Protein AF-A0A5N6XMN0-F1 (afdb_monomer_lite)

pLDDT: mean 70.38, std 18.58, range [24.8, 96.06]

InterPro domains:
  IPR001810 F-box domain [PF00646] (362-385)
  IPR036047 F-box-like domain superfamily [SSF81383] (358-387)

Organism: NCBI:txid656916

Foldseek 3Di:
DDDDDDDDDDDDDPPPPPPPPPDDLLQQEKEWEAAPNWIWIDSDADFAPVDPDDDARRVVRNLVCCQVVVDCVRTHTAPDDDDGDLSRQWYKYHYPVVQKIKIAGNPDVVRIAMDRSVQCPGRVSVVPRDDDPDDDDPPVPFDDDQDWADDPAADAADFDPDALLLLVLLLVLLLLCLQCVLQLLDLVQFDLQHPQFQLSVVLNLCSLLVLWAKDFCPPDDPVAADFSRDSSDGRDFDGDNDQWDDDLQAIEHEFSDDSYNVRVVVSVVVVVVVCPDPNQAWHWYWYDGCQWIKIWIDHPNDIHIHTIWGQDFLQSNPQPDPDPQFSGRQPRGTLRSSVSSRCNQHCSPPDPCVVVDDDPDDDDLVVLLVVLLPDHSVVNVVVLSVDVSSSVSCSNNVSNVPQKAQDDDFHAAPPPRDGDHPPAWDAQSRGRGIGHCPDPQQPHDPDRGHHPCCVPVVDDGTHRRCSNVVSVVVDDDDQARFIAGPNATWGWDWDRGADDPDDQPQDQDPVRDGDRDFHFGIFIDRVSHTSSTTTDIGHPPPPPPDDDDPDDD

Structure (mmCIF, N/CA/C/O backbone):
data_AF-A0A5N6XMN0-F1
#
_entry.id   AF-A0A5N6XMN0-F1
#
loop_
_atom_site.group_PDB
_atom_site.id
_atom_site.type_symbol
_atom_site.label_atom_id
_atom_site.label_alt_id
_atom_site.label_comp_id
_atom_site.label_asym_id
_atom_site.label_entity_id
_atom_site.label_seq_id
_atom_site.pdbx_PDB_ins_code
_atom_site.Cartn_x
_atom_site.Cartn_y
_atom_site.Cartn_z
_atom_site.occupancy
_atom_site.B_iso_or_equiv
_atom_site.auth_seq_id
_atom_site.auth_comp_id
_atom_site.auth_asym_id
_atom_site.auth_atom_id
_atom_site.pdbx_PDB_model_num
ATOM 1 N N . MET A 1 1 ? 50.342 -43.635 -10.678 1.00 31.31 1 MET A N 1
ATOM 2 C CA . MET A 1 1 ? 51.746 -43.196 -10.588 1.00 31.31 1 MET A CA 1
ATOM 3 C C . MET A 1 1 ? 51.840 -42.003 -11.507 1.00 31.31 1 MET A C 1
ATOM 5 O O . MET A 1 1 ? 51.698 -42.195 -12.703 1.00 31.31 1 MET A O 1
ATOM 9 N N . GLU A 1 2 ? 51.535 -40.830 -10.956 1.00 28.86 2 GLU A N 1
ATOM 10 C CA . GLU A 1 2 ? 52.515 -39.779 -10.580 1.00 28.86 2 GLU A CA 1
ATOM 11 C C . GLU A 1 2 ? 52.508 -38.741 -11.718 1.00 28.86 2 GLU A C 1
ATOM 13 O O . GLU A 1 2 ? 52.436 -39.121 -12.876 1.00 28.86 2 GLU A O 1
ATOM 18 N N . GLU A 1 3 ? 52.495 -37.432 -11.520 1.00 27.11 3 GLU A N 1
ATOM 19 C CA . GLU A 1 3 ? 52.447 -36.607 -10.321 1.00 27.11 3 GLU A CA 1
ATOM 20 C C . GLU A 1 3 ? 52.013 -35.197 -10.757 1.00 27.11 3 GLU A C 1
ATOM 22 O O . GLU A 1 3 ? 52.137 -34.806 -11.918 1.00 27.11 3 GLU A O 1
ATOM 27 N N . ILE A 1 4 ? 51.475 -34.457 -9.800 1.00 34.66 4 ILE A N 1
ATOM 28 C CA . ILE A 1 4 ? 51.094 -33.049 -9.873 1.00 34.66 4 ILE A CA 1
ATOM 29 C C . ILE A 1 4 ? 52.364 -32.195 -9.827 1.00 34.66 4 ILE A C 1
ATOM 31 O O . ILE A 1 4 ? 53.186 -32.439 -8.957 1.00 34.66 4 ILE A O 1
ATOM 35 N N . HIS A 1 5 ? 52.459 -31.128 -10.630 1.00 28.44 5 HIS A N 1
ATOM 36 C CA . HIS A 1 5 ? 53.092 -29.879 -10.185 1.00 28.44 5 HIS A CA 1
ATOM 37 C C . HIS A 1 5 ? 52.505 -28.642 -10.891 1.00 28.44 5 HIS A C 1
ATOM 39 O O . HIS A 1 5 ? 52.465 -28.547 -12.114 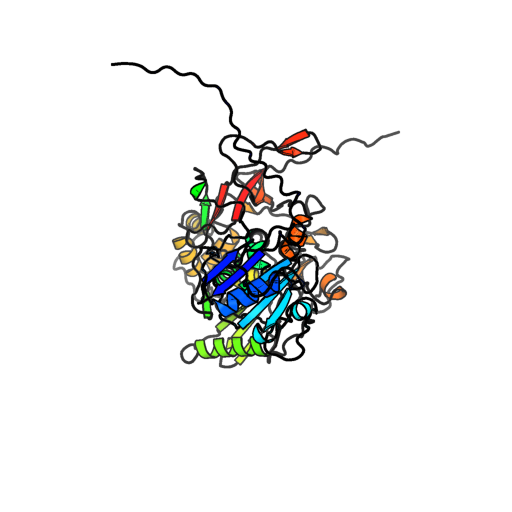1.00 28.44 5 HIS A O 1
ATOM 45 N N . HIS A 1 6 ? 52.043 -27.716 -10.045 1.00 29.73 6 HIS A N 1
ATOM 46 C CA . HIS A 1 6 ? 51.720 -26.307 -10.282 1.00 29.73 6 HIS A CA 1
ATOM 47 C C . HIS A 1 6 ? 52.750 -25.567 -11.138 1.00 29.73 6 HIS A C 1
ATOM 49 O O . HIS A 1 6 ? 53.934 -25.703 -10.848 1.00 29.73 6 HIS A O 1
ATOM 55 N N . ILE A 1 7 ? 52.278 -24.653 -11.999 1.00 27.80 7 ILE A N 1
ATOM 56 C CA . ILE A 1 7 ? 52.720 -23.244 -12.018 1.00 27.80 7 ILE A CA 1
ATOM 57 C C . ILE A 1 7 ? 51.493 -22.365 -12.323 1.00 27.80 7 ILE A C 1
ATOM 59 O O . ILE A 1 7 ? 50.911 -22.440 -13.404 1.00 27.80 7 ILE A O 1
ATOM 63 N N . ASP A 1 8 ? 51.101 -21.575 -11.323 1.00 29.66 8 ASP A N 1
ATOM 64 C CA . ASP A 1 8 ? 50.337 -20.338 -11.472 1.00 29.66 8 ASP A CA 1
ATOM 65 C C . ASP A 1 8 ? 51.178 -19.322 -12.247 1.00 29.66 8 ASP A C 1
ATOM 67 O O . ASP A 1 8 ? 52.338 -19.138 -11.899 1.00 29.66 8 ASP A O 1
ATOM 71 N N . GLU A 1 9 ? 50.596 -18.672 -13.254 1.00 33.25 9 GLU A N 1
ATOM 72 C CA . GLU A 1 9 ? 50.863 -17.291 -13.695 1.00 33.25 9 GLU A CA 1
ATOM 73 C C . GLU A 1 9 ? 50.342 -17.145 -15.123 1.00 33.25 9 GLU A C 1
ATOM 75 O O . GLU A 1 9 ? 50.994 -17.550 -16.073 1.00 33.25 9 GLU A O 1
ATOM 80 N N . LEU A 1 10 ? 49.136 -16.599 -15.258 1.00 29.89 10 LEU A N 1
ATOM 81 C CA . LEU A 1 10 ? 48.752 -15.631 -16.285 1.00 29.89 10 LEU A CA 1
ATOM 82 C C . LEU A 1 10 ? 47.346 -15.163 -15.899 1.00 29.89 10 LEU A C 1
ATOM 84 O O . LEU A 1 10 ? 46.343 -15.828 -16.158 1.00 29.89 10 LEU A O 1
ATOM 88 N N . GLY A 1 11 ? 47.299 -14.027 -15.202 1.00 30.20 11 GLY A N 1
ATOM 89 C CA . GLY A 1 11 ? 46.072 -13.272 -15.013 1.00 30.20 11 GLY A CA 1
ATOM 90 C C . GLY A 1 11 ? 45.532 -12.876 -16.380 1.00 30.20 11 GLY A C 1
ATOM 91 O O . GLY A 1 11 ? 46.102 -12.019 -17.049 1.00 30.20 11 GLY A O 1
ATOM 92 N N . ILE A 1 12 ? 44.456 -13.535 -16.796 1.00 28.89 12 ILE A N 1
ATOM 93 C CA . ILE A 1 12 ? 43.616 -13.073 -17.892 1.00 28.89 12 ILE A CA 1
ATOM 94 C C . ILE A 1 12 ? 42.340 -12.570 -17.239 1.00 28.89 12 ILE A C 1
ATOM 96 O O . ILE A 1 12 ? 41.459 -13.336 -16.843 1.00 28.89 12 ILE A O 1
ATOM 100 N N . ASP A 1 13 ? 42.342 -11.256 -17.063 1.00 24.80 13 ASP A N 1
ATOM 101 C CA . ASP A 1 13 ? 41.178 -10.430 -16.807 1.00 24.80 13 ASP A CA 1
ATOM 102 C C . ASP A 1 13 ? 40.142 -10.708 -17.905 1.00 24.80 13 ASP A C 1
ATOM 104 O O . ASP A 1 13 ? 40.447 -10.597 -19.093 1.00 24.80 13 ASP A O 1
ATOM 108 N N . TRP A 1 14 ? 38.925 -11.095 -17.523 1.00 28.42 14 TRP A N 1
ATOM 109 C CA . TRP A 1 14 ? 37.782 -11.120 -18.444 1.00 28.42 14 TRP A CA 1
ATOM 110 C C . TRP A 1 14 ? 37.006 -9.796 -18.399 1.00 28.42 14 TRP A C 1
ATOM 112 O O . TRP A 1 14 ? 35.812 -9.770 -18.697 1.00 28.42 14 TRP A O 1
ATOM 122 N N . ASP A 1 15 ? 37.690 -8.692 -18.095 1.00 26.38 15 ASP A N 1
ATOM 123 C CA . ASP A 1 15 ? 37.234 -7.347 -18.438 1.00 26.38 15 ASP A CA 1
ATOM 124 C C . ASP A 1 15 ? 37.417 -7.140 -19.950 1.00 26.38 15 ASP A C 1
ATOM 126 O O . ASP A 1 15 ? 38.310 -6.449 -20.438 1.00 26.38 15 ASP A O 1
ATOM 130 N N . LEU A 1 16 ? 36.533 -7.773 -20.726 1.00 29.22 16 LEU A N 1
ATOM 131 C CA . LEU A 1 16 ? 36.176 -7.245 -22.036 1.00 29.22 16 LEU A CA 1
ATOM 132 C C . LEU A 1 16 ? 35.356 -5.976 -21.790 1.00 29.22 16 LEU A C 1
ATOM 134 O O . LEU A 1 16 ? 34.123 -5.992 -21.835 1.00 29.22 16 LEU A O 1
ATOM 138 N N . ASP A 1 17 ? 36.068 -4.879 -21.535 1.00 27.72 17 ASP A N 1
ATOM 139 C CA . ASP A 1 17 ? 35.611 -3.531 -21.850 1.00 27.72 17 ASP A CA 1
ATOM 140 C C . ASP A 1 17 ? 35.330 -3.501 -23.357 1.00 27.72 17 ASP A C 1
ATOM 142 O O . ASP A 1 17 ? 36.184 -3.204 -24.194 1.00 27.72 17 ASP A O 1
ATOM 146 N N . ILE A 1 18 ? 34.112 -3.896 -23.724 1.00 30.78 18 ILE A N 1
ATOM 147 C CA . ILE A 1 18 ? 33.569 -3.594 -25.039 1.00 30.78 18 ILE A CA 1
ATOM 148 C C . ILE A 1 18 ? 33.408 -2.078 -25.053 1.00 30.78 18 ILE A C 1
ATOM 150 O O . ILE A 1 18 ? 32.555 -1.523 -24.360 1.00 30.78 18 ILE A O 1
ATOM 154 N N . ASP A 1 19 ? 34.264 -1.412 -25.818 1.00 26.08 19 ASP A N 1
ATOM 155 C CA . ASP A 1 19 ? 34.212 0.023 -26.039 1.00 26.08 19 ASP A CA 1
ATOM 156 C C . ASP A 1 19 ? 32.908 0.373 -26.787 1.00 26.08 19 ASP A C 1
ATOM 158 O O . ASP A 1 19 ? 32.800 0.287 -28.008 1.00 26.08 19 ASP A O 1
ATOM 162 N N . TYR A 1 20 ? 31.856 0.702 -26.031 1.00 34.06 20 TYR A N 1
ATOM 163 C CA . TYR A 1 20 ? 30.521 1.067 -26.534 1.00 34.06 20 TYR A CA 1
ATOM 164 C C . TYR A 1 20 ? 30.442 2.525 -27.035 1.00 34.06 20 TYR A C 1
ATOM 166 O O . TYR A 1 20 ? 29.351 3.117 -27.067 1.00 34.06 20 TYR A O 1
ATOM 174 N N . SER A 1 21 ? 31.579 3.136 -27.377 1.00 29.23 21 SER A N 1
ATOM 175 C CA . SER A 1 21 ? 31.664 4.534 -27.809 1.00 29.23 21 SER A CA 1
ATOM 176 C C . SER A 1 21 ? 31.432 4.748 -29.314 1.00 29.23 21 SER A C 1
ATOM 178 O O . SER A 1 21 ? 31.150 5.878 -29.703 1.00 29.23 21 SER A O 1
ATOM 180 N N . ASP A 1 22 ? 31.414 3.684 -30.126 1.00 28.53 22 ASP A N 1
ATOM 181 C CA . ASP A 1 22 ? 31.257 3.772 -31.593 1.00 28.53 22 ASP A CA 1
ATOM 182 C C . ASP A 1 22 ? 29.831 3.520 -32.125 1.00 28.53 22 ASP A C 1
ATOM 184 O O . ASP A 1 22 ? 29.575 3.613 -33.327 1.00 28.53 22 ASP A O 1
ATOM 188 N N . PHE A 1 23 ? 28.861 3.240 -31.252 1.00 33.53 23 PHE A N 1
ATOM 189 C CA . PHE A 1 23 ? 27.468 3.085 -31.671 1.00 33.53 23 PHE A CA 1
ATOM 190 C C . PHE A 1 23 ? 26.763 4.442 -31.700 1.00 33.53 23 PHE A C 1
ATOM 192 O O . PHE A 1 23 ? 26.634 5.111 -30.672 1.00 33.53 23 PHE A O 1
ATOM 199 N N . SER A 1 24 ? 26.291 4.837 -32.886 1.00 39.06 24 SER A N 1
ATOM 200 C CA . SER A 1 24 ? 25.459 6.027 -33.082 1.00 39.06 24 SER A CA 1
ATOM 201 C C . SER A 1 24 ? 24.276 6.049 -32.097 1.00 39.06 24 SER A C 1
ATOM 203 O O . SER A 1 24 ? 23.772 4.994 -31.710 1.00 39.06 24 SER A O 1
ATOM 205 N N . ASP A 1 25 ? 23.794 7.235 -31.704 1.00 41.75 25 ASP A N 1
ATOM 206 C CA . ASP A 1 25 ? 22.666 7.418 -30.760 1.00 41.75 25 ASP A CA 1
ATOM 207 C C . ASP A 1 25 ? 21.381 6.631 -31.139 1.00 41.75 25 ASP A C 1
ATOM 209 O O . ASP A 1 25 ? 20.488 6.436 -30.309 1.00 41.75 25 ASP A O 1
ATOM 213 N N . ASP A 1 26 ? 21.290 6.121 -32.373 1.00 43.22 26 ASP A N 1
ATOM 214 C CA . ASP A 1 26 ? 20.201 5.272 -32.859 1.00 43.22 26 ASP A CA 1
ATOM 215 C C . ASP A 1 26 ? 20.275 3.793 -32.420 1.00 43.22 26 ASP A C 1
ATOM 217 O O . ASP A 1 26 ? 19.239 3.120 -32.420 1.00 43.22 26 ASP A O 1
ATOM 221 N N . ASP A 1 27 ? 21.429 3.292 -31.966 1.00 47.50 27 ASP A N 1
ATOM 222 C CA . ASP A 1 27 ? 21.642 1.872 -31.621 1.00 47.50 27 ASP A CA 1
ATOM 223 C C . ASP A 1 27 ? 21.329 1.510 -30.159 1.00 47.50 27 ASP A C 1
ATOM 225 O O . ASP A 1 27 ? 21.391 0.347 -29.762 1.00 47.50 27 ASP A O 1
ATOM 229 N N . ARG A 1 28 ? 20.915 2.479 -29.334 1.00 57.53 28 ARG A N 1
ATOM 230 C CA . ARG A 1 28 ? 20.586 2.245 -27.913 1.00 57.53 28 ARG A CA 1
ATOM 231 C C . ARG A 1 28 ? 19.091 2.066 -27.636 1.00 57.53 28 ARG A C 1
ATOM 233 O O . ARG A 1 28 ? 18.650 2.277 -26.513 1.00 57.53 28 ARG A O 1
ATOM 240 N N . ARG A 1 29 ? 18.276 1.695 -28.624 1.00 72.00 29 ARG A N 1
ATOM 241 C CA . ARG A 1 29 ? 16.808 1.588 -28.481 1.00 72.00 29 ARG A CA 1
ATOM 242 C C . ARG A 1 29 ? 16.387 0.183 -28.041 1.00 72.00 29 ARG A C 1
ATOM 244 O O . ARG A 1 29 ? 16.805 -0.807 -28.627 1.00 72.00 29 ARG A O 1
ATOM 251 N N . CYS A 1 30 ? 15.519 0.087 -27.032 1.00 80.38 30 CYS A N 1
ATOM 252 C CA . CYS A 1 30 ? 14.929 -1.188 -26.605 1.00 80.38 30 CYS A CA 1
ATOM 253 C C . CYS A 1 30 ? 13.540 -1.374 -27.228 1.00 80.38 30 CYS A C 1
ATOM 255 O O . CYS A 1 30 ? 12.732 -0.442 -27.235 1.00 80.38 30 CYS A O 1
ATOM 257 N N . TYR A 1 31 ? 13.248 -2.576 -27.716 1.00 85.44 31 TYR A N 1
ATOM 258 C CA . TYR A 1 31 ? 11.950 -2.948 -28.268 1.00 85.44 31 TYR A CA 1
ATOM 259 C C . TYR A 1 31 ? 11.345 -4.086 -27.453 1.00 85.44 31 TYR A C 1
ATOM 261 O O . TYR A 1 31 ? 12.012 -5.073 -27.149 1.00 85.44 31 TYR A O 1
ATOM 269 N N . ASN A 1 32 ? 10.062 -3.961 -27.139 1.00 85.81 32 ASN A N 1
ATOM 270 C CA . ASN A 1 32 ? 9.252 -4.986 -26.496 1.00 85.81 32 ASN A CA 1
ATOM 271 C C . ASN A 1 32 ? 8.179 -5.471 -27.467 1.00 85.81 32 ASN A C 1
ATOM 273 O O . ASN A 1 32 ? 7.570 -4.659 -28.161 1.00 85.81 32 ASN A O 1
ATOM 277 N N . LEU A 1 33 ? 7.908 -6.771 -27.472 1.00 85.81 33 LEU A N 1
ATOM 278 C CA . LEU A 1 33 ? 6.875 -7.412 -28.276 1.00 85.81 33 LEU A CA 1
ATOM 279 C C . LEU A 1 33 ? 5.928 -8.191 -27.353 1.00 85.81 33 LEU A C 1
ATOM 281 O O . LEU A 1 33 ? 6.378 -9.023 -26.569 1.00 85.81 33 LEU A O 1
ATOM 285 N N . LEU A 1 34 ? 4.623 -7.928 -27.447 1.00 82.81 34 LEU A N 1
ATOM 286 C CA . LEU A 1 34 ? 3.578 -8.769 -26.855 1.00 82.81 34 LEU A CA 1
ATOM 287 C C . LEU A 1 34 ? 2.872 -9.533 -27.973 1.00 82.81 34 LEU A C 1
ATOM 289 O O . LEU A 1 34 ? 2.275 -8.917 -28.863 1.00 82.81 34 LEU A O 1
ATOM 293 N N . LEU A 1 35 ? 2.958 -10.859 -27.905 1.00 87.00 35 LEU A N 1
ATOM 294 C CA . LEU A 1 35 ? 2.376 -11.780 -28.874 1.00 87.00 35 LEU A CA 1
ATOM 295 C C . LEU A 1 35 ? 1.807 -13.002 -28.145 1.00 87.00 35 LEU A C 1
ATOM 297 O O . LEU A 1 35 ? 2.518 -13.680 -27.401 1.00 87.00 35 LEU A O 1
ATOM 301 N N . ASN A 1 36 ? 0.531 -13.300 -28.381 1.00 84.00 36 ASN A N 1
ATOM 302 C CA . ASN A 1 36 ? -0.210 -14.417 -27.793 1.00 84.00 36 ASN A CA 1
ATOM 303 C C . ASN A 1 36 ? -0.116 -14.462 -26.255 1.00 84.00 36 ASN A C 1
ATOM 305 O O . ASN A 1 36 ? 0.066 -15.525 -25.654 1.00 84.00 36 ASN A O 1
ATOM 309 N N . GLY A 1 37 ? -0.198 -13.297 -25.610 1.00 71.06 37 GLY A N 1
ATOM 310 C CA . GLY A 1 37 ? -0.134 -13.136 -24.158 1.00 71.06 37 GLY A CA 1
ATOM 311 C C . GLY A 1 37 ? 1.257 -13.314 -23.542 1.00 71.06 37 GLY A C 1
ATOM 312 O O . GLY A 1 37 ? 1.365 -13.331 -22.315 1.00 71.06 37 GLY A O 1
ATOM 313 N N . LYS A 1 38 ? 2.317 -13.445 -24.352 1.00 78.00 38 LYS A N 1
ATOM 314 C CA . LYS A 1 38 ? 3.708 -13.605 -23.899 1.00 78.00 38 LYS A CA 1
ATOM 315 C C . LYS A 1 38 ? 4.573 -12.413 -24.300 1.00 78.00 38 LYS A C 1
ATOM 317 O O . LYS A 1 38 ? 4.430 -11.879 -25.400 1.00 78.00 38 LYS A O 1
ATOM 322 N N . TRP A 1 39 ? 5.471 -12.017 -23.401 1.00 79.44 39 TRP A N 1
ATOM 323 C CA . TRP A 1 39 ? 6.369 -10.886 -23.605 1.00 79.44 39 TRP A CA 1
ATOM 324 C C . TRP A 1 39 ? 7.725 -11.325 -24.151 1.00 79.44 39 TRP A C 1
ATOM 326 O O . TRP A 1 39 ? 8.299 -12.329 -23.729 1.00 79.44 39 TRP A O 1
ATOM 336 N N . TYR A 1 40 ? 8.243 -10.515 -25.065 1.00 85.31 40 TYR A N 1
ATOM 337 C CA . TYR A 1 40 ? 9.570 -10.651 -25.639 1.00 85.31 40 TYR A CA 1
ATOM 338 C C . TYR A 1 40 ? 10.256 -9.281 -25.698 1.00 85.31 40 TYR A C 1
ATOM 340 O O . TYR A 1 40 ? 9.580 -8.252 -25.766 1.00 85.31 40 TYR A O 1
ATOM 348 N N . SER A 1 41 ? 11.587 -9.240 -25.671 1.00 83.56 41 SER A N 1
ATOM 349 C CA . SER A 1 41 ? 12.361 -7.998 -25.779 1.00 83.56 41 SER A CA 1
ATOM 350 C C . SER A 1 41 ? 13.598 -8.171 -26.656 1.00 83.56 41 SER A C 1
ATOM 352 O O . SER A 1 41 ? 14.122 -9.273 -26.760 1.00 83.56 41 SER A O 1
ATOM 354 N N . SER A 1 42 ? 14.063 -7.098 -27.293 1.00 82.81 42 SER A N 1
ATOM 355 C CA . SER A 1 42 ? 15.342 -7.080 -28.011 1.00 82.81 42 SER A CA 1
ATOM 356 C C . SER A 1 42 ? 15.884 -5.652 -28.135 1.00 82.81 42 SER A C 1
ATOM 358 O O . SER A 1 42 ? 15.118 -4.694 -28.260 1.00 82.81 42 SER A O 1
ATOM 360 N N . TYR A 1 43 ? 17.210 -5.505 -28.098 1.00 76.56 43 TYR A N 1
ATOM 361 C CA . TYR A 1 43 ? 17.914 -4.266 -28.475 1.00 76.56 43 TYR A CA 1
ATOM 362 C C . TYR A 1 43 ? 18.290 -4.250 -29.968 1.00 76.56 43 TYR A C 1
ATOM 364 O O . TYR A 1 43 ? 18.445 -3.188 -30.569 1.00 76.56 43 TYR A O 1
ATOM 372 N N . SER A 1 44 ? 18.330 -5.430 -30.589 1.00 77.62 44 SER A N 1
ATOM 373 C CA . SER A 1 44 ? 18.607 -5.629 -32.012 1.00 77.62 44 SER A CA 1
ATOM 374 C C . SER A 1 44 ? 17.534 -6.539 -32.607 1.00 77.62 44 SER A C 1
ATOM 376 O O . SER A 1 44 ? 17.800 -7.714 -32.861 1.00 77.62 44 SER A O 1
ATOM 378 N N . PRO A 1 45 ? 16.289 -6.050 -32.751 1.00 76.81 45 PRO A N 1
ATOM 379 C CA . PRO A 1 45 ? 15.200 -6.882 -33.232 1.00 76.81 45 PRO A CA 1
ATOM 380 C C . PRO A 1 45 ? 15.374 -7.190 -34.724 1.00 76.81 45 PRO A C 1
ATOM 382 O O . PRO A 1 45 ? 16.027 -6.416 -35.431 1.00 76.81 45 PRO A O 1
ATOM 385 N N . PRO A 1 46 ? 14.742 -8.264 -35.223 1.00 75.19 46 PRO A N 1
ATOM 386 C CA . PRO A 1 46 ? 14.693 -8.550 -36.649 1.00 75.19 46 PRO A CA 1
ATOM 387 C C . PRO A 1 46 ? 14.071 -7.386 -37.432 1.00 75.19 46 PRO A C 1
ATOM 389 O O . PRO A 1 46 ? 13.114 -6.749 -36.977 1.00 75.19 46 PRO A O 1
ATOM 392 N N . LEU A 1 47 ? 14.623 -7.116 -38.611 1.00 78.56 47 LEU A N 1
ATOM 393 C CA . LEU A 1 47 ? 14.213 -6.024 -39.490 1.00 78.56 47 LEU A CA 1
ATOM 394 C C . LEU A 1 47 ? 13.543 -6.590 -40.739 1.00 78.56 47 LEU A C 1
ATOM 396 O O . LEU A 1 47 ? 13.845 -7.700 -41.165 1.00 78.56 47 LEU A O 1
ATOM 400 N N . SER A 1 48 ? 12.620 -5.828 -41.320 1.00 66.38 48 SER A N 1
ATOM 401 C CA . SER A 1 48 ? 12.025 -6.185 -42.606 1.00 66.38 48 SER A CA 1
ATOM 402 C C . SER A 1 48 ? 12.999 -5.861 -43.742 1.00 66.38 48 SER A C 1
ATOM 404 O O . SER A 1 48 ? 13.510 -4.745 -43.797 1.00 66.38 48 SER A O 1
ATOM 406 N N . ASP A 1 49 ? 13.196 -6.806 -44.666 1.00 60.66 49 ASP A N 1
ATOM 407 C CA . ASP A 1 49 ? 14.055 -6.646 -45.854 1.00 60.66 49 ASP A CA 1
ATOM 408 C C . ASP A 1 49 ? 13.551 -5.580 -46.850 1.00 60.66 49 ASP A C 1
ATOM 410 O O . ASP A 1 49 ? 14.271 -5.191 -47.767 1.00 60.66 49 ASP A O 1
ATOM 414 N N . GLU A 1 50 ? 12.311 -5.102 -46.693 1.00 54.69 50 GLU A N 1
ATOM 415 C CA . GLU A 1 50 ? 11.678 -4.137 -47.606 1.00 54.69 50 GLU A CA 1
ATOM 416 C C . GLU A 1 50 ? 12.154 -2.686 -47.393 1.00 54.69 50 GLU A C 1
ATOM 418 O O . GLU A 1 50 ? 11.949 -1.843 -48.265 1.00 54.69 50 GLU A O 1
ATOM 423 N N . ASP A 1 51 ? 12.846 -2.393 -46.286 1.00 50.72 51 ASP A N 1
ATOM 424 C CA . ASP A 1 51 ? 13.393 -1.066 -45.989 1.00 50.72 51 ASP A CA 1
ATOM 425 C C . ASP A 1 51 ? 14.909 -1.041 -46.263 1.00 50.72 51 ASP A C 1
ATOM 427 O O . ASP A 1 51 ? 15.747 -1.111 -45.362 1.00 50.72 51 ASP A O 1
ATOM 431 N N . GLY A 1 52 ? 15.267 -0.961 -47.547 1.00 44.22 52 GLY A N 1
ATOM 432 C CA . GLY A 1 52 ? 16.644 -0.742 -47.987 1.00 44.22 52 GLY A CA 1
ATOM 433 C C . GLY A 1 52 ? 17.245 0.563 -47.443 1.00 44.22 52 GLY A C 1
ATOM 434 O O . GLY A 1 52 ? 16.536 1.495 -47.063 1.00 44.22 52 GLY A O 1
ATOM 435 N N . VAL A 1 53 ? 18.580 0.621 -47.423 1.00 43.81 53 VAL A N 1
ATOM 436 C CA . VAL A 1 53 ? 19.421 1.748 -46.978 1.00 43.81 53 VAL A CA 1
ATOM 437 C C . VAL A 1 53 ? 18.966 3.068 -47.618 1.00 43.81 53 VAL A C 1
ATOM 439 O O . VAL A 1 53 ? 19.386 3.424 -48.715 1.00 43.81 53 VAL A O 1
ATOM 442 N N . GLY A 1 54 ? 18.086 3.798 -46.934 1.00 44.81 54 GLY A N 1
ATOM 443 C CA . GLY A 1 54 ? 17.589 5.084 -47.405 1.00 44.81 54 GLY A CA 1
ATOM 444 C C . GLY A 1 54 ? 16.181 5.399 -46.912 1.00 44.81 54 GLY A C 1
ATOM 445 O O . GLY A 1 54 ? 15.200 5.054 -47.554 1.00 44.81 54 GLY A O 1
ATOM 446 N N . MET A 1 55 ? 16.103 6.177 -45.828 1.00 38.81 55 MET A N 1
ATOM 447 C CA . MET A 1 55 ? 14.950 7.029 -45.480 1.00 38.81 55 MET A CA 1
ATOM 448 C C . MET A 1 55 ? 13.788 6.414 -44.658 1.00 38.81 55 MET A C 1
ATOM 450 O O . MET A 1 55 ? 12.811 7.114 -44.397 1.00 38.81 55 MET A O 1
ATOM 454 N N . GLY A 1 56 ? 13.900 5.181 -44.143 1.00 50.94 56 GLY A N 1
ATOM 455 C CA . GLY A 1 56 ? 12.982 4.614 -43.133 1.00 50.94 56 GLY A CA 1
ATOM 456 C C . GLY A 1 56 ? 13.517 4.718 -41.692 1.00 50.94 56 GLY A C 1
ATOM 457 O O . GLY A 1 56 ? 14.707 4.542 -41.453 1.00 50.94 56 GLY A O 1
ATOM 458 N N . SER A 1 57 ? 12.663 5.004 -40.699 1.00 70.50 57 SER A N 1
ATOM 459 C CA . SER A 1 57 ? 13.039 4.908 -39.273 1.00 70.50 57 SER A CA 1
ATOM 460 C C . SER A 1 57 ? 13.192 3.435 -38.887 1.00 70.50 57 SER A C 1
ATOM 462 O O . SER A 1 57 ? 12.252 2.676 -39.096 1.00 70.50 57 SER A O 1
ATOM 464 N N . ARG A 1 58 ? 14.301 3.039 -38.240 1.00 75.69 58 ARG A N 1
ATOM 465 C CA . ARG A 1 58 ? 14.525 1.670 -37.711 1.00 75.69 58 ARG A CA 1
ATOM 466 C C . ARG A 1 58 ? 13.318 1.120 -36.940 1.00 75.69 58 ARG A C 1
ATOM 468 O O . ARG A 1 58 ? 13.016 -0.064 -37.013 1.00 75.69 58 ARG A O 1
ATOM 475 N N . ALA A 1 59 ? 12.593 1.983 -36.223 1.00 75.12 59 ALA A N 1
ATOM 476 C CA . ALA A 1 59 ? 11.379 1.588 -35.513 1.00 75.12 59 ALA A CA 1
ATOM 477 C C . ALA A 1 59 ? 10.264 1.089 -36.450 1.00 75.12 59 ALA A C 1
ATOM 479 O O . ALA A 1 59 ? 9.605 0.111 -36.118 1.00 75.12 59 ALA A O 1
ATOM 480 N N . LEU A 1 60 ? 10.088 1.705 -37.622 1.00 80.88 60 LEU A N 1
ATOM 481 C CA . LEU A 1 60 ? 9.101 1.288 -38.618 1.00 80.88 60 LEU A CA 1
ATOM 482 C C . LEU A 1 60 ? 9.424 -0.103 -39.173 1.00 80.88 60 LEU A C 1
ATOM 484 O O . LEU A 1 60 ? 8.534 -0.945 -39.253 1.00 80.88 60 LEU A O 1
ATOM 488 N N . SER A 1 61 ? 10.692 -0.371 -39.482 1.00 81.56 61 SER A N 1
ATOM 489 C CA . SER A 1 61 ? 11.130 -1.665 -40.016 1.00 81.56 61 SER A CA 1
ATOM 490 C C . SER A 1 61 ? 10.912 -2.803 -39.016 1.00 81.56 61 SER A C 1
ATOM 492 O O . SER A 1 61 ? 10.460 -3.882 -39.399 1.00 81.56 61 SER A O 1
ATOM 494 N N . VAL A 1 62 ? 11.149 -2.550 -37.721 1.00 85.50 62 VAL A N 1
ATOM 495 C CA . VAL A 1 62 ? 10.845 -3.503 -36.636 1.00 85.50 62 VAL A CA 1
ATOM 496 C C . VAL A 1 62 ? 9.334 -3.732 -36.508 1.00 85.50 62 VAL A C 1
ATOM 498 O O . VAL A 1 62 ? 8.891 -4.872 -36.372 1.00 85.50 62 VAL A O 1
ATOM 501 N N . ILE A 1 63 ? 8.527 -2.665 -36.565 1.00 84.44 63 ILE A N 1
ATOM 502 C CA . ILE A 1 63 ? 7.059 -2.756 -36.503 1.00 84.44 63 ILE A CA 1
ATOM 503 C C . ILE A 1 63 ? 6.520 -3.591 -37.670 1.00 84.44 63 ILE A C 1
ATOM 505 O O . ILE A 1 63 ? 5.755 -4.527 -37.441 1.00 84.44 63 ILE A O 1
ATOM 509 N N . ARG A 1 64 ? 6.953 -3.297 -38.902 1.00 84.81 64 ARG A N 1
ATOM 510 C CA . ARG A 1 64 ? 6.528 -4.010 -40.114 1.00 84.81 64 ARG A CA 1
ATOM 511 C C . ARG A 1 64 ? 6.934 -5.476 -40.078 1.00 84.81 64 ARG A C 1
ATOM 513 O O . ARG A 1 64 ? 6.099 -6.333 -40.355 1.00 84.81 64 ARG A O 1
ATOM 520 N N . HIS A 1 65 ? 8.168 -5.776 -39.668 1.00 85.81 65 HIS A N 1
ATOM 521 C CA . HIS A 1 65 ? 8.607 -7.158 -39.482 1.00 85.81 65 HIS A CA 1
ATOM 522 C C . HIS A 1 65 ? 7.714 -7.890 -38.471 1.00 85.81 65 HIS A C 1
ATOM 524 O O . HIS A 1 65 ? 7.198 -8.967 -38.762 1.00 85.81 65 HIS A O 1
ATOM 530 N N . ALA A 1 66 ? 7.470 -7.296 -37.298 1.00 85.88 66 ALA A N 1
ATOM 531 C CA . ALA A 1 66 ? 6.604 -7.893 -36.282 1.00 85.88 66 ALA A CA 1
ATOM 532 C C . ALA A 1 66 ? 5.162 -8.109 -36.786 1.00 85.88 66 ALA A C 1
ATOM 534 O O . ALA A 1 66 ? 4.561 -9.145 -36.501 1.00 85.88 66 ALA A O 1
ATOM 535 N N . GLN A 1 67 ? 4.610 -7.167 -37.560 1.00 84.00 67 GLN A N 1
ATOM 536 C CA . GLN A 1 67 ? 3.275 -7.282 -38.158 1.00 84.00 67 GLN A CA 1
ATOM 537 C C . GLN A 1 67 ? 3.188 -8.369 -39.234 1.00 84.00 67 GLN A C 1
ATOM 539 O O . GLN A 1 67 ? 2.166 -9.055 -39.295 1.00 84.00 67 GLN A O 1
ATOM 544 N N . LYS A 1 68 ? 4.227 -8.502 -40.068 1.00 85.44 68 LYS A N 1
ATOM 545 C CA . LYS A 1 68 ? 4.298 -9.449 -41.188 1.00 85.44 68 LYS A CA 1
ATOM 546 C C . LYS A 1 68 ? 4.523 -10.874 -40.699 1.00 85.44 68 LYS A C 1
ATOM 548 O O . LYS A 1 68 ? 3.717 -11.751 -40.987 1.00 85.44 68 LYS A O 1
ATOM 553 N N . GLU A 1 69 ? 5.575 -11.079 -39.913 1.00 85.38 69 GLU A N 1
ATOM 554 C CA . GLU A 1 69 ? 5.987 -12.414 -39.476 1.00 85.38 69 GLU A CA 1
ATOM 555 C C . GLU A 1 69 ? 5.109 -12.961 -38.351 1.00 85.38 69 GLU A C 1
ATOM 557 O O . GLU A 1 69 ? 4.953 -14.174 -38.223 1.00 85.38 69 GLU A O 1
ATOM 562 N N . ARG A 1 70 ? 4.553 -12.080 -37.500 1.00 85.81 70 ARG A N 1
ATOM 563 C CA . ARG A 1 70 ? 3.797 -12.455 -36.287 1.00 85.81 70 ARG A CA 1
ATOM 564 C C . ARG A 1 70 ? 4.475 -13.580 -35.495 1.00 85.81 70 ARG A C 1
ATOM 566 O O . ARG A 1 70 ? 3.827 -14.502 -35.002 1.00 85.81 70 ARG A O 1
ATOM 573 N N . SER A 1 71 ? 5.795 -13.486 -35.386 1.00 83.81 71 SER A N 1
ATOM 574 C CA . SER A 1 71 ? 6.665 -14.506 -34.817 1.00 83.81 71 SER A CA 1
ATOM 575 C C . SER A 1 71 ? 7.577 -13.900 -33.757 1.00 83.81 71 SER A C 1
ATOM 577 O O . SER A 1 71 ? 7.968 -12.737 -33.844 1.00 83.81 71 SER A O 1
ATOM 579 N N . ALA A 1 72 ? 7.924 -14.710 -32.759 1.00 84.12 72 ALA A N 1
ATOM 580 C CA . ALA A 1 72 ? 8.892 -14.364 -31.721 1.00 84.12 72 ALA A CA 1
ATOM 581 C C . ALA A 1 72 ? 10.334 -14.781 -32.076 1.00 84.12 72 ALA A C 1
ATOM 583 O O . ALA A 1 72 ? 11.239 -14.621 -31.262 1.00 84.12 72 ALA A O 1
ATOM 584 N N . ILE A 1 73 ? 10.567 -15.337 -33.271 1.00 81.12 73 ILE A N 1
ATOM 585 C CA . ILE A 1 73 ? 11.913 -15.711 -33.728 1.00 81.12 73 ILE A CA 1
ATOM 586 C C . ILE A 1 73 ? 12.786 -14.448 -33.796 1.00 81.12 73 ILE A C 1
ATOM 588 O O . ILE A 1 73 ? 12.395 -13.458 -34.408 1.00 81.12 73 ILE A O 1
ATOM 592 N N . GLY A 1 74 ? 13.951 -14.482 -33.141 1.00 77.94 74 GLY A N 1
ATOM 593 C CA . GLY A 1 74 ? 14.861 -13.334 -33.024 1.00 77.94 74 GLY A CA 1
ATOM 594 C C . GLY A 1 74 ? 14.539 -12.362 -31.880 1.00 77.94 74 GLY A C 1
ATOM 595 O O . GLY A 1 74 ? 15.149 -11.297 -31.803 1.00 77.94 74 GLY A O 1
ATOM 596 N N . TRP A 1 75 ? 13.607 -12.719 -30.990 1.00 87.19 75 TRP A N 1
ATOM 597 C CA . TRP A 1 75 ? 13.291 -11.962 -29.778 1.00 87.19 75 TRP A CA 1
ATOM 598 C C . TRP A 1 75 ? 13.576 -12.779 -28.513 1.00 87.19 75 TRP A C 1
ATOM 600 O O . TRP A 1 75 ? 13.303 -13.979 -28.468 1.00 87.19 75 TRP A O 1
ATOM 610 N N . ASP A 1 76 ? 14.052 -12.119 -27.455 1.00 84.25 76 ASP A N 1
ATOM 611 C CA . ASP A 1 76 ? 14.338 -12.779 -26.180 1.00 84.25 76 ASP A CA 1
ATOM 612 C C . ASP A 1 76 ? 13.063 -12.884 -25.331 1.00 84.25 76 ASP A C 1
ATOM 614 O O . ASP A 1 76 ? 12.431 -11.854 -25.070 1.00 84.25 76 ASP A O 1
ATOM 618 N N . PRO A 1 77 ? 12.663 -14.080 -24.860 1.00 80.00 77 PRO A N 1
ATOM 619 C CA . PRO A 1 77 ? 11.502 -14.224 -23.989 1.00 80.00 77 PRO A CA 1
ATOM 620 C C . PRO A 1 77 ? 11.747 -13.550 -22.633 1.00 80.00 77 PRO A C 1
ATOM 622 O O . PRO A 1 77 ? 12.804 -13.711 -22.025 1.00 80.00 77 PRO A O 1
ATOM 625 N N . VAL A 1 78 ? 10.747 -12.818 -22.141 1.00 73.38 78 VAL A N 1
ATOM 626 C CA . VAL A 1 78 ? 10.794 -12.112 -20.853 1.00 73.38 78 VAL A CA 1
ATOM 627 C C . VAL A 1 78 ? 9.453 -12.222 -20.125 1.00 73.38 78 VAL A C 1
ATOM 629 O O . VAL A 1 78 ? 8.405 -12.390 -20.741 1.00 73.38 78 VAL A O 1
ATOM 632 N N . ASP A 1 79 ? 9.458 -12.089 -18.800 1.00 60.53 79 ASP A N 1
ATOM 633 C CA . ASP A 1 79 ? 8.230 -12.163 -17.988 1.00 60.53 79 ASP A CA 1
ATOM 634 C C . ASP A 1 79 ? 7.356 -10.893 -18.080 1.00 60.53 79 ASP A C 1
ATOM 636 O O . ASP A 1 79 ? 6.219 -10.855 -17.602 1.00 60.53 79 ASP A O 1
ATOM 640 N N . GLY A 1 80 ? 7.877 -9.830 -18.697 1.00 60.81 80 GLY A N 1
ATOM 641 C CA . GLY A 1 80 ? 7.215 -8.539 -18.870 1.00 60.81 80 GLY A CA 1
ATOM 642 C C . GLY A 1 80 ? 8.059 -7.572 -19.706 1.00 60.81 80 GLY A C 1
ATOM 643 O O . GLY A 1 80 ? 9.217 -7.872 -19.994 1.00 60.81 80 GLY A O 1
ATOM 644 N N . PRO A 1 81 ? 7.521 -6.396 -20.079 1.00 64.94 81 PRO A N 1
ATOM 645 C CA . PRO A 1 81 ? 8.245 -5.439 -20.908 1.00 64.94 81 PRO A CA 1
ATOM 646 C C . PRO A 1 81 ? 9.518 -4.966 -20.199 1.00 64.94 81 PRO A C 1
ATOM 648 O O . PRO A 1 81 ? 9.500 -4.608 -19.013 1.00 64.94 81 PRO A O 1
ATOM 651 N N . ARG A 1 82 ? 10.629 -4.973 -20.936 1.00 65.56 82 ARG A N 1
ATOM 652 C CA . ARG A 1 82 ? 11.938 -4.498 -20.504 1.00 65.56 82 ARG A CA 1
ATOM 653 C C . ARG A 1 82 ? 11.975 -2.976 -20.600 1.00 65.56 82 ARG A C 1
ATOM 655 O O . ARG A 1 82 ? 11.671 -2.391 -21.640 1.00 65.56 82 ARG A O 1
ATOM 662 N N . LEU A 1 83 ? 12.349 -2.336 -19.497 1.00 61.75 83 LEU A N 1
ATOM 663 C CA . LEU A 1 83 ? 12.571 -0.894 -19.432 1.00 61.75 83 LEU A CA 1
ATOM 664 C C . LEU A 1 83 ? 14.072 -0.637 -19.576 1.00 61.75 83 LEU A C 1
ATOM 666 O O . LEU A 1 83 ? 14.841 -1.182 -18.777 1.00 61.75 83 LEU A O 1
ATOM 670 N N . PRO A 1 84 ? 14.509 0.169 -20.554 1.00 63.53 84 PRO A N 1
ATOM 671 C CA . PRO A 1 84 ? 15.929 0.394 -20.769 1.00 63.53 84 PRO A CA 1
ATOM 672 C C . PRO A 1 84 ? 16.544 1.277 -19.675 1.00 63.53 84 PRO A C 1
ATOM 674 O O . PRO A 1 84 ? 15.845 2.034 -18.991 1.00 63.53 84 PRO A O 1
ATOM 677 N N . ASP A 1 85 ? 17.868 1.203 -19.522 1.00 56.84 85 ASP A N 1
ATOM 678 C CA . ASP A 1 85 ? 18.658 2.054 -18.623 1.00 56.84 85 ASP A CA 1
ATOM 679 C C . ASP A 1 85 ? 18.468 3.549 -18.884 1.00 56.84 85 ASP A C 1
ATOM 681 O O . ASP A 1 85 ? 18.020 3.961 -19.949 1.00 56.84 85 ASP A O 1
ATOM 685 N N . SER A 1 86 ? 18.769 4.388 -17.883 1.00 53.19 86 SER A N 1
ATOM 686 C CA . SER A 1 86 ? 18.562 5.849 -17.965 1.00 53.19 86 SER A CA 1
ATOM 687 C C . SER A 1 86 ? 19.331 6.559 -19.076 1.00 53.19 86 SER A C 1
ATOM 689 O O . SER A 1 86 ? 19.134 7.753 -19.267 1.00 53.19 86 SER A O 1
ATOM 691 N N . ASN A 1 87 ? 20.173 5.825 -19.798 1.00 53.25 87 ASN A N 1
ATOM 692 C CA . ASN A 1 87 ? 20.974 6.307 -20.913 1.00 53.25 87 ASN A CA 1
ATOM 693 C C . ASN A 1 87 ? 20.277 6.094 -22.268 1.00 53.25 87 ASN A C 1
ATOM 695 O O . ASN A 1 87 ? 20.834 6.451 -23.299 1.00 53.25 87 ASN A O 1
ATOM 699 N N . VAL A 1 88 ? 19.078 5.503 -22.280 1.00 57.84 88 VAL A N 1
ATOM 700 C CA . VAL A 1 88 ? 18.283 5.276 -23.488 1.00 57.84 88 VAL A CA 1
ATOM 701 C C . VAL A 1 88 ? 17.181 6.326 -23.583 1.00 57.84 88 VAL A C 1
ATOM 703 O O . VAL A 1 88 ? 16.283 6.378 -22.738 1.00 57.84 88 VAL A O 1
ATOM 706 N N . GLY A 1 89 ? 17.246 7.157 -24.627 1.00 58.81 89 GLY A N 1
ATOM 707 C CA . GLY A 1 89 ? 16.271 8.222 -24.874 1.00 58.81 89 GLY A CA 1
ATOM 708 C C . GLY A 1 89 ? 14.867 7.702 -25.195 1.00 58.81 89 GLY A C 1
ATOM 709 O O . GLY A 1 89 ? 13.888 8.296 -24.737 1.00 58.81 89 GLY A O 1
ATOM 710 N N . TYR A 1 90 ? 14.772 6.563 -25.899 1.00 67.62 90 TYR A N 1
ATOM 711 C CA . TYR A 1 90 ? 13.512 5.989 -26.380 1.00 67.62 90 TYR A CA 1
ATOM 712 C C . TYR A 1 90 ? 13.446 4.464 -26.254 1.00 67.62 90 TYR A C 1
ATOM 714 O O . TYR A 1 90 ? 14.410 3.760 -26.557 1.00 67.62 90 TYR A O 1
ATOM 722 N N . TRP A 1 91 ? 12.276 3.936 -25.897 1.00 76.38 91 TRP A N 1
ATOM 723 C CA . TRP A 1 91 ? 11.961 2.517 -26.086 1.00 76.38 91 TRP A CA 1
ATOM 724 C C . TRP A 1 91 ? 10.556 2.326 -26.619 1.00 76.38 91 TRP A C 1
ATOM 726 O O . TRP A 1 91 ? 9.696 3.198 -26.505 1.00 76.38 91 TRP A O 1
ATOM 736 N N . TYR A 1 92 ? 10.331 1.160 -27.201 1.00 82.88 92 TYR A N 1
ATOM 737 C CA . TYR A 1 92 ? 9.132 0.879 -27.961 1.00 82.88 92 TYR A CA 1
ATOM 738 C C . TYR A 1 92 ? 8.460 -0.391 -27.465 1.00 82.88 92 TYR A C 1
ATOM 740 O O . TYR A 1 92 ? 9.123 -1.342 -27.055 1.00 82.88 92 TYR A O 1
ATOM 748 N N . THR A 1 93 ? 7.135 -0.418 -27.525 1.00 83.88 93 THR A N 1
ATOM 749 C CA . THR A 1 93 ? 6.329 -1.601 -27.237 1.00 83.88 93 THR A CA 1
ATOM 750 C C . THR A 1 93 ? 5.389 -1.864 -28.401 1.00 83.88 93 THR A C 1
ATOM 752 O O . THR A 1 93 ? 4.507 -1.061 -28.683 1.00 83.88 93 THR A O 1
ATOM 755 N N . ILE A 1 94 ? 5.554 -3.002 -29.062 1.00 87.19 94 ILE A N 1
ATOM 756 C CA . ILE A 1 94 ? 4.690 -3.497 -30.129 1.00 87.19 94 ILE A CA 1
ATOM 757 C C . ILE A 1 94 ? 3.756 -4.530 -29.503 1.00 87.19 94 ILE A C 1
ATOM 759 O O . ILE A 1 94 ? 4.179 -5.608 -29.097 1.00 87.19 94 ILE A O 1
ATOM 763 N N . ASN A 1 95 ? 2.477 -4.198 -29.387 1.00 83.50 95 ASN A N 1
ATOM 764 C CA . ASN A 1 95 ? 1.459 -5.093 -28.858 1.00 83.50 95 ASN A CA 1
ATOM 765 C C . ASN A 1 95 ? 0.588 -5.589 -30.013 1.00 83.50 95 ASN A C 1
ATOM 767 O O . ASN A 1 95 ? -0.351 -4.902 -30.425 1.00 83.50 95 ASN A O 1
ATOM 771 N N . LEU A 1 96 ? 0.925 -6.769 -30.541 1.00 83.38 96 LEU A N 1
ATOM 772 C CA . LEU A 1 96 ? 0.198 -7.377 -31.654 1.00 83.38 96 LEU A CA 1
ATOM 773 C C . LEU A 1 96 ? -1.184 -7.875 -31.219 1.00 83.38 96 LEU A C 1
ATOM 775 O O . LEU A 1 96 ? -2.128 -7.761 -31.996 1.00 83.38 96 LEU A O 1
ATOM 779 N N . ASP A 1 97 ? -1.319 -8.333 -29.972 1.00 74.81 97 ASP A N 1
ATOM 780 C CA . ASP A 1 97 ? -2.586 -8.826 -29.415 1.00 74.81 97 ASP A CA 1
ATOM 781 C C . ASP A 1 97 ? -3.650 -7.725 -29.334 1.00 74.81 97 ASP A C 1
ATOM 783 O O . ASP A 1 97 ? -4.827 -7.956 -29.603 1.00 74.81 97 ASP A O 1
ATOM 787 N N . ALA A 1 98 ? -3.234 -6.511 -28.969 1.00 71.25 98 ALA A N 1
ATOM 788 C CA . ALA A 1 98 ? -4.109 -5.350 -28.861 1.00 71.25 98 ALA A CA 1
ATOM 789 C C . ALA A 1 98 ? -4.105 -4.467 -30.119 1.00 71.25 98 ALA A C 1
ATOM 791 O O . ALA A 1 98 ? -4.883 -3.523 -30.185 1.00 71.25 98 ALA A O 1
ATOM 792 N N . GLY A 1 99 ? -3.227 -4.717 -31.095 1.00 76.44 99 GLY A N 1
ATOM 793 C CA . GLY A 1 99 ? -3.140 -3.914 -32.316 1.00 76.44 99 GLY A CA 1
ATOM 794 C C . GLY A 1 99 ? -2.556 -2.507 -32.121 1.00 76.44 99 GLY A C 1
ATOM 795 O O . GLY A 1 99 ? -2.918 -1.592 -32.861 1.00 76.44 99 GLY A O 1
ATOM 796 N N . HIS A 1 100 ? -1.657 -2.303 -31.151 1.00 80.81 100 HIS A N 1
ATOM 797 C CA . HIS A 1 100 ? -1.093 -0.981 -30.845 1.00 80.81 100 HIS A CA 1
ATOM 798 C C . HIS A 1 100 ? 0.431 -0.986 -30.691 1.00 80.81 100 HIS A C 1
ATOM 800 O O . HIS A 1 100 ? 1.016 -1.921 -30.153 1.00 80.81 100 HIS A O 1
ATOM 806 N N . PHE A 1 101 ? 1.050 0.119 -31.082 1.00 80.50 101 PHE A N 1
ATOM 807 C CA . PHE A 1 101 ? 2.442 0.471 -30.850 1.00 80.50 101 PHE A CA 1
ATOM 808 C C . PHE A 1 101 ? 2.526 1.584 -29.809 1.00 80.50 101 PHE A C 1
ATOM 810 O O . PHE A 1 101 ? 1.728 2.516 -29.830 1.00 80.50 101 PHE A O 1
ATOM 817 N N . THR A 1 102 ? 3.490 1.506 -28.905 1.00 76.88 102 THR A N 1
ATOM 818 C CA . THR A 1 102 ? 3.727 2.519 -27.882 1.00 76.88 102 THR A CA 1
ATOM 819 C C . THR A 1 102 ? 5.179 2.963 -27.951 1.00 76.88 102 THR A C 1
ATOM 821 O O . THR A 1 102 ? 6.078 2.142 -27.789 1.00 76.88 102 THR A O 1
ATOM 824 N N . GLN A 1 103 ? 5.412 4.252 -28.155 1.00 76.06 103 GLN A N 1
ATOM 825 C CA . GLN A 1 103 ? 6.710 4.893 -28.010 1.00 76.06 103 GLN A CA 1
ATOM 826 C C . GLN A 1 103 ? 6.806 5.523 -26.629 1.00 76.06 103 GLN A C 1
ATOM 828 O O . GLN A 1 103 ? 5.888 6.196 -26.169 1.00 76.06 103 GLN A O 1
ATOM 833 N N . HIS A 1 104 ? 7.940 5.327 -25.978 1.00 69.62 104 HIS A N 1
ATOM 834 C CA . HIS A 1 104 ? 8.233 5.919 -24.691 1.00 69.62 104 HIS A CA 1
ATOM 835 C C . HIS A 1 104 ? 9.482 6.790 -24.783 1.00 69.62 104 HIS A C 1
ATOM 837 O O . HIS A 1 104 ? 10.459 6.389 -25.412 1.00 69.62 104 HIS A O 1
ATOM 843 N N . GLU A 1 105 ? 9.464 7.947 -24.127 1.00 68.44 105 GLU A N 1
ATOM 844 C CA . GLU A 1 105 ? 10.562 8.916 -24.117 1.00 68.44 105 GLU A CA 1
ATOM 845 C C . GLU A 1 105 ? 10.955 9.281 -22.682 1.00 68.44 105 GLU A C 1
ATOM 847 O O . GLU A 1 105 ? 10.103 9.531 -21.826 1.00 68.44 105 GLU A O 1
ATOM 852 N N . TRP A 1 106 ? 12.260 9.307 -22.392 1.00 53.88 106 TRP A N 1
ATOM 853 C CA . TRP A 1 106 ? 12.758 9.474 -21.022 1.00 53.88 106 TRP A CA 1
ATOM 854 C C . TRP A 1 106 ? 12.464 10.862 -20.406 1.00 53.88 106 TRP A C 1
ATOM 856 O O . TRP A 1 106 ? 12.264 10.939 -19.191 1.00 53.88 106 TRP A O 1
ATOM 866 N N . GLN A 1 107 ? 12.424 11.941 -21.205 1.00 53.81 107 GLN A N 1
ATOM 867 C CA . GLN A 1 107 ? 12.365 13.337 -20.718 1.00 53.81 107 GLN A CA 1
ATOM 868 C C . GLN A 1 107 ? 11.095 14.133 -21.080 1.00 53.81 107 GLN A C 1
ATOM 870 O O . GLN A 1 107 ? 10.991 15.301 -20.707 1.00 53.81 107 GLN A O 1
ATOM 875 N N . ARG A 1 108 ? 10.115 13.539 -21.769 1.00 47.22 108 ARG A N 1
ATOM 876 C CA . ARG A 1 108 ? 8.904 14.248 -22.223 1.00 47.22 108 ARG A CA 1
ATOM 877 C C . ARG A 1 108 ? 7.707 14.013 -21.293 1.00 47.22 108 ARG A C 1
ATOM 879 O O . ARG A 1 108 ? 7.581 12.940 -20.710 1.00 47.22 108 ARG A O 1
ATOM 886 N N . GLU A 1 109 ? 6.811 14.998 -21.164 1.00 40.66 109 GLU A N 1
ATOM 887 C CA . GLU A 1 109 ? 5.485 14.836 -20.540 1.00 40.66 109 GLU A CA 1
ATOM 888 C C . GLU A 1 109 ? 4.366 15.093 -21.584 1.00 40.66 109 GLU A C 1
ATOM 890 O O . GLU A 1 109 ? 4.326 16.183 -22.158 1.00 40.66 109 GLU A O 1
ATOM 895 N N . PRO A 1 110 ? 3.441 14.134 -21.828 1.00 49.50 110 PRO A N 1
ATOM 896 C CA . PRO A 1 110 ? 3.474 12.752 -21.345 1.00 49.50 110 PRO A CA 1
ATOM 897 C C . PRO A 1 110 ? 4.654 11.978 -21.958 1.00 49.50 110 PRO A C 1
ATOM 899 O O . PRO A 1 110 ? 5.032 12.204 -23.101 1.00 49.50 110 PRO A O 1
ATOM 902 N N . SER A 1 111 ? 5.233 11.050 -21.195 1.00 51.81 111 SER A N 1
ATOM 903 C CA . SER A 1 111 ? 6.415 10.264 -21.596 1.00 51.81 111 SER A CA 1
ATOM 904 C C . SER A 1 111 ? 6.094 9.104 -22.539 1.00 51.81 111 SER A C 1
ATOM 906 O O . SER A 1 111 ? 6.927 8.218 -22.735 1.00 51.81 111 SER A O 1
ATOM 908 N N . VAL A 1 112 ? 4.866 9.057 -23.062 1.00 62.31 112 VAL A N 1
ATOM 909 C CA . VAL A 1 112 ? 4.309 7.915 -23.785 1.00 62.31 112 VAL A CA 1
ATOM 910 C C . VAL A 1 112 ? 3.391 8.405 -24.901 1.00 62.31 112 VAL A C 1
ATOM 912 O O . VAL A 1 112 ? 2.372 9.032 -24.613 1.00 62.31 112 VAL A O 1
ATOM 915 N N . ASP A 1 113 ? 3.712 8.037 -26.137 1.00 66.62 113 ASP A N 1
ATOM 916 C CA . ASP A 1 113 ? 2.859 8.190 -27.316 1.00 66.62 113 ASP A CA 1
ATOM 917 C C . ASP A 1 113 ? 2.383 6.792 -27.759 1.00 66.62 113 ASP A C 1
ATOM 919 O O . ASP A 1 113 ? 3.171 5.844 -27.799 1.00 66.62 113 ASP A O 1
ATOM 923 N N . ARG A 1 114 ? 1.086 6.614 -28.053 1.00 65.88 114 ARG A N 1
ATOM 924 C CA . ARG A 1 114 ? 0.513 5.317 -28.465 1.00 65.88 114 ARG A CA 1
ATOM 925 C C . ARG A 1 114 ? -0.246 5.444 -29.779 1.00 65.88 114 ARG A C 1
ATOM 927 O O . ARG A 1 114 ? -1.057 6.345 -29.944 1.00 65.88 114 ARG A O 1
ATOM 934 N N . PHE A 1 115 ? -0.031 4.481 -30.663 1.00 71.81 115 PHE A N 1
ATOM 935 C CA . PHE A 1 115 ? -0.473 4.479 -32.049 1.00 71.81 115 PHE A CA 1
ATOM 936 C C . PHE A 1 115 ? -1.175 3.144 -32.354 1.00 71.81 115 PHE A C 1
ATOM 938 O O . PHE A 1 115 ? -0.663 2.087 -31.981 1.00 71.81 115 PHE A O 1
ATOM 945 N N . PRO A 1 116 ? -2.347 3.119 -33.004 1.00 74.12 116 PRO A N 1
ATOM 946 C CA . PRO A 1 116 ? -2.863 1.922 -33.647 1.00 74.12 116 PRO A CA 1
ATOM 947 C C . PRO A 1 116 ? -1.848 1.456 -34.678 1.00 74.12 116 PRO A C 1
ATOM 949 O O . PRO A 1 116 ? -1.393 2.242 -35.503 1.00 74.12 116 PRO A O 1
ATOM 952 N N . LEU A 1 117 ? -1.517 0.171 -34.659 1.00 77.50 117 LEU A N 1
ATOM 953 C CA . LEU A 1 117 ? -0.573 -0.401 -35.616 1.00 77.50 117 LEU A CA 1
ATOM 954 C C . LEU A 1 117 ? -1.039 -0.225 -37.070 1.00 77.50 117 LEU A C 1
ATOM 956 O O . LEU A 1 117 ? -0.215 -0.136 -37.969 1.00 77.50 117 LEU A O 1
ATOM 960 N N . ALA A 1 118 ? -2.354 -0.146 -37.291 1.00 75.81 118 ALA A N 1
ATOM 961 C CA . ALA A 1 118 ? -2.950 0.110 -38.599 1.00 75.81 118 ALA A CA 1
ATOM 962 C C . ALA A 1 118 ? -2.794 1.562 -39.091 1.00 75.81 118 ALA A C 1
ATOM 964 O O . ALA A 1 118 ? -2.985 1.803 -40.276 1.00 75.81 118 ALA A O 1
ATOM 965 N N . ALA A 1 119 ? -2.478 2.507 -38.200 1.00 72.06 119 ALA A N 1
ATOM 966 C CA . ALA A 1 119 ? -2.325 3.928 -38.520 1.00 72.06 119 ALA A CA 1
ATOM 967 C C . ALA A 1 119 ? -0.864 4.333 -38.788 1.00 72.06 119 ALA A C 1
ATOM 969 O O . ALA A 1 119 ? -0.600 5.500 -39.047 1.00 72.06 119 ALA A O 1
ATOM 970 N N . ILE A 1 120 ? 0.083 3.393 -38.685 1.00 75.12 120 ILE A N 1
ATOM 971 C CA . ILE A 1 120 ? 1.502 3.631 -38.965 1.00 75.12 120 ILE A CA 1
ATOM 972 C C . ILE A 1 120 ? 1.776 3.185 -40.399 1.00 75.12 120 ILE A C 1
ATOM 974 O O . ILE A 1 120 ? 1.939 1.992 -40.664 1.00 75.12 120 ILE A O 1
ATOM 978 N N . HIS A 1 121 ? 1.816 4.135 -41.327 1.00 73.81 121 HIS A N 1
ATOM 979 C CA . HIS A 1 121 ? 2.104 3.875 -42.733 1.00 73.81 121 HIS A CA 1
ATOM 980 C C . HIS A 1 121 ? 3.563 4.185 -43.063 1.00 73.81 121 HIS A C 1
ATOM 982 O O . HIS A 1 121 ? 4.201 3.415 -43.789 1.00 73.81 121 HIS A O 1
ATOM 988 N N . ASP A 1 122 ? 4.113 5.250 -42.481 1.00 77.19 122 ASP A N 1
ATOM 989 C CA . ASP A 1 122 ? 5.487 5.684 -42.700 1.00 77.19 122 ASP A CA 1
ATOM 990 C C . ASP A 1 122 ? 6.230 6.083 -41.406 1.00 77.19 122 ASP A C 1
ATOM 992 O O . ASP A 1 122 ? 5.748 5.960 -40.279 1.00 77.19 122 ASP A O 1
ATOM 996 N N . ALA A 1 123 ? 7.487 6.506 -41.564 1.00 68.50 123 ALA A N 1
ATOM 997 C CA . ALA A 1 123 ? 8.349 6.894 -40.451 1.00 68.50 123 ALA A CA 1
ATOM 998 C C . ALA A 1 123 ? 7.983 8.265 -39.854 1.00 68.50 123 ALA A C 1
ATOM 1000 O O . ALA A 1 123 ? 8.427 8.589 -38.750 1.00 68.50 123 ALA A O 1
ATOM 1001 N N . TYR A 1 124 ? 7.232 9.081 -40.593 1.00 67.88 124 TYR A N 1
ATOM 1002 C CA . TYR A 1 124 ? 6.766 10.400 -40.190 1.00 67.88 124 TYR A CA 1
ATOM 1003 C C . TYR A 1 124 ? 5.577 10.284 -39.227 1.00 67.88 124 TYR A C 1
ATOM 1005 O O . TYR A 1 124 ? 5.523 11.039 -38.256 1.00 67.88 124 TYR A O 1
ATOM 1013 N N . ASP A 1 125 ? 4.731 9.262 -39.390 1.00 68.25 125 ASP A N 1
ATOM 1014 C CA . ASP A 1 125 ? 3.629 8.932 -38.469 1.00 68.25 125 ASP A CA 1
ATOM 1015 C C . ASP A 1 125 ? 4.103 8.669 -37.031 1.00 68.25 125 ASP A C 1
ATOM 1017 O O . ASP A 1 125 ? 3.413 8.997 -36.070 1.00 68.25 125 ASP A O 1
ATOM 1021 N N . ILE A 1 126 ? 5.312 8.120 -36.876 1.00 67.38 126 ILE A N 1
ATOM 1022 C CA . ILE A 1 126 ? 5.949 7.880 -35.571 1.00 67.38 126 ILE A CA 1
ATOM 1023 C C . ILE A 1 126 ? 6.548 9.182 -34.996 1.00 67.38 126 ILE A C 1
ATOM 1025 O O . ILE A 1 126 ? 6.684 9.328 -33.783 1.00 67.38 126 ILE A O 1
ATOM 1029 N N . LYS A 1 127 ? 6.927 10.141 -35.856 1.00 62.47 127 LYS A N 1
ATOM 1030 C CA . LYS A 1 127 ? 7.572 11.411 -35.466 1.00 62.47 127 LYS A CA 1
ATOM 1031 C C . LYS A 1 127 ? 6.576 12.520 -35.130 1.00 62.47 127 LYS A C 1
ATOM 1033 O O . LYS A 1 127 ? 6.886 13.375 -34.301 1.00 62.47 127 LYS A O 1
ATOM 1038 N N . LEU A 1 128 ? 5.394 12.530 -35.745 1.00 55.31 128 LEU A N 1
ATOM 1039 C CA . LEU A 1 128 ? 4.285 13.347 -35.267 1.00 55.31 128 LEU A CA 1
ATOM 1040 C C . LEU A 1 128 ? 3.781 12.728 -33.966 1.00 55.31 128 LEU A C 1
ATOM 1042 O O . LEU A 1 128 ? 3.189 11.658 -33.978 1.00 55.31 128 LEU A O 1
ATOM 1046 N N . GLY A 1 129 ? 3.985 13.390 -32.829 1.00 48.78 129 GLY A N 1
ATOM 1047 C CA . GLY A 1 129 ? 3.302 12.997 -31.597 1.00 48.78 129 GLY A CA 1
ATOM 1048 C C . GLY A 1 129 ? 1.786 13.072 -31.810 1.00 48.78 129 GLY A C 1
ATOM 1049 O O . GLY A 1 129 ? 1.216 14.163 -31.805 1.00 48.78 129 GLY A O 1
ATOM 1050 N N . TRP A 1 130 ? 1.133 11.935 -32.048 1.00 42.38 130 TRP A N 1
ATOM 1051 C CA . TRP A 1 130 ? -0.309 11.879 -32.270 1.00 42.38 130 TRP A CA 1
ATOM 1052 C C . TRP A 1 130 ? -1.045 12.081 -30.943 1.00 42.38 130 TRP A C 1
ATOM 1054 O O . TRP A 1 130 ? -1.053 11.223 -30.063 1.00 42.38 130 TRP A O 1
ATOM 1064 N N . SER A 1 131 ? -1.717 13.226 -30.814 1.00 38.66 131 SER A N 1
ATOM 1065 C CA . SER A 1 131 ? -2.760 13.422 -29.809 1.00 38.66 131 SER A CA 1
ATOM 1066 C C . SER A 1 131 ? -4.063 12.821 -30.345 1.00 38.66 131 SER A C 1
ATOM 1068 O O . SER A 1 131 ? -4.755 13.446 -31.145 1.00 38.66 131 SER A O 1
ATOM 1070 N N . PHE A 1 132 ? -4.398 11.601 -29.927 1.00 41.16 132 PHE A N 1
ATOM 1071 C CA . PHE A 1 132 ? -5.739 11.027 -30.082 1.00 41.16 132 PHE A CA 1
ATOM 1072 C C . PHE A 1 132 ? -6.844 11.958 -29.550 1.00 41.16 132 PHE A C 1
ATOM 1074 O O . PHE A 1 132 ? -7.117 12.034 -28.354 1.00 41.16 132 PHE A O 1
ATOM 1081 N N . LYS A 1 133 ? -7.563 12.629 -30.454 1.00 35.19 133 LYS A N 1
ATOM 1082 C CA . LYS A 1 133 ? -8.843 13.261 -30.107 1.00 35.19 133 LYS A CA 1
ATOM 1083 C C . LYS A 1 133 ? -10.060 12.342 -30.208 1.00 35.19 133 LYS A C 1
ATOM 1085 O O . LYS A 1 133 ? -11.088 12.734 -29.678 1.00 35.19 133 LYS A O 1
ATOM 1090 N N . ASP A 1 134 ? -9.956 11.114 -30.719 1.00 32.25 134 ASP A N 1
ATOM 1091 C CA . ASP A 1 134 ? -11.124 10.230 -30.863 1.00 32.25 134 ASP A CA 1
ATOM 1092 C C . ASP A 1 134 ? -10.830 8.808 -30.339 1.00 32.25 134 ASP A C 1
ATOM 1094 O O . ASP A 1 134 ? -9.841 8.190 -30.716 1.00 32.25 134 ASP A O 1
ATOM 1098 N N . GLY A 1 135 ? -11.632 8.325 -29.377 1.00 28.69 135 GLY A N 1
ATOM 1099 C CA . GLY A 1 135 ? -11.357 7.144 -28.529 1.00 28.69 135 GLY A CA 1
ATOM 1100 C C . GLY A 1 135 ? -11.437 5.758 -29.208 1.00 28.69 135 GLY A C 1
ATOM 1101 O O . GLY A 1 135 ? -11.562 5.680 -30.423 1.00 28.69 135 GLY A O 1
ATOM 1102 N N . PRO A 1 136 ? -11.408 4.630 -28.454 1.00 37.81 136 PRO A N 1
ATOM 1103 C CA . PRO A 1 136 ? -11.191 4.453 -27.022 1.00 37.81 136 PRO A CA 1
ATOM 1104 C C . PRO A 1 136 ? -9.812 3.817 -26.752 1.00 37.81 136 PRO A C 1
ATOM 1106 O O . PRO A 1 136 ? -9.641 2.602 -26.773 1.00 37.81 136 PRO A O 1
ATOM 1109 N N . ALA A 1 137 ? -8.826 4.642 -26.417 1.00 35.09 137 ALA A N 1
ATOM 1110 C CA . ALA A 1 137 ? -7.646 4.203 -25.682 1.00 35.09 137 ALA A CA 1
ATOM 1111 C C . ALA A 1 137 ? -7.398 5.236 -24.580 1.00 35.09 137 ALA A C 1
ATOM 1113 O O . ALA A 1 137 ? -6.819 6.295 -24.807 1.00 35.09 137 ALA A O 1
ATOM 1114 N N . ASP A 1 138 ? -7.914 4.939 -23.385 1.00 38.16 138 ASP A N 1
ATOM 1115 C CA . ASP A 1 138 ? -7.787 5.721 -22.148 1.00 38.16 138 ASP A CA 1
ATOM 1116 C C . ASP A 1 138 ? -6.305 5.791 -21.689 1.00 38.16 138 ASP A C 1
ATOM 1118 O O . ASP A 1 138 ? -5.918 5.198 -20.685 1.00 38.16 138 ASP A O 1
ATOM 1122 N N . PHE A 1 139 ? -5.443 6.497 -22.428 1.00 36.16 139 PHE A N 1
ATOM 1123 C CA . PHE A 1 139 ? -4.061 6.816 -22.024 1.00 36.16 139 PHE A CA 1
ATOM 1124 C C . PHE A 1 139 ? -3.861 8.294 -21.657 1.00 36.16 139 PHE A C 1
ATOM 1126 O O . PHE A 1 139 ? -2.800 8.674 -21.161 1.00 36.16 139 PHE A O 1
ATOM 1133 N N . TYR A 1 140 ? -4.917 9.108 -21.750 1.00 36.28 140 TYR A N 1
ATOM 1134 C CA . TYR A 1 140 ? -4.998 10.437 -21.136 1.00 36.28 140 TYR A CA 1
ATOM 1135 C C . TYR A 1 140 ? -5.156 10.318 -19.613 1.00 36.28 140 TYR A C 1
ATOM 1137 O O . TYR A 1 140 ? -6.210 10.585 -19.042 1.00 36.28 140 TYR A O 1
ATOM 1145 N N . LEU A 1 141 ? -4.117 9.821 -18.943 1.00 40.94 141 LEU A N 1
ATOM 1146 C CA . LEU A 1 141 ? -4.131 9.476 -17.517 1.00 40.94 141 LEU A CA 1
ATOM 1147 C C . LEU A 1 141 ? -3.209 10.352 -16.668 1.00 40.94 141 LEU A C 1
ATOM 1149 O O . LEU A 1 141 ? -3.105 10.115 -15.466 1.00 40.94 141 LEU A O 1
ATOM 1153 N N . TYR A 1 142 ? -2.529 11.337 -17.256 1.00 38.56 142 TYR A N 1
ATOM 1154 C CA . TYR A 1 142 ? -1.476 12.069 -16.544 1.00 38.56 142 TYR A CA 1
ATOM 1155 C C . TYR A 1 142 ? -1.832 13.497 -16.141 1.00 38.56 142 TYR A C 1
ATOM 1157 O O . TYR A 1 142 ? -1.283 13.963 -15.152 1.00 38.56 142 TYR A O 1
ATOM 1165 N N . ASN A 1 143 ? -2.796 14.146 -16.805 1.00 32.75 143 ASN A N 1
ATOM 1166 C CA . ASN A 1 143 ? -3.007 15.593 -16.648 1.00 32.75 143 ASN A CA 1
ATOM 1167 C C . ASN A 1 143 ? -4.463 16.042 -16.452 1.00 32.75 143 ASN A C 1
ATOM 1169 O O . ASN A 1 143 ? -4.747 17.234 -16.554 1.00 32.75 143 ASN A O 1
ATOM 1173 N N . HIS A 1 144 ? -5.404 15.143 -16.155 1.00 36.53 144 HIS A N 1
ATOM 1174 C CA . HIS A 1 144 ? -6.760 15.600 -15.852 1.00 36.53 144 HIS A CA 1
ATOM 1175 C C . HIS A 1 144 ? -6.880 16.011 -14.389 1.00 36.53 144 HIS A C 1
ATOM 1177 O O . HIS A 1 144 ? -6.632 15.220 -13.479 1.00 36.53 144 HIS A O 1
ATOM 1183 N N . GLY A 1 145 ? -7.255 17.278 -14.191 1.00 36.81 145 GLY A N 1
ATOM 1184 C CA . GLY A 1 145 ? -7.644 17.813 -12.897 1.00 36.81 145 GLY A CA 1
ATOM 1185 C C . GLY A 1 145 ? -8.688 16.913 -12.244 1.00 36.81 145 GLY A C 1
ATOM 1186 O O . GLY A 1 145 ? -9.587 16.388 -12.901 1.00 36.81 145 GLY A O 1
ATOM 1187 N N . PHE A 1 146 ? -8.520 16.709 -10.943 1.00 42.03 146 PHE A N 1
ATOM 1188 C CA . PHE A 1 146 ? -9.370 15.853 -10.135 1.00 42.03 146 PHE A CA 1
ATOM 1189 C C . PHE A 1 146 ? -10.800 16.408 -10.112 1.00 42.03 146 PHE A C 1
ATOM 1191 O O . PHE A 1 146 ? -11.078 17.394 -9.429 1.00 42.03 146 PHE A O 1
ATOM 1198 N N . VAL A 1 147 ? -11.716 15.786 -10.855 1.00 40.41 147 VAL A N 1
ATOM 1199 C CA . VAL A 1 147 ? -13.148 16.065 -10.717 1.00 40.41 147 VAL A CA 1
ATOM 1200 C C . VAL A 1 147 ? -13.674 15.115 -9.654 1.00 40.41 147 VAL A C 1
ATOM 1202 O O . VAL A 1 147 ? -13.684 13.903 -9.860 1.00 40.41 147 VAL A O 1
ATOM 1205 N N . ARG A 1 148 ? -14.079 15.656 -8.496 1.00 47.19 148 ARG A N 1
ATOM 1206 C CA . ARG A 1 148 ? -14.739 14.863 -7.450 1.00 47.19 148 ARG A CA 1
ATOM 1207 C C . ARG A 1 148 ? -15.946 14.154 -8.067 1.00 47.19 148 ARG A C 1
ATOM 1209 O O . ARG A 1 148 ? -16.826 14.848 -8.578 1.00 47.19 148 ARG A O 1
ATOM 1216 N N . PRO A 1 149 ? -16.018 12.816 -8.001 1.00 45.94 149 PRO A N 1
ATOM 1217 C CA . PRO A 1 149 ? -17.234 12.121 -8.362 1.00 45.94 149 PRO A CA 1
ATOM 1218 C C . PRO A 1 149 ? -18.396 12.611 -7.489 1.00 45.94 149 PRO A C 1
ATOM 1220 O O . PRO A 1 149 ? -18.248 12.578 -6.265 1.00 45.94 149 PRO A O 1
ATOM 1223 N N . PRO A 1 150 ? -19.536 13.066 -8.038 1.00 44.41 150 PRO A N 1
ATOM 1224 C CA . PRO A 1 150 ? -20.789 13.032 -7.300 1.00 44.41 150 PRO A CA 1
ATOM 1225 C C . PRO A 1 150 ? -21.050 11.590 -6.860 1.00 44.41 150 PRO A C 1
ATOM 1227 O O . PRO A 1 150 ? -21.150 10.696 -7.694 1.00 44.41 150 PRO A O 1
ATOM 1230 N N . VAL A 1 151 ? -21.116 11.363 -5.550 1.00 53.44 151 VAL A N 1
ATOM 1231 C CA . VAL A 1 151 ? -21.618 10.110 -4.977 1.00 53.44 151 VAL A CA 1
ATOM 1232 C C . VAL A 1 151 ? -22.903 10.448 -4.211 1.00 53.44 151 VAL A C 1
ATOM 1234 O O . VAL A 1 151 ? -22.942 11.523 -3.608 1.00 53.44 151 VAL A O 1
ATOM 1237 N N . PRO A 1 152 ? -23.959 9.606 -4.245 1.00 53.09 152 PRO A N 1
ATOM 1238 C CA . PRO A 1 152 ? -25.303 9.979 -3.782 1.00 53.09 152 PRO A CA 1
ATOM 1239 C C . PRO A 1 152 ? -25.363 10.452 -2.326 1.00 53.09 152 PRO A C 1
ATOM 1241 O O . PRO A 1 152 ? -26.144 11.343 -2.002 1.00 53.09 152 PRO A O 1
ATOM 1244 N N . THR A 1 153 ? -24.495 9.896 -1.475 1.00 70.38 153 THR A N 1
ATOM 1245 C CA . THR A 1 153 ? -24.377 10.255 -0.059 1.00 70.38 153 THR A CA 1
ATOM 1246 C C . THR A 1 153 ? -22.908 10.244 0.357 1.00 70.38 153 THR A C 1
ATOM 1248 O O . THR A 1 153 ? -22.202 9.253 0.141 1.00 70.38 153 THR A O 1
ATOM 1251 N N . THR A 1 154 ? -22.446 11.335 0.970 1.00 80.06 154 THR A N 1
ATOM 1252 C CA . THR A 1 154 ? -21.069 11.467 1.466 1.00 80.06 154 THR A CA 1
ATOM 1253 C C . THR A 1 154 ? -20.881 10.650 2.741 1.00 80.06 154 THR A C 1
ATOM 1255 O O . THR A 1 154 ? -21.563 10.889 3.736 1.00 80.06 154 THR A O 1
ATOM 1258 N N . LEU A 1 155 ? -19.925 9.721 2.731 1.00 84.56 155 LEU A N 1
ATOM 1259 C CA . LEU A 1 155 ? -19.444 9.053 3.938 1.00 84.56 155 LEU A CA 1
ATOM 1260 C C . LEU A 1 155 ? -18.381 9.929 4.611 1.00 84.56 155 LEU A C 1
ATOM 1262 O O . LEU A 1 155 ? -17.329 10.207 4.025 1.00 84.56 155 LEU A O 1
ATOM 1266 N N . TYR A 1 156 ? -18.651 10.334 5.848 1.00 82.69 156 TYR A N 1
ATOM 1267 C CA . TYR A 1 156 ? -17.687 11.027 6.696 1.00 82.69 156 TYR A CA 1
ATOM 1268 C C . TYR A 1 156 ? -16.861 10.003 7.471 1.00 82.69 156 TYR A C 1
ATOM 1270 O O . TYR A 1 156 ? -17.407 9.075 8.061 1.00 82.69 156 TYR A O 1
ATOM 1278 N N . MET A 1 157 ? -15.539 10.162 7.438 1.00 84.06 157 MET A N 1
ATOM 1279 C CA . MET A 1 157 ? -14.609 9.284 8.144 1.00 84.06 157 MET A CA 1
ATOM 1280 C C . MET A 1 157 ? -13.924 10.064 9.255 1.00 84.06 157 MET A C 1
ATOM 1282 O O . MET A 1 157 ? -13.275 11.079 8.996 1.00 84.06 157 MET A O 1
ATOM 1286 N N . GLU A 1 158 ? -14.040 9.554 10.474 1.00 81.88 158 GLU A N 1
ATOM 1287 C CA . GLU A 1 158 ? -13.349 10.075 11.645 1.00 81.88 158 GLU A CA 1
ATOM 1288 C C . GLU A 1 158 ? -12.264 9.087 12.059 1.00 81.88 158 GLU A C 1
ATOM 1290 O O . GLU A 1 158 ? -12.522 7.907 12.297 1.00 81.88 158 GLU A O 1
ATOM 1295 N N . PHE A 1 159 ? -11.028 9.571 12.130 1.00 85.25 159 PHE A N 1
ATOM 1296 C CA . PHE A 1 159 ? -9.889 8.767 12.554 1.00 85.25 159 PHE A CA 1
ATOM 1297 C C . PHE A 1 159 ? -9.411 9.213 13.928 1.00 85.25 159 PHE A C 1
ATOM 1299 O O . PHE A 1 159 ? -9.596 10.360 14.329 1.00 85.25 159 PHE A O 1
ATOM 1306 N N . SER A 1 160 ? -8.767 8.296 14.644 1.00 81.94 160 SER A N 1
ATOM 1307 C CA . SER A 1 160 ? -8.015 8.620 15.856 1.00 81.94 160 SER A CA 1
ATOM 1308 C C . SER A 1 160 ? -6.592 9.073 15.496 1.00 81.94 160 SER A C 1
ATOM 1310 O O . SER A 1 160 ? -6.128 8.800 14.382 1.00 81.94 160 SER A O 1
ATOM 1312 N N . PRO A 1 161 ? -5.875 9.759 16.406 1.00 80.00 161 PRO A N 1
ATOM 1313 C CA . PRO A 1 161 ? -4.468 10.080 16.196 1.00 80.00 161 PRO A CA 1
ATOM 1314 C C . PRO A 1 161 ? -3.650 8.830 15.831 1.00 80.00 161 PRO A C 1
ATOM 1316 O O . PRO A 1 161 ? -3.903 7.758 16.390 1.00 80.00 161 PRO A O 1
ATOM 1319 N N . PRO A 1 162 ? -2.673 8.932 14.909 1.00 80.00 162 PRO A N 1
ATOM 1320 C CA . PRO A 1 162 ? -1.884 7.791 14.479 1.00 80.00 162 PRO A CA 1
ATOM 1321 C C . PRO A 1 162 ? -1.126 7.193 15.659 1.00 80.00 162 PRO A C 1
ATOM 1323 O O . PRO A 1 162 ? -0.455 7.888 16.423 1.00 80.00 162 PRO A O 1
ATOM 1326 N N . THR A 1 163 ? -1.216 5.875 15.778 1.00 78.69 163 THR A N 1
ATOM 1327 C CA . THR A 1 163 ? -0.409 5.104 16.716 1.00 78.69 163 THR A CA 1
ATOM 1328 C C . THR A 1 163 ? 1.041 5.035 16.234 1.00 78.69 163 THR A C 1
ATOM 1330 O O . THR A 1 163 ? 1.359 5.310 15.072 1.00 78.69 163 THR A O 1
ATOM 1333 N N . ARG A 1 164 ? 1.940 4.591 17.115 1.00 76.88 164 ARG A N 1
ATOM 1334 C CA . ARG A 1 164 ? 3.343 4.349 16.748 1.00 76.88 164 ARG A CA 1
ATOM 1335 C C . ARG A 1 164 ? 3.485 3.293 15.655 1.00 76.88 164 ARG A C 1
ATOM 1337 O O . ARG A 1 164 ? 4.377 3.375 14.815 1.00 76.88 164 ARG A O 1
ATOM 1344 N N . LEU A 1 165 ? 2.578 2.320 15.649 1.00 83.06 165 LEU A N 1
ATOM 1345 C CA . LEU A 1 165 ? 2.528 1.326 14.599 1.00 83.06 165 LEU A CA 1
ATOM 1346 C C . LEU A 1 165 ? 2.162 1.958 13.251 1.00 83.06 165 LEU A C 1
ATOM 1348 O O . LEU A 1 165 ? 2.805 1.655 12.250 1.00 83.06 165 LEU A O 1
ATOM 1352 N N . ASN A 1 166 ? 1.197 2.883 13.222 1.00 85.38 166 ASN A N 1
ATOM 1353 C CA . ASN A 1 166 ? 0.809 3.546 11.976 1.00 85.38 166 ASN A CA 1
ATOM 1354 C C . ASN A 1 166 ? 1.980 4.305 11.346 1.00 85.38 166 ASN A C 1
ATOM 1356 O O . ASN A 1 166 ? 2.144 4.282 10.132 1.00 85.38 166 ASN A O 1
ATOM 1360 N N . GLN A 1 167 ? 2.844 4.911 12.159 1.00 79.94 167 GLN A N 1
ATOM 1361 C CA . GLN A 1 167 ? 4.054 5.573 11.666 1.00 79.94 167 GLN A CA 1
ATOM 1362 C C . GLN A 1 167 ? 5.016 4.585 10.998 1.00 79.94 167 GLN A C 1
ATOM 1364 O O . GLN A 1 167 ? 5.518 4.851 9.904 1.00 79.94 167 GLN A O 1
ATOM 1369 N N . LEU A 1 168 ? 5.237 3.427 11.627 1.00 83.31 168 LEU A N 1
ATOM 1370 C CA . LEU A 1 168 ? 6.053 2.368 11.043 1.00 83.31 168 LEU A CA 1
ATOM 1371 C C . LEU A 1 168 ? 5.420 1.822 9.754 1.00 83.31 168 LEU A C 1
ATOM 1373 O O . LEU A 1 168 ? 6.130 1.593 8.780 1.00 83.31 168 LEU A O 1
ATOM 1377 N N . GLN A 1 169 ? 4.091 1.695 9.704 1.00 89.31 169 GLN A N 1
ATOM 1378 C CA . GLN A 1 169 ? 3.353 1.327 8.494 1.00 89.31 169 GLN A CA 1
ATOM 1379 C C . GLN A 1 169 ? 3.538 2.341 7.369 1.00 89.31 169 GLN A C 1
ATOM 1381 O O . GLN A 1 169 ? 3.821 1.940 6.244 1.00 89.31 169 GLN A O 1
ATOM 1386 N N . TYR A 1 170 ? 3.427 3.641 7.652 1.00 87.38 170 TYR A N 1
ATOM 1387 C CA . TYR A 1 170 ? 3.655 4.689 6.655 1.00 87.38 170 TYR A CA 1
ATOM 1388 C C . TYR A 1 170 ? 5.067 4.605 6.075 1.00 87.38 170 TYR A C 1
ATOM 1390 O O . TYR A 1 170 ? 5.235 4.637 4.854 1.00 87.38 170 TYR A O 1
ATOM 1398 N N . GLN A 1 171 ? 6.073 4.413 6.934 1.00 84.62 171 GLN A N 1
ATOM 1399 C CA . GLN A 1 171 ? 7.446 4.207 6.486 1.00 84.62 171 GLN A CA 1
ATOM 1400 C C . GLN A 1 171 ? 7.585 2.936 5.639 1.00 84.62 171 GLN A C 1
ATOM 1402 O O . GLN A 1 171 ? 8.120 3.012 4.536 1.00 84.62 171 GLN A O 1
ATOM 1407 N N . MET A 1 172 ? 7.079 1.790 6.104 1.00 89.75 172 MET A N 1
ATOM 1408 C CA . MET A 1 172 ? 7.163 0.530 5.359 1.00 89.75 172 MET A CA 1
ATOM 1409 C C . MET A 1 172 ? 6.454 0.609 4.004 1.00 89.75 172 MET A C 1
ATOM 1411 O O . MET A 1 172 ? 6.955 0.065 3.026 1.00 89.75 172 MET A O 1
ATOM 1415 N N . ILE A 1 173 ? 5.322 1.313 3.913 1.00 92.31 173 ILE A N 1
ATOM 1416 C CA . ILE A 1 173 ? 4.628 1.553 2.642 1.00 92.31 173 ILE A CA 1
ATOM 1417 C C . ILE A 1 173 ? 5.486 2.430 1.723 1.00 92.31 173 ILE A C 1
ATOM 1419 O O . ILE A 1 173 ? 5.644 2.099 0.550 1.00 92.31 173 ILE A O 1
ATOM 1423 N N . SER A 1 174 ? 6.079 3.514 2.232 1.00 88.50 174 SER A N 1
ATOM 1424 C CA . SER A 1 174 ? 6.972 4.371 1.438 1.00 88.50 174 SER A CA 1
ATOM 1425 C C . SER A 1 174 ? 8.211 3.615 0.942 1.00 88.50 174 SER A C 1
ATOM 1427 O O . SER A 1 174 ? 8.599 3.727 -0.224 1.00 88.50 174 SER A O 1
ATOM 1429 N N . ASP A 1 175 ? 8.806 2.789 1.801 1.00 89.31 175 ASP A N 1
ATOM 1430 C CA . ASP A 1 175 ? 9.926 1.911 1.469 1.00 89.31 175 ASP A CA 1
ATOM 1431 C C . ASP A 1 175 ? 9.533 0.855 0.437 1.00 89.31 175 ASP A C 1
ATOM 1433 O O . ASP A 1 175 ? 10.280 0.596 -0.505 1.00 89.31 175 ASP A O 1
ATOM 1437 N N . PHE A 1 176 ? 8.337 0.284 0.562 1.00 92.56 176 PHE A N 1
ATOM 1438 C CA . PHE A 1 176 ? 7.817 -0.701 -0.377 1.00 92.56 176 PHE A CA 1
ATOM 1439 C C . PHE A 1 176 ? 7.605 -0.081 -1.756 1.00 92.56 176 PHE A C 1
ATOM 1441 O O . PHE A 1 176 ? 8.051 -0.634 -2.762 1.00 92.56 176 PHE A O 1
ATOM 1448 N N . ILE A 1 177 ? 6.992 1.106 -1.800 1.00 90.88 177 ILE A N 1
ATOM 1449 C CA . ILE A 1 177 ? 6.802 1.871 -3.035 1.00 90.88 177 ILE A CA 1
ATOM 1450 C C . ILE A 1 177 ? 8.154 2.201 -3.669 1.00 90.88 177 ILE A C 1
ATOM 1452 O O . ILE A 1 177 ? 8.303 2.098 -4.884 1.00 90.88 177 ILE A O 1
ATOM 1456 N N . TYR A 1 178 ? 9.157 2.551 -2.865 1.00 87.50 178 TYR A N 1
ATOM 1457 C CA . TYR A 1 178 ? 10.507 2.788 -3.362 1.00 87.50 178 TYR A CA 1
ATOM 1458 C C . TYR A 1 178 ? 11.142 1.531 -3.952 1.00 87.50 178 TYR A C 1
ATOM 1460 O O . TYR A 1 178 ? 11.649 1.584 -5.071 1.00 87.50 178 TYR A O 1
ATOM 1468 N N . GLN A 1 179 ? 11.119 0.401 -3.245 1.00 87.69 179 GLN A N 1
ATOM 1469 C CA . GLN A 1 179 ? 11.744 -0.837 -3.723 1.00 87.69 179 GLN A CA 1
ATOM 1470 C C . GLN A 1 179 ? 11.114 -1.312 -5.031 1.00 87.69 179 GLN A C 1
ATOM 1472 O O . GLN A 1 179 ? 11.820 -1.681 -5.965 1.00 87.69 179 GLN A O 1
ATOM 1477 N N . TRP A 1 180 ? 9.792 -1.193 -5.140 1.00 89.25 180 TRP A N 1
ATOM 1478 C CA . TRP A 1 180 ? 9.039 -1.591 -6.324 1.00 89.25 180 TRP A CA 1
ATOM 1479 C C . TRP A 1 180 ? 8.799 -0.460 -7.326 1.00 89.25 180 TRP A C 1
ATOM 1481 O O . TRP A 1 180 ? 8.019 -0.640 -8.264 1.00 89.25 180 TRP A O 1
ATOM 1491 N N . ARG A 1 181 ? 9.481 0.687 -7.182 1.00 85.81 181 ARG A N 1
ATOM 1492 C CA . ARG A 1 181 ? 9.248 1.892 -8.000 1.00 85.81 181 ARG A CA 1
ATOM 1493 C C . ARG A 1 181 ? 9.273 1.616 -9.494 1.00 85.81 181 ARG A C 1
ATOM 1495 O O . ARG A 1 181 ? 8.424 2.124 -10.200 1.00 85.81 181 ARG A O 1
ATOM 1502 N N . PHE A 1 182 ? 10.165 0.752 -9.974 1.00 76.94 182 PHE A N 1
ATOM 1503 C CA . PHE A 1 182 ? 10.269 0.429 -11.399 1.00 76.94 182 PHE A CA 1
ATOM 1504 C C . PHE A 1 182 ? 9.033 -0.282 -11.963 1.00 76.94 182 PHE A C 1
ATOM 1506 O O . PHE A 1 182 ? 8.717 -0.125 -13.136 1.00 76.94 182 PHE A O 1
ATOM 1513 N N . VAL A 1 183 ? 8.329 -1.049 -11.129 1.00 77.94 183 VAL A N 1
ATOM 1514 C CA . VAL A 1 183 ? 7.074 -1.714 -11.498 1.00 77.94 183 VAL A CA 1
ATOM 1515 C C . VAL A 1 183 ? 5.896 -0.763 -11.290 1.00 77.94 183 VAL A C 1
ATOM 1517 O O . VAL A 1 183 ? 4.997 -0.693 -12.124 1.00 77.94 183 VAL A O 1
ATOM 1520 N N . ILE A 1 184 ? 5.915 -0.006 -10.188 1.00 81.44 184 ILE A N 1
ATOM 1521 C CA . ILE A 1 184 ? 4.875 0.967 -9.837 1.00 81.44 184 ILE A CA 1
ATOM 1522 C C . ILE A 1 184 ? 4.847 2.137 -10.812 1.00 81.44 184 ILE A C 1
ATOM 1524 O O . ILE A 1 184 ? 3.772 2.657 -11.034 1.00 81.44 184 ILE A O 1
ATOM 1528 N N . ASP A 1 185 ? 5.968 2.545 -11.397 1.00 74.12 185 ASP A N 1
ATOM 1529 C CA . ASP A 1 185 ? 6.048 3.670 -12.330 1.00 74.12 185 ASP A CA 1
ATOM 1530 C C . ASP A 1 185 ? 5.723 3.302 -13.784 1.00 74.12 185 ASP A C 1
ATOM 1532 O O . ASP A 1 185 ? 5.600 4.213 -14.606 1.00 74.12 185 ASP A O 1
ATOM 1536 N N . ASP A 1 186 ? 5.593 2.010 -14.105 1.00 67.38 186 ASP A N 1
ATOM 1537 C CA . ASP A 1 186 ? 5.350 1.508 -15.460 1.00 67.38 186 ASP A CA 1
ATOM 1538 C C . ASP A 1 186 ? 3.846 1.372 -15.761 1.00 67.38 186 ASP A C 1
ATOM 1540 O O . ASP A 1 186 ? 3.218 0.390 -15.351 1.00 67.38 186 ASP A O 1
ATOM 1544 N N . PRO A 1 187 ? 3.251 2.289 -16.544 1.00 59.97 187 PRO A N 1
ATOM 1545 C CA . PRO A 1 187 ? 1.814 2.302 -16.809 1.00 59.97 187 PRO A CA 1
ATOM 1546 C C . PRO A 1 187 ? 1.320 1.070 -17.562 1.00 59.97 187 PRO A C 1
ATOM 1548 O O . PRO A 1 187 ? 0.152 0.694 -17.441 1.00 59.97 187 PRO A O 1
ATOM 1551 N N . THR A 1 188 ? 2.200 0.432 -18.340 1.00 57.66 188 THR A N 1
ATOM 1552 C CA . THR A 1 188 ? 1.865 -0.769 -19.115 1.00 57.66 188 THR A CA 1
ATOM 1553 C C . THR A 1 188 ? 1.557 -1.955 -18.203 1.00 57.66 188 THR A C 1
ATOM 1555 O O . THR A 1 188 ? 0.811 -2.858 -18.581 1.00 57.66 188 THR A O 1
ATOM 1558 N N . ARG A 1 189 ? 2.055 -1.913 -16.961 1.00 61.91 189 ARG A N 1
ATOM 1559 C CA . ARG A 1 189 ? 1.828 -2.921 -15.926 1.00 61.91 189 ARG A CA 1
ATOM 1560 C C . ARG A 1 189 ? 0.647 -2.598 -15.022 1.00 61.91 189 ARG A C 1
ATOM 1562 O O . ARG A 1 189 ? 0.400 -3.352 -14.089 1.00 61.91 189 ARG A O 1
ATOM 1569 N N . TRP A 1 190 ? -0.091 -1.513 -15.241 1.00 62.28 190 TRP A N 1
ATOM 1570 C CA . TRP A 1 190 ? -1.199 -1.141 -14.356 1.00 62.28 190 TRP A CA 1
ATOM 1571 C C . TRP A 1 190 ? -2.564 -1.756 -14.685 1.00 62.28 190 TRP A C 1
ATOM 1573 O O . TRP A 1 190 ? -3.427 -1.589 -13.824 1.00 62.28 190 TRP A O 1
ATOM 1583 N N . PRO A 1 191 ? -2.848 -2.385 -15.860 1.00 62.06 191 PRO A N 1
ATOM 1584 C CA . PRO A 1 191 ? -4.184 -2.925 -16.117 1.00 62.06 191 PRO A CA 1
ATOM 1585 C C . PRO A 1 191 ? -4.654 -3.773 -14.937 1.00 62.06 191 PRO A C 1
ATOM 1587 O O . PRO A 1 191 ? -3.860 -4.525 -14.385 1.00 62.06 191 PRO A O 1
ATOM 1590 N N . ALA A 1 192 ? -5.925 -3.679 -14.534 1.00 58.25 192 ALA A N 1
ATOM 1591 C CA . ALA A 1 192 ? -6.424 -4.456 -13.388 1.00 58.25 192 ALA A CA 1
ATOM 1592 C C . ALA A 1 192 ? -6.313 -5.982 -13.605 1.00 58.25 192 ALA A C 1
ATOM 1594 O O . ALA A 1 192 ? -6.354 -6.758 -12.652 1.00 58.25 192 ALA A O 1
ATOM 1595 N N . SER A 1 193 ? -6.161 -6.414 -14.861 1.00 62.44 193 SER A N 1
ATOM 1596 C CA . SER A 1 193 ? -5.851 -7.788 -15.267 1.00 62.44 193 SER A CA 1
ATOM 1597 C C . SER A 1 193 ? -4.365 -8.153 -15.158 1.00 62.44 193 SER A C 1
ATOM 1599 O O . SER A 1 193 ? -4.023 -9.329 -15.259 1.00 62.44 193 SER A O 1
ATOM 1601 N N . SER A 1 194 ? -3.471 -7.184 -14.960 1.00 70.00 194 SER A N 1
ATOM 1602 C CA . SER A 1 194 ? -2.038 -7.431 -14.867 1.00 70.00 194 SER A CA 1
ATOM 1603 C C . SER A 1 194 ? -1.691 -8.099 -13.532 1.00 70.00 194 SER A C 1
ATOM 1605 O O . SER A 1 194 ? -2.173 -7.735 -12.454 1.00 70.00 194 SER A O 1
ATOM 1607 N N . LEU A 1 195 ? -0.795 -9.080 -13.604 1.00 74.75 195 LEU A N 1
ATOM 1608 C CA . LEU A 1 195 ? -0.298 -9.790 -12.429 1.00 74.75 195 LEU A CA 1
ATOM 1609 C C . LEU A 1 195 ? 0.474 -8.857 -11.489 1.00 74.75 195 LEU A C 1
ATOM 1611 O O . LEU A 1 195 ? 0.302 -8.917 -10.272 1.00 74.75 195 LEU A O 1
ATOM 1615 N N . GLY A 1 196 ? 1.287 -7.959 -12.054 1.00 76.06 196 GLY A N 1
ATOM 1616 C CA . GLY A 1 196 ? 2.069 -6.984 -11.294 1.00 76.06 196 GLY A CA 1
ATOM 1617 C C . GLY A 1 196 ? 1.186 -6.038 -10.481 1.00 76.06 196 GLY A C 1
ATOM 1618 O O . GLY A 1 196 ? 1.442 -5.843 -9.295 1.00 76.06 196 GLY A O 1
ATOM 1619 N N . PHE A 1 197 ? 0.104 -5.527 -11.079 1.00 77.88 197 PHE A N 1
ATOM 1620 C CA . PHE A 1 197 ? -0.860 -4.659 -10.401 1.00 77.88 197 PHE A CA 1
ATOM 1621 C C . PHE A 1 197 ? -1.470 -5.352 -9.185 1.00 77.88 197 PHE A C 1
ATOM 1623 O O . PHE A 1 197 ? -1.421 -4.821 -8.076 1.00 77.88 197 PHE A O 1
ATOM 1630 N N . ARG A 1 198 ? -2.008 -6.562 -9.374 1.00 84.62 198 ARG A N 1
ATOM 1631 C CA . ARG A 1 198 ? -2.709 -7.294 -8.310 1.00 84.62 198 ARG A CA 1
ATOM 1632 C C . ARG A 1 198 ? -1.782 -7.667 -7.167 1.00 84.62 198 ARG A C 1
ATOM 1634 O O . ARG A 1 198 ? -2.163 -7.541 -6.003 1.00 84.62 198 ARG A O 1
ATOM 1641 N N . ARG A 1 199 ? -0.555 -8.084 -7.493 1.00 88.81 199 ARG A N 1
ATOM 1642 C CA . ARG A 1 199 ? 0.475 -8.390 -6.498 1.00 88.81 199 ARG A CA 1
ATOM 1643 C C . ARG A 1 199 ? 0.881 -7.138 -5.718 1.00 88.81 199 ARG A C 1
ATOM 1645 O O . ARG A 1 199 ? 0.897 -7.170 -4.492 1.00 88.81 199 ARG A O 1
ATOM 1652 N N . LEU A 1 200 ? 1.130 -6.008 -6.375 1.00 90.06 200 LEU A N 1
ATOM 1653 C CA . LEU A 1 200 ? 1.446 -4.762 -5.668 1.00 90.06 200 LEU A CA 1
ATOM 1654 C C . LEU A 1 200 ? 0.282 -4.283 -4.791 1.00 90.06 200 LEU A C 1
ATOM 1656 O O . LEU A 1 200 ? 0.503 -3.920 -3.638 1.00 90.06 200 LEU A O 1
ATOM 1660 N N . ALA A 1 201 ? -0.953 -4.353 -5.294 1.00 90.56 201 ALA A N 1
ATOM 1661 C CA . ALA A 1 201 ? -2.146 -3.967 -4.547 1.00 90.56 201 ALA A CA 1
ATOM 1662 C C . ALA A 1 201 ? -2.327 -4.814 -3.277 1.00 90.56 201 ALA A C 1
ATOM 1664 O O . ALA A 1 201 ? -2.537 -4.255 -2.200 1.00 90.56 201 ALA A O 1
ATOM 1665 N N . ILE A 1 202 ? -2.188 -6.145 -3.365 1.00 92.12 202 ILE A N 1
ATOM 1666 C CA . ILE A 1 202 ? -2.264 -6.996 -2.168 1.00 92.12 202 ILE A CA 1
ATOM 1667 C C . ILE A 1 202 ? -1.085 -6.745 -1.220 1.00 92.12 202 ILE A C 1
ATOM 1669 O O . ILE A 1 202 ? -1.283 -6.743 -0.011 1.00 92.12 202 ILE A O 1
ATOM 1673 N N . GLY A 1 203 ? 0.116 -6.459 -1.736 1.00 93.94 203 GLY A N 1
ATOM 1674 C CA . GLY A 1 203 ? 1.272 -6.092 -0.913 1.00 93.94 203 GLY A CA 1
ATOM 1675 C C . GLY A 1 203 ? 1.013 -4.834 -0.076 1.00 93.94 203 GLY A C 1
ATOM 1676 O O . GLY A 1 203 ? 1.230 -4.843 1.133 1.00 93.94 203 GLY A O 1
ATOM 1677 N N . LEU A 1 204 ? 0.456 -3.784 -0.689 1.00 94.44 204 LEU A N 1
ATOM 1678 C CA . LEU A 1 204 ? 0.067 -2.552 0.011 1.00 94.44 204 LEU A CA 1
ATOM 1679 C C . LEU A 1 204 ? -1.001 -2.809 1.079 1.00 94.44 204 LEU A C 1
ATOM 1681 O O . LEU A 1 204 ? -0.862 -2.328 2.202 1.00 94.44 204 LEU A O 1
ATOM 1685 N N . LEU A 1 205 ? -2.037 -3.591 0.751 1.00 94.81 205 LEU A N 1
ATOM 1686 C CA . LEU A 1 205 ? -3.091 -3.967 1.699 1.00 94.81 205 LEU A CA 1
ATOM 1687 C C . LEU A 1 205 ? -2.524 -4.731 2.900 1.00 94.81 205 LEU A C 1
ATOM 1689 O O . LEU A 1 205 ? -2.898 -4.451 4.037 1.00 94.81 205 LEU A O 1
ATOM 1693 N N . ARG A 1 206 ? -1.589 -5.659 2.666 1.00 93.75 206 ARG A N 1
ATOM 1694 C CA . ARG A 1 206 ? -0.930 -6.428 3.727 1.00 93.75 206 ARG A CA 1
ATOM 1695 C C . ARG A 1 206 ? -0.120 -5.544 4.665 1.00 93.75 206 ARG A C 1
ATOM 1697 O O . ARG A 1 206 ? -0.285 -5.658 5.874 1.00 93.75 206 ARG A O 1
ATOM 1704 N N . ILE A 1 207 ? 0.682 -4.614 4.146 1.00 94.25 207 ILE A N 1
ATOM 1705 C CA . ILE A 1 207 ? 1.429 -3.677 5.003 1.00 94.25 207 ILE A CA 1
ATOM 1706 C C . ILE A 1 207 ? 0.458 -2.770 5.780 1.00 94.25 207 ILE A C 1
ATOM 1708 O O . ILE A 1 207 ? 0.607 -2.591 6.991 1.00 94.25 207 ILE A O 1
ATOM 1712 N N . ALA A 1 208 ? -0.582 -2.252 5.118 1.00 93.56 208 ALA A N 1
ATOM 1713 C CA . ALA A 1 208 ? -1.570 -1.373 5.744 1.00 93.56 208 ALA A CA 1
ATOM 1714 C C . ALA A 1 208 ? -2.418 -2.065 6.830 1.00 93.56 208 ALA A C 1
ATOM 1716 O O . ALA A 1 208 ? -2.809 -1.420 7.800 1.00 93.56 208 ALA A O 1
ATOM 1717 N N . ALA A 1 209 ? -2.655 -3.374 6.713 1.00 90.94 209 ALA A N 1
ATOM 1718 C CA . ALA A 1 209 ? -3.316 -4.184 7.741 1.00 90.94 209 ALA A CA 1
ATOM 1719 C C . ALA A 1 209 ? -2.362 -4.751 8.804 1.00 90.94 209 ALA A C 1
ATOM 1721 O O . ALA A 1 209 ? -2.821 -5.400 9.744 1.00 90.94 209 ALA A O 1
ATOM 1722 N N . TRP A 1 210 ? -1.051 -4.521 8.659 1.00 89.69 210 TRP A N 1
ATOM 1723 C CA . TRP A 1 210 ? -0.009 -5.184 9.447 1.00 89.69 210 TRP A CA 1
ATOM 1724 C C . TRP A 1 210 ? -0.067 -6.719 9.347 1.00 89.69 210 TRP A C 1
ATOM 1726 O O . TRP A 1 210 ? 0.202 -7.431 10.305 1.00 89.69 210 TRP A O 1
ATOM 1736 N N . ASP A 1 211 ? -0.448 -7.241 8.182 1.00 88.50 211 ASP A N 1
ATOM 1737 C CA . ASP A 1 211 ? -0.542 -8.671 7.870 1.00 88.50 211 ASP A CA 1
ATOM 1738 C C . ASP A 1 211 ? 0.744 -9.147 7.186 1.00 88.50 211 ASP A C 1
ATOM 1740 O O . ASP A 1 211 ? 0.809 -9.349 5.965 1.00 88.50 211 ASP A O 1
ATOM 1744 N N . LEU A 1 212 ? 1.800 -9.243 7.988 1.00 87.69 212 LEU A N 1
ATOM 1745 C CA . LEU A 1 212 ? 3.162 -9.492 7.536 1.00 87.69 212 LEU A CA 1
ATOM 1746 C C . LEU A 1 212 ? 3.849 -10.570 8.369 1.00 87.69 212 LEU A C 1
ATOM 1748 O O . LEU A 1 212 ? 3.657 -10.660 9.582 1.00 87.69 212 LEU A O 1
ATOM 1752 N N . GLU A 1 213 ? 4.675 -11.378 7.705 1.00 87.38 213 GLU A N 1
ATOM 1753 C CA . GLU A 1 213 ? 5.585 -12.289 8.388 1.00 87.38 213 GLU A CA 1
ATOM 1754 C C . GLU A 1 213 ? 6.970 -11.642 8.468 1.00 87.38 213 GLU A C 1
ATOM 1756 O O . GLU A 1 213 ? 7.457 -11.061 7.496 1.00 87.38 213 GLU A O 1
ATOM 1761 N N . VAL A 1 214 ? 7.613 -11.741 9.629 1.00 87.00 214 VAL A N 1
ATOM 1762 C CA . VAL A 1 214 ? 8.978 -11.254 9.827 1.00 87.00 214 VAL A CA 1
ATOM 1763 C C . VAL A 1 214 ? 9.882 -12.451 10.039 1.00 87.00 214 VAL A C 1
ATOM 1765 O O . VAL A 1 214 ? 9.683 -13.234 10.967 1.00 87.00 214 VAL A O 1
ATOM 1768 N N . LYS A 1 215 ? 10.904 -12.573 9.197 1.00 84.44 215 LYS A N 1
ATOM 1769 C CA . LYS A 1 215 ? 11.982 -13.531 9.403 1.00 84.44 215 LYS A CA 1
ATOM 1770 C C . LYS A 1 215 ? 13.188 -12.797 9.984 1.00 84.44 215 LYS A C 1
ATOM 1772 O O . LYS A 1 215 ? 13.739 -11.894 9.350 1.00 84.44 215 LYS A O 1
ATOM 1777 N N . LEU A 1 216 ? 13.568 -13.211 11.192 1.00 78.31 216 LEU A N 1
ATOM 1778 C CA . LEU A 1 216 ? 14.828 -12.852 11.838 1.00 78.31 216 LEU A CA 1
ATOM 1779 C C . LEU A 1 216 ? 15.960 -13.613 11.147 1.00 78.31 216 LEU A C 1
ATOM 1781 O O . LEU A 1 216 ? 15.919 -14.841 11.039 1.00 78.31 216 LEU A O 1
ATOM 1785 N N . GLU A 1 217 ? 16.949 -12.892 10.632 1.00 68.56 217 GLU A N 1
ATOM 1786 C CA . GLU A 1 217 ? 18.093 -13.507 9.961 1.00 68.56 217 GLU A CA 1
ATOM 1787 C C . GLU A 1 217 ? 19.260 -13.722 10.928 1.00 68.56 217 GLU A C 1
ATOM 1789 O O . GLU A 1 217 ? 20.249 -12.998 10.908 1.00 68.56 217 GLU A O 1
ATOM 1794 N N . ASP A 1 218 ? 19.170 -14.775 11.745 1.00 58.78 218 ASP A N 1
ATOM 1795 C CA . ASP A 1 218 ? 20.307 -15.228 12.563 1.00 58.78 218 ASP A CA 1
ATOM 1796 C C . ASP A 1 218 ? 21.368 -15.958 11.709 1.00 58.78 218 ASP A C 1
ATOM 1798 O O . ASP A 1 218 ? 22.548 -15.970 12.048 1.00 58.78 218 ASP A O 1
ATOM 1802 N N . ASN A 1 219 ? 20.968 -16.512 10.553 1.00 51.53 219 ASN A N 1
ATOM 1803 C CA . ASN A 1 219 ? 21.831 -17.191 9.579 1.00 51.53 219 ASN A CA 1
ATOM 1804 C C . ASN A 1 219 ? 21.474 -16.769 8.141 1.00 51.53 219 ASN A C 1
ATOM 1806 O O . ASN A 1 219 ? 20.725 -17.451 7.440 1.00 51.53 219 ASN A O 1
ATOM 1810 N N . TYR A 1 220 ? 22.014 -15.627 7.704 1.00 54.69 220 TYR A N 1
ATOM 1811 C CA . TYR A 1 220 ? 21.830 -15.070 6.357 1.00 54.69 220 TYR A CA 1
ATOM 1812 C C . TYR A 1 220 ? 22.188 -16.082 5.258 1.00 54.69 220 TYR A C 1
ATOM 1814 O O . TYR A 1 220 ? 23.340 -16.522 5.166 1.00 54.69 220 TYR A O 1
ATOM 1822 N N . SER A 1 221 ? 21.231 -16.422 4.394 1.00 54.28 221 SER A N 1
ATOM 1823 C CA . SER A 1 221 ? 21.496 -17.100 3.123 1.00 54.28 221 SER A CA 1
ATOM 1824 C C . SER A 1 221 ? 21.235 -16.107 1.998 1.00 54.28 221 SER A C 1
ATOM 1826 O O . SER A 1 221 ? 20.097 -15.689 1.803 1.00 54.28 221 SER A O 1
ATOM 1828 N N . GLU A 1 222 ? 22.271 -15.760 1.230 1.00 54.41 222 GLU A N 1
ATOM 1829 C CA . GLU A 1 222 ? 22.165 -14.868 0.059 1.00 54.41 222 GLU A CA 1
ATOM 1830 C C . GLU A 1 222 ? 21.081 -15.313 -0.933 1.00 54.41 222 GLU A C 1
ATOM 1832 O O . GLU A 1 222 ? 20.525 -14.495 -1.656 1.00 54.41 222 GLU A O 1
ATOM 1837 N N . LYS A 1 223 ? 20.707 -16.599 -0.929 1.00 58.31 223 LYS A N 1
ATOM 1838 C CA . LYS A 1 223 ? 19.657 -17.127 -1.805 1.00 58.31 223 LYS A CA 1
ATOM 1839 C C . LYS A 1 223 ? 18.246 -16.636 -1.453 1.00 58.31 223 LYS A C 1
ATOM 1841 O O . LYS A 1 223 ? 17.380 -16.699 -2.323 1.00 58.31 223 LYS A O 1
ATOM 1846 N N . SER A 1 224 ? 17.980 -16.180 -0.221 1.00 64.31 224 SER A N 1
ATOM 1847 C CA . SER A 1 224 ? 16.624 -15.776 0.196 1.00 64.31 224 SER A CA 1
ATOM 1848 C C . SER A 1 224 ? 16.308 -14.288 0.043 1.00 64.31 224 SER A C 1
ATOM 1850 O O . SER A 1 224 ? 15.128 -13.939 0.023 1.00 64.31 224 SER A O 1
ATOM 1852 N N . VAL A 1 225 ? 17.315 -13.419 -0.094 1.00 74.38 225 VAL A N 1
ATOM 1853 C CA . VAL A 1 225 ? 17.122 -11.965 -0.218 1.00 74.38 225 VAL A CA 1
ATOM 1854 C C . VAL A 1 225 ? 17.631 -11.492 -1.574 1.00 74.38 225 VAL A C 1
ATOM 1856 O O . VAL A 1 225 ? 18.831 -11.430 -1.820 1.00 74.38 225 VAL A O 1
ATOM 1859 N N . ARG A 1 226 ? 16.701 -11.134 -2.463 1.00 77.00 226 ARG A N 1
ATOM 1860 C CA . ARG A 1 226 ? 17.010 -10.598 -3.795 1.00 77.00 226 ARG A CA 1
ATOM 1861 C C . ARG A 1 226 ? 17.062 -9.075 -3.733 1.00 77.00 226 ARG A C 1
ATOM 1863 O O . ARG A 1 226 ? 16.060 -8.412 -3.988 1.00 77.00 226 ARG A O 1
ATOM 1870 N N . LEU A 1 227 ? 18.210 -8.535 -3.341 1.00 79.12 227 LEU A N 1
ATOM 1871 C CA . LEU A 1 227 ? 18.487 -7.100 -3.368 1.00 79.12 227 LEU A CA 1
ATOM 1872 C C . LEU A 1 227 ? 19.692 -6.804 -4.277 1.00 79.12 227 LEU A C 1
ATOM 1874 O O . LEU A 1 227 ? 20.586 -7.648 -4.357 1.00 79.12 227 LEU A O 1
ATOM 1878 N N . PRO A 1 228 ? 19.744 -5.624 -4.924 1.00 78.81 228 PRO A N 1
ATOM 1879 C CA . PRO A 1 228 ? 18.645 -4.665 -5.075 1.00 78.81 228 PRO A CA 1
ATOM 1880 C C . PRO A 1 228 ? 17.511 -5.221 -5.951 1.00 78.81 228 PRO A C 1
ATOM 1882 O O . PRO A 1 228 ? 17.733 -6.077 -6.807 1.00 78.81 228 PRO A O 1
ATOM 1885 N N . ILE A 1 229 ? 16.285 -4.721 -5.755 1.00 80.94 229 ILE A N 1
ATOM 1886 C CA . ILE A 1 229 ? 15.164 -5.049 -6.648 1.00 80.94 229 ILE A CA 1
ATOM 1887 C C . ILE A 1 229 ? 15.455 -4.456 -8.029 1.00 80.94 229 ILE A C 1
ATOM 1889 O O . ILE A 1 229 ? 15.628 -3.244 -8.182 1.00 80.94 229 ILE A O 1
ATOM 1893 N N . GLN A 1 230 ? 15.528 -5.326 -9.034 1.00 76.50 230 GLN A N 1
ATOM 1894 C CA . GLN A 1 230 ? 15.840 -4.946 -10.407 1.00 76.50 230 GLN A CA 1
ATOM 1895 C C . GLN A 1 230 ? 14.575 -4.501 -11.150 1.00 76.50 230 GLN A C 1
ATOM 1897 O O . GLN A 1 230 ? 13.451 -4.842 -10.789 1.00 76.50 230 GLN A O 1
ATOM 1902 N N . ARG A 1 231 ? 14.747 -3.769 -12.254 1.00 72.38 231 ARG A N 1
ATOM 1903 C CA . ARG A 1 231 ? 13.636 -3.344 -13.131 1.00 72.38 231 ARG A CA 1
ATOM 1904 C C . ARG A 1 231 ? 12.885 -4.509 -13.775 1.00 72.38 231 ARG A C 1
ATOM 1906 O O . ARG A 1 231 ? 11.686 -4.417 -14.033 1.00 72.38 231 ARG A O 1
ATOM 1913 N N . SER A 1 232 ? 13.604 -5.595 -14.035 1.00 70.00 232 SER A N 1
ATOM 1914 C CA . SER A 1 232 ? 13.067 -6.862 -14.530 1.00 70.00 232 SER A CA 1
ATOM 1915 C C . SER A 1 232 ? 12.349 -7.667 -13.446 1.00 70.00 232 SER A C 1
ATOM 1917 O O . SER A 1 232 ? 11.621 -8.592 -13.783 1.00 70.00 232 SER A O 1
ATOM 1919 N N . SER A 1 233 ? 12.522 -7.340 -12.160 1.00 76.81 233 SER A N 1
ATOM 1920 C CA . SER A 1 233 ? 11.918 -8.112 -11.078 1.00 76.81 233 SER A CA 1
ATOM 1921 C C . SER A 1 233 ? 10.395 -8.003 -11.094 1.00 76.81 233 SER A C 1
ATOM 1923 O O . SER A 1 233 ? 9.818 -6.921 -11.238 1.00 76.81 233 SER A O 1
ATOM 1925 N N . THR A 1 234 ? 9.740 -9.137 -10.870 1.00 77.12 234 THR A N 1
ATOM 1926 C CA . THR A 1 234 ? 8.304 -9.221 -10.624 1.00 77.12 234 THR A CA 1
ATOM 1927 C C . THR A 1 234 ? 8.055 -9.637 -9.180 1.00 77.12 234 THR A C 1
ATOM 1929 O O . THR A 1 234 ? 8.766 -10.497 -8.664 1.00 77.12 234 THR A O 1
ATOM 1932 N N . PRO A 1 235 ? 7.047 -9.063 -8.507 1.00 86.31 235 PRO A N 1
ATOM 1933 C CA . PRO A 1 235 ? 6.560 -9.621 -7.255 1.00 86.31 235 PRO A CA 1
ATOM 1934 C C . PRO A 1 235 ? 6.166 -11.086 -7.432 1.00 86.31 235 PRO A C 1
ATOM 1936 O O . PRO A 1 235 ? 5.488 -11.397 -8.410 1.00 86.31 235 PRO A O 1
ATOM 1939 N N . ASP A 1 236 ? 6.512 -11.950 -6.480 1.00 84.94 236 ASP A N 1
ATOM 1940 C CA . ASP A 1 236 ? 6.259 -13.400 -6.576 1.00 84.94 236 ASP A CA 1
ATOM 1941 C C . ASP A 1 236 ? 5.226 -13.909 -5.554 1.00 84.94 236 ASP A C 1
ATOM 1943 O O . ASP A 1 236 ? 4.832 -15.074 -5.586 1.00 84.94 236 ASP A O 1
ATOM 1947 N N . TRP A 1 237 ? 4.751 -13.053 -4.644 1.00 89.62 237 TRP A N 1
ATOM 1948 C CA . TRP A 1 237 ? 3.794 -13.464 -3.617 1.00 89.62 237 TRP A CA 1
ATOM 1949 C C . TRP A 1 237 ? 2.394 -13.743 -4.180 1.00 89.62 237 TRP A C 1
ATOM 1951 O O . TRP A 1 237 ? 1.995 -13.283 -5.259 1.00 89.62 237 TRP A O 1
ATOM 1961 N N . VAL A 1 238 ? 1.631 -14.515 -3.405 1.00 87.94 238 VAL A N 1
ATOM 1962 C CA . VAL A 1 238 ? 0.257 -14.903 -3.734 1.00 87.94 238 VAL A CA 1
ATOM 1963 C C . VAL A 1 238 ? -0.651 -13.672 -3.746 1.00 87.94 238 VAL A C 1
ATOM 1965 O O . VAL A 1 238 ? -0.558 -12.796 -2.887 1.00 87.94 238 VAL A O 1
ATOM 1968 N N . TYR A 1 239 ? -1.544 -13.620 -4.730 1.00 85.94 239 TYR A N 1
ATOM 1969 C CA . TYR A 1 239 ? -2.546 -12.575 -4.909 1.00 85.94 239 TYR A CA 1
ATOM 1970 C C . TYR A 1 239 ? -3.909 -13.217 -5.194 1.00 85.94 239 TYR A C 1
ATOM 1972 O O . TYR A 1 239 ? -3.983 -14.384 -5.587 1.00 85.94 239 TYR A O 1
ATOM 1980 N N . MET A 1 240 ? -4.986 -12.454 -5.009 1.00 85.12 240 MET A N 1
ATOM 1981 C CA . MET A 1 240 ? -6.339 -12.923 -5.315 1.00 85.12 240 MET A CA 1
ATOM 1982 C C . MET A 1 240 ? -6.596 -12.873 -6.825 1.00 85.12 240 MET A C 1
ATOM 1984 O O . MET A 1 240 ? -6.317 -11.869 -7.484 1.00 85.12 240 MET A O 1
ATOM 1988 N N . LYS A 1 241 ? -7.106 -13.975 -7.386 1.00 83.25 241 LYS A N 1
ATOM 1989 C CA . LYS A 1 241 ? -7.457 -14.059 -8.815 1.00 83.25 241 LYS A CA 1
ATOM 1990 C C . LYS A 1 241 ? -8.706 -13.252 -9.150 1.00 83.25 241 LYS A C 1
ATOM 1992 O O . LYS A 1 241 ? -8.838 -12.799 -10.285 1.00 83.25 241 LYS A O 1
ATOM 1997 N N . ASP A 1 242 ? -9.569 -13.044 -8.173 1.00 87.56 242 ASP A N 1
ATOM 1998 C CA . ASP A 1 242 ? -10.754 -12.225 -8.330 1.00 87.56 242 ASP A CA 1
ATOM 1999 C C . ASP A 1 242 ? -10.432 -10.780 -7.958 1.00 87.56 242 ASP A C 1
ATOM 2001 O O . ASP A 1 242 ? -9.645 -10.486 -7.059 1.00 87.56 242 ASP A O 1
ATOM 2005 N N . ASP A 1 243 ? -11.051 -9.861 -8.677 1.00 88.44 243 ASP A N 1
ATOM 2006 C CA . ASP A 1 243 ? -10.989 -8.420 -8.450 1.00 88.44 243 ASP A CA 1
ATOM 2007 C C . ASP A 1 243 ? -12.021 -7.961 -7.396 1.00 88.44 243 ASP A C 1
ATOM 2009 O O . ASP A 1 243 ? -12.257 -6.765 -7.221 1.00 88.44 243 ASP A O 1
ATOM 2013 N N . ILE A 1 244 ? -12.649 -8.909 -6.695 1.00 92.94 244 ILE A N 1
ATOM 2014 C CA . ILE A 1 244 ? -13.487 -8.697 -5.516 1.00 92.94 244 ILE A CA 1
ATOM 2015 C C . ILE A 1 244 ? -13.244 -9.820 -4.500 1.00 92.94 244 ILE A C 1
ATOM 2017 O O . ILE A 1 244 ? -13.294 -10.993 -4.858 1.00 92.94 244 ILE A O 1
ATOM 2021 N N . PHE A 1 245 ? -12.923 -9.480 -3.251 1.00 93.00 245 PHE A N 1
ATOM 2022 C CA . PHE A 1 245 ? -12.611 -10.473 -2.213 1.00 93.00 245 PHE A CA 1
ATOM 2023 C C . PHE A 1 245 ? -12.693 -9.888 -0.801 1.00 93.00 245 PHE A C 1
ATOM 2025 O O . PHE A 1 245 ? -12.546 -8.685 -0.603 1.00 93.00 245 PHE A O 1
ATOM 2032 N N . TRP A 1 246 ? -12.864 -10.746 0.205 1.00 92.12 246 TRP A N 1
ATOM 2033 C CA . TRP A 1 246 ? -12.807 -10.345 1.613 1.00 92.12 246 TRP A CA 1
ATOM 2034 C C . TRP A 1 246 ? -11.366 -10.251 2.123 1.00 92.12 246 TRP A C 1
ATOM 2036 O O . TRP A 1 246 ? -10.556 -11.153 1.907 1.00 92.12 246 TRP A O 1
ATOM 2046 N N . PHE A 1 247 ? -11.055 -9.183 2.855 1.00 90.12 247 PHE A N 1
ATOM 2047 C CA . PHE A 1 247 ? -9.757 -8.962 3.486 1.00 90.12 247 PHE A CA 1
ATOM 2048 C C . PHE A 1 247 ? -9.933 -8.258 4.835 1.00 90.12 247 PHE A C 1
ATOM 2050 O O . PHE A 1 247 ? -10.431 -7.138 4.894 1.00 90.12 247 PHE A O 1
ATOM 2057 N N . HIS A 1 248 ? -9.541 -8.927 5.927 1.00 85.00 248 HIS A N 1
ATOM 2058 C CA . HIS A 1 248 ? -9.639 -8.408 7.306 1.00 85.00 248 HIS A CA 1
ATOM 2059 C C . HIS A 1 248 ? -11.006 -7.784 7.655 1.00 85.00 248 HIS A C 1
ATOM 2061 O O . HIS A 1 248 ? -11.078 -6.744 8.300 1.00 85.00 248 HIS A O 1
ATOM 2067 N N . GLY A 1 249 ? -12.098 -8.424 7.219 1.00 85.00 249 GLY A N 1
ATOM 2068 C CA . GLY A 1 249 ? -13.471 -7.976 7.496 1.00 85.00 249 GLY A CA 1
ATOM 2069 C C . GLY A 1 249 ? -14.008 -6.893 6.554 1.00 85.00 249 GLY A C 1
ATOM 2070 O O . GLY A 1 249 ? -15.163 -6.502 6.689 1.00 85.00 249 GLY A O 1
ATOM 2071 N N . PHE A 1 250 ? -13.212 -6.449 5.581 1.00 91.38 250 PHE A N 1
ATOM 2072 C CA . PHE A 1 250 ? -13.630 -5.515 4.538 1.00 91.38 250 PHE A CA 1
ATOM 2073 C C . PHE A 1 250 ? -13.776 -6.231 3.201 1.00 91.38 250 PHE A C 1
ATOM 2075 O O . PHE A 1 250 ? -12.982 -7.114 2.865 1.00 91.38 250 PHE A O 1
ATOM 2082 N N . LEU A 1 251 ? -14.767 -5.825 2.414 1.00 94.12 251 LEU A N 1
ATOM 2083 C CA . LEU A 1 251 ? -14.886 -6.256 1.030 1.00 94.12 251 LEU A CA 1
ATOM 2084 C C . LEU A 1 251 ? -13.980 -5.374 0.168 1.00 94.12 251 LEU A C 1
ATOM 2086 O O . LEU A 1 251 ? -14.179 -4.168 0.073 1.00 94.12 251 LEU A O 1
ATOM 2090 N N . ILE A 1 252 ? -12.962 -5.950 -0.452 1.00 95.56 252 ILE A N 1
ATOM 2091 C CA . ILE A 1 252 ? -12.065 -5.233 -1.355 1.00 95.56 252 ILE A CA 1
ATOM 2092 C C . ILE A 1 252 ? -12.613 -5.346 -2.768 1.00 95.56 252 ILE A C 1
ATOM 2094 O O . ILE A 1 252 ? -12.862 -6.455 -3.235 1.00 95.56 252 ILE A O 1
ATOM 2098 N N . VAL A 1 253 ? -12.734 -4.220 -3.470 1.00 94.62 253 VAL A N 1
ATOM 2099 C CA . VAL A 1 253 ? -13.020 -4.185 -4.910 1.00 94.62 253 VAL A CA 1
ATOM 2100 C C . VAL A 1 253 ? -11.844 -3.534 -5.622 1.00 94.62 253 VAL A C 1
ATOM 2102 O O . VAL A 1 253 ? -11.613 -2.326 -5.518 1.00 94.62 253 VAL A O 1
ATOM 2105 N N . GLN A 1 254 ? -11.078 -4.346 -6.345 1.00 90.62 254 GLN A N 1
ATOM 2106 C CA . GLN A 1 254 ? -9.953 -3.869 -7.134 1.00 90.62 254 GLN A CA 1
ATOM 2107 C C . GLN A 1 254 ? -10.449 -3.265 -8.444 1.00 90.62 254 GLN A C 1
ATOM 2109 O O . GLN A 1 254 ? -11.139 -3.898 -9.239 1.00 90.62 254 GLN A O 1
ATOM 2114 N N . CYS A 1 255 ? -10.064 -2.018 -8.670 1.00 85.88 255 CYS A N 1
ATOM 2115 C CA . CYS A 1 255 ? -10.459 -1.214 -9.808 1.00 85.88 255 CYS A CA 1
ATOM 2116 C C . CYS A 1 255 ? -9.211 -0.759 -10.558 1.00 85.88 255 CYS A C 1
ATOM 2118 O O . CYS A 1 255 ? -8.193 -0.419 -9.960 1.00 85.88 255 CYS A O 1
ATOM 2120 N N . TRP A 1 256 ? -9.305 -0.675 -11.882 1.00 75.38 256 TRP A N 1
ATOM 2121 C CA . TRP A 1 256 ? -8.252 -0.062 -12.696 1.00 75.38 256 TRP A CA 1
ATOM 2122 C C . TRP A 1 256 ? -8.064 1.428 -12.358 1.00 75.38 256 TRP A C 1
ATOM 2124 O O . TRP A 1 256 ? -6.936 1.908 -12.259 1.00 75.38 256 TRP A O 1
ATOM 2134 N N . ARG A 1 257 ? -9.168 2.159 -12.143 1.00 76.31 257 ARG A N 1
ATOM 2135 C CA . ARG A 1 257 ? -9.177 3.598 -11.839 1.00 76.31 257 ARG A CA 1
ATOM 2136 C C . ARG A 1 257 ? -10.399 3.987 -11.004 1.00 76.31 257 ARG A C 1
ATOM 2138 O O . ARG A 1 257 ? -11.426 3.322 -11.097 1.00 76.31 257 ARG A O 1
ATOM 2145 N N . LEU A 1 258 ? -10.282 5.072 -10.236 1.00 81.44 258 LEU A N 1
ATOM 2146 C CA . LEU A 1 258 ? -11.356 5.647 -9.402 1.00 81.44 258 LEU A CA 1
ATOM 2147 C C . LEU A 1 258 ? -11.473 7.177 -9.551 1.00 81.44 258 LEU A C 1
ATOM 2149 O O . LEU A 1 258 ? -12.206 7.826 -8.824 1.00 81.44 258 LEU A O 1
ATOM 2153 N N . ASP A 1 259 ? -10.751 7.779 -10.489 1.00 72.94 259 ASP A N 1
ATOM 2154 C CA . ASP A 1 259 ? -10.686 9.229 -10.724 1.00 72.94 259 ASP A CA 1
ATOM 2155 C C . ASP A 1 259 ? -11.895 9.804 -11.493 1.00 72.94 259 ASP A C 1
ATOM 2157 O O . ASP A 1 259 ? -11.904 10.982 -11.840 1.00 72.94 259 ASP A O 1
ATOM 2161 N N . ARG A 1 260 ? -12.908 8.983 -11.791 1.00 74.62 260 ARG A N 1
ATOM 2162 C CA . ARG A 1 260 ? -14.150 9.368 -12.479 1.00 74.62 260 ARG A CA 1
ATOM 2163 C C . ARG A 1 260 ? -15.355 8.744 -11.765 1.00 74.62 260 ARG A C 1
ATOM 2165 O O . ARG A 1 260 ? -15.213 7.708 -11.118 1.00 74.62 260 ARG A O 1
ATOM 2172 N N . THR A 1 261 ? -16.540 9.325 -11.953 1.00 75.06 261 THR A N 1
ATOM 2173 C CA . THR A 1 261 ? -17.823 8.816 -11.423 1.00 75.06 261 THR A CA 1
ATOM 2174 C C . THR A 1 261 ? -18.155 7.412 -11.887 1.00 75.06 261 THR A C 1
ATOM 2176 O O . THR A 1 261 ? -18.300 6.524 -11.056 1.00 75.06 261 THR A O 1
ATOM 2179 N N . GLY A 1 262 ? -18.194 7.188 -13.202 1.00 81.00 262 GLY A N 1
ATOM 2180 C CA . GLY A 1 262 ? -18.604 5.902 -13.773 1.00 81.00 262 GLY A CA 1
ATOM 2181 C C . GLY A 1 262 ? -17.829 4.697 -13.215 1.00 81.00 262 GLY A C 1
ATOM 2182 O O . GLY A 1 262 ? -18.452 3.710 -12.832 1.00 81.00 262 GLY A O 1
ATOM 2183 N N . PRO A 1 263 ? -16.484 4.744 -13.105 1.00 84.69 263 PRO A N 1
ATOM 2184 C CA . PRO A 1 263 ? -15.711 3.688 -12.451 1.00 84.69 263 PRO A CA 1
ATOM 2185 C C . PRO A 1 263 ? -16.071 3.446 -10.980 1.00 84.69 263 PRO A C 1
ATOM 2187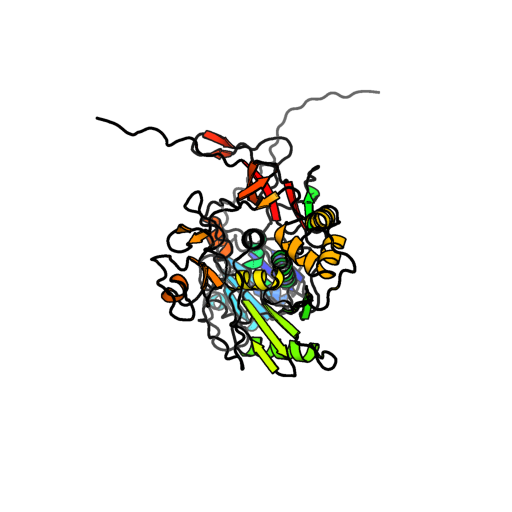 O O . PRO A 1 263 ? -16.112 2.290 -10.567 1.00 84.69 263 PRO A O 1
ATOM 2190 N N . VAL A 1 264 ? -16.338 4.502 -10.203 1.00 86.94 264 VAL A N 1
ATOM 2191 C CA . VAL A 1 264 ? -16.751 4.380 -8.794 1.00 86.94 264 VAL A CA 1
ATOM 2192 C C . VAL A 1 264 ? -18.130 3.729 -8.702 1.00 86.94 264 VAL A C 1
ATOM 2194 O O . VAL A 1 264 ? -18.282 2.736 -8.000 1.00 86.94 264 VAL A O 1
ATOM 2197 N N . GLU A 1 265 ? -19.109 4.219 -9.462 1.00 87.69 265 GLU A N 1
ATOM 2198 C CA . GLU A 1 265 ? -20.468 3.662 -9.505 1.00 87.69 265 GLU A CA 1
ATOM 2199 C C . GLU A 1 265 ? -20.463 2.194 -9.938 1.00 87.69 265 GLU A C 1
ATOM 2201 O O . GLU A 1 265 ? -21.085 1.352 -9.294 1.00 87.69 265 GLU A O 1
ATOM 2206 N N . LYS A 1 266 ? -19.681 1.853 -10.970 1.00 89.44 266 LYS A N 1
ATOM 2207 C CA . LYS A 1 266 ? -19.516 0.468 -11.428 1.00 89.44 266 LYS A CA 1
ATOM 2208 C C . LYS A 1 266 ? -18.915 -0.429 -10.344 1.00 89.44 266 LYS A C 1
ATOM 2210 O O . LYS A 1 266 ? -19.314 -1.584 -10.217 1.00 89.44 266 LYS A O 1
ATOM 2215 N N . ALA A 1 267 ? -17.956 0.079 -9.573 1.00 91.31 267 ALA A N 1
ATOM 2216 C CA . ALA A 1 267 ? -17.343 -0.669 -8.482 1.00 91.31 267 ALA A CA 1
ATOM 2217 C C . ALA A 1 267 ? -18.307 -0.865 -7.299 1.00 91.31 267 ALA A C 1
ATOM 2219 O O . ALA A 1 267 ? -18.336 -1.949 -6.718 1.00 91.31 267 ALA A O 1
ATOM 2220 N N . ILE A 1 268 ? -19.128 0.145 -6.985 1.00 91.38 268 ILE A N 1
ATOM 2221 C CA . ILE A 1 268 ? -20.197 0.049 -5.980 1.00 91.38 268 ILE A CA 1
ATOM 2222 C C . ILE A 1 268 ? -21.250 -0.966 -6.422 1.00 91.38 268 ILE A C 1
ATOM 2224 O O . ILE A 1 268 ? -21.592 -1.852 -5.644 1.00 91.38 268 ILE A O 1
ATOM 2228 N N . GLN A 1 269 ? -21.713 -0.896 -7.673 1.00 90.06 269 GLN A N 1
ATOM 2229 C CA . GLN A 1 269 ? -22.685 -1.851 -8.206 1.00 90.06 269 GLN A CA 1
ATOM 2230 C C . GLN A 1 269 ? -22.149 -3.279 -8.134 1.00 90.06 269 GLN A C 1
ATOM 2232 O O . GLN A 1 269 ? -22.824 -4.177 -7.648 1.00 90.06 269 GLN A O 1
ATOM 2237 N N . LYS A 1 270 ? -20.886 -3.475 -8.510 1.00 91.81 270 LYS A N 1
ATOM 2238 C CA . LYS A 1 270 ? -20.235 -4.776 -8.398 1.00 91.81 270 LYS A CA 1
ATOM 2239 C C . LYS A 1 270 ? -20.175 -5.292 -6.952 1.00 91.81 270 LYS A C 1
ATOM 2241 O O . LYS A 1 270 ? -20.322 -6.490 -6.726 1.00 91.81 270 LYS A O 1
ATOM 2246 N N . ALA A 1 271 ? -19.947 -4.411 -5.977 1.00 91.81 271 ALA A N 1
ATOM 2247 C CA . ALA A 1 271 ? -19.996 -4.779 -4.564 1.00 91.81 271 ALA A CA 1
ATOM 2248 C C . ALA A 1 271 ? -21.416 -5.170 -4.126 1.00 91.81 271 ALA A C 1
ATOM 2250 O O . ALA A 1 271 ? -21.579 -6.164 -3.423 1.00 91.81 271 ALA A O 1
ATOM 2251 N N . LEU A 1 272 ? -22.435 -4.422 -4.564 1.00 90.19 272 LEU A N 1
ATOM 2252 C CA . LEU A 1 272 ? -23.845 -4.729 -4.305 1.00 90.19 272 LEU A CA 1
ATOM 2253 C C . LEU A 1 272 ? -24.234 -6.097 -4.876 1.00 90.19 272 LEU A C 1
ATOM 2255 O O . LEU A 1 272 ? -24.812 -6.913 -4.160 1.00 90.19 272 LEU A O 1
ATOM 2259 N N . ASP A 1 273 ? -23.854 -6.370 -6.124 1.00 90.19 273 ASP A N 1
ATOM 2260 C CA . ASP A 1 273 ? -24.132 -7.638 -6.800 1.00 90.19 273 ASP A CA 1
ATOM 2261 C C . ASP A 1 273 ? -23.486 -8.822 -6.062 1.00 90.19 273 ASP A C 1
ATOM 2263 O O . ASP A 1 273 ? -24.094 -9.880 -5.934 1.00 90.19 273 ASP A O 1
ATOM 2267 N N . PHE A 1 274 ? -22.276 -8.635 -5.522 1.00 90.62 274 PHE A N 1
ATOM 2268 C CA . PHE A 1 274 ? -21.564 -9.658 -4.750 1.00 90.62 274 PHE A CA 1
ATOM 2269 C C . PHE A 1 274 ? -22.178 -9.923 -3.366 1.00 90.62 274 PHE A C 1
ATOM 2271 O O . PHE A 1 274 ? -22.091 -11.038 -2.854 1.00 90.62 274 PHE A O 1
ATOM 2278 N N . LEU A 1 275 ? -22.778 -8.909 -2.738 1.00 88.69 275 LEU A N 1
ATOM 2279 C CA . LEU A 1 275 ? -23.397 -9.023 -1.412 1.00 88.69 275 LEU A CA 1
ATOM 2280 C C . LEU A 1 275 ? -24.832 -9.587 -1.466 1.00 88.69 275 LEU A C 1
ATOM 2282 O O . LEU A 1 275 ? -25.333 -10.108 -0.467 1.00 88.69 275 LEU A O 1
ATOM 2286 N N . SER A 1 276 ? -25.505 -9.491 -2.612 1.00 78.38 276 SER A N 1
ATOM 2287 C CA . SER A 1 276 ? -26.910 -9.882 -2.777 1.00 78.38 276 SER A CA 1
ATOM 2288 C C . SER A 1 276 ? -27.104 -11.405 -2.938 1.00 78.38 276 SER A C 1
ATOM 2290 O O . SER A 1 276 ? -26.252 -12.064 -3.536 1.00 78.38 276 SER A O 1
ATOM 2292 N N . PRO A 1 277 ? -28.222 -12.022 -2.483 1.00 61.66 277 PRO A N 1
ATOM 2293 C CA . PRO A 1 277 ? -29.250 -11.546 -1.542 1.00 61.66 277 PRO A CA 1
ATOM 2294 C C . PRO A 1 277 ? -29.033 -11.999 -0.077 1.00 61.66 277 PRO A C 1
ATOM 2296 O O . PRO A 1 277 ? -29.900 -11.786 0.765 1.00 61.66 277 PRO A O 1
ATOM 2299 N N . HIS A 1 278 ? -27.911 -12.650 0.249 1.00 62.06 278 HIS A N 1
ATOM 2300 C CA . HIS A 1 278 ? -27.728 -13.351 1.535 1.00 62.06 278 HIS A CA 1
ATOM 2301 C C . HIS A 1 278 ? -27.060 -12.510 2.637 1.00 62.06 278 HIS A C 1
ATOM 2303 O O . HIS A 1 278 ? -26.902 -12.983 3.764 1.00 62.06 278 HIS A O 1
ATOM 2309 N N . TYR A 1 279 ? -26.634 -11.280 2.337 1.00 69.44 279 TYR A N 1
ATOM 2310 C CA . TYR A 1 279 ? -25.951 -10.429 3.307 1.00 69.44 279 TYR A CA 1
ATOM 2311 C C . TYR A 1 279 ? -26.923 -9.445 3.975 1.00 69.44 279 TYR A C 1
ATOM 2313 O O . TYR A 1 279 ? -27.372 -8.477 3.368 1.00 69.44 279 TYR A O 1
ATOM 2321 N N . HIS A 1 280 ? -27.243 -9.690 5.249 1.00 66.88 280 HIS A N 1
ATOM 2322 C CA . HIS A 1 280 ? -28.225 -8.903 6.012 1.00 66.88 280 HIS A CA 1
ATOM 2323 C C . HIS A 1 280 ? -27.616 -7.783 6.881 1.00 66.88 280 HIS A C 1
ATOM 2325 O O . HIS A 1 280 ? -28.355 -7.037 7.522 1.00 66.88 280 HIS A O 1
ATOM 2331 N N . GLY A 1 281 ? -26.285 -7.658 6.934 1.00 75.56 281 GLY A N 1
ATOM 2332 C CA . GLY A 1 281 ? -25.587 -6.656 7.750 1.00 75.56 281 GLY A CA 1
ATOM 2333 C C . GLY A 1 281 ? -25.081 -5.447 6.952 1.00 75.56 281 GLY A C 1
ATOM 2334 O O . GLY A 1 281 ? -25.101 -5.469 5.722 1.00 75.56 281 GLY A O 1
ATOM 2335 N N . PRO A 1 282 ? -24.574 -4.397 7.627 1.00 83.88 282 PRO A N 1
ATOM 2336 C CA . PRO A 1 282 ? -23.777 -3.376 6.960 1.00 83.88 282 PRO A CA 1
ATOM 2337 C C . PRO A 1 282 ? -22.479 -4.002 6.430 1.00 83.88 282 PRO A C 1
ATOM 2339 O O . PRO A 1 282 ? -21.789 -4.744 7.137 1.00 83.88 282 PRO A O 1
ATOM 2342 N N . ALA A 1 283 ? -22.154 -3.728 5.171 1.00 88.62 283 ALA A N 1
ATOM 2343 C CA . ALA A 1 283 ? -20.902 -4.120 4.543 1.00 88.62 283 ALA A CA 1
ATOM 2344 C C . ALA A 1 283 ? -20.026 -2.884 4.352 1.00 88.62 283 ALA A C 1
ATOM 2346 O O . ALA A 1 283 ? -20.462 -1.875 3.797 1.00 88.62 283 ALA A O 1
ATOM 2347 N N . ARG A 1 284 ? -18.770 -2.978 4.789 1.00 92.06 284 ARG A N 1
ATOM 2348 C CA . ARG A 1 284 ? -17.758 -1.952 4.537 1.00 92.06 284 ARG A CA 1
ATOM 2349 C C . ARG A 1 284 ? -16.867 -2.410 3.404 1.00 92.06 284 ARG A C 1
ATOM 2351 O O . ARG A 1 284 ? -16.298 -3.503 3.443 1.00 92.06 284 ARG A O 1
ATOM 2358 N N . VAL A 1 285 ? -16.775 -1.569 2.390 1.00 94.25 285 VAL A N 1
ATOM 2359 C CA . VAL A 1 285 ? -16.124 -1.873 1.126 1.00 94.25 285 VAL A CA 1
ATOM 2360 C C . VAL A 1 285 ? -14.976 -0.894 0.915 1.00 94.25 285 VAL A C 1
ATOM 2362 O O . VAL A 1 285 ? -15.125 0.313 1.105 1.00 94.25 285 VAL A O 1
ATOM 2365 N N . ILE A 1 286 ? -13.822 -1.413 0.511 1.00 96.06 286 ILE A N 1
ATOM 2366 C CA . ILE A 1 286 ? -12.661 -0.623 0.108 1.00 96.06 286 ILE A CA 1
ATOM 2367 C C . ILE A 1 286 ? -12.527 -0.760 -1.404 1.00 96.06 286 ILE A C 1
ATOM 2369 O O . ILE A 1 286 ? -12.145 -1.813 -1.922 1.00 96.06 286 ILE A O 1
ATOM 2373 N N . LEU A 1 287 ? -12.829 0.319 -2.116 1.00 95.19 287 LEU A N 1
ATOM 2374 C CA . LEU A 1 287 ? -12.551 0.430 -3.540 1.00 95.19 287 LEU A CA 1
ATOM 2375 C C . LEU A 1 287 ? -11.093 0.841 -3.685 1.00 95.19 287 LEU A C 1
ATOM 2377 O O . LEU A 1 287 ? -10.684 1.867 -3.143 1.00 95.19 287 LEU A O 1
ATOM 2381 N N . THR A 1 288 ? -10.290 0.067 -4.406 1.00 92.75 288 THR A N 1
ATOM 2382 C CA . THR A 1 288 ? -8.858 0.356 -4.511 1.00 92.75 288 THR A CA 1
ATOM 2383 C C . THR A 1 288 ? -8.325 0.190 -5.922 1.00 92.75 288 THR A C 1
ATOM 2385 O O . THR A 1 288 ? -8.662 -0.743 -6.642 1.00 92.75 288 THR A O 1
ATOM 2388 N N . SER A 1 289 ? -7.457 1.113 -6.304 1.00 87.81 289 SER A N 1
ATOM 2389 C CA . SER A 1 289 ? -6.533 1.030 -7.430 1.00 87.81 289 SER A CA 1
ATOM 2390 C C . SER A 1 289 ? -5.134 1.356 -6.899 1.00 87.81 289 SER A C 1
ATOM 2392 O O . SER A 1 289 ? -5.012 1.910 -5.809 1.00 87.81 289 SER A O 1
ATOM 2394 N N . LEU A 1 290 ? -4.060 1.123 -7.661 1.00 85.69 290 LEU A N 1
ATOM 2395 C CA . LEU A 1 290 ? -2.725 1.565 -7.215 1.00 85.69 290 LEU A CA 1
ATOM 2396 C C . LEU A 1 290 ? -2.653 3.086 -6.980 1.00 85.69 290 LEU A C 1
ATOM 2398 O O . LEU A 1 290 ? -1.908 3.546 -6.124 1.00 85.69 290 LEU A O 1
ATOM 2402 N N . ARG A 1 291 ? -3.447 3.878 -7.709 1.00 84.56 291 ARG A N 1
ATOM 2403 C CA . ARG A 1 291 ? -3.426 5.346 -7.619 1.00 84.56 291 ARG A CA 1
ATOM 2404 C C . ARG A 1 291 ? -4.362 5.913 -6.566 1.00 84.56 291 ARG A C 1
ATOM 2406 O O . ARG A 1 291 ? -4.117 7.008 -6.075 1.00 84.56 291 ARG A O 1
ATOM 2413 N N . HIS A 1 292 ? -5.454 5.223 -6.270 1.00 88.38 292 HIS A N 1
ATOM 2414 C CA . HIS A 1 292 ? -6.570 5.796 -5.531 1.00 88.38 292 HIS A CA 1
ATOM 2415 C C . HIS A 1 292 ? -7.250 4.765 -4.649 1.00 88.38 292 HIS A C 1
ATOM 2417 O O . HIS A 1 292 ? -7.323 3.592 -5.010 1.00 88.38 292 HIS A O 1
ATOM 2423 N N . VAL A 1 293 ? -7.839 5.239 -3.561 1.00 93.06 293 VAL A N 1
ATOM 2424 C CA . VAL A 1 293 ? -8.693 4.456 -2.675 1.00 93.06 293 VAL A CA 1
ATOM 2425 C C . VAL A 1 293 ? -9.964 5.240 -2.359 1.00 93.06 293 VAL A C 1
ATOM 2427 O O . VAL A 1 293 ? -9.932 6.466 -2.271 1.00 93.06 293 VAL A O 1
ATOM 2430 N N . ALA A 1 294 ? -11.081 4.543 -2.199 1.00 93.56 294 ALA A N 1
ATOM 2431 C CA . ALA A 1 294 ? -12.320 5.093 -1.670 1.00 93.56 294 ALA A CA 1
ATOM 2432 C C . ALA A 1 294 ? -12.979 4.074 -0.739 1.00 93.56 294 ALA A C 1
ATOM 2434 O O . ALA A 1 294 ? -12.771 2.866 -0.867 1.00 93.56 294 ALA A O 1
ATOM 2435 N N . PHE A 1 295 ? -13.774 4.574 0.194 1.00 93.69 295 PHE A N 1
ATOM 2436 C CA . PHE A 1 295 ? -14.398 3.788 1.246 1.00 93.69 295 PHE A CA 1
ATOM 2437 C C . PHE A 1 295 ? -15.907 3.891 1.102 1.00 93.69 295 PHE A C 1
ATOM 2439 O O . PHE A 1 295 ? -16.438 4.991 0.974 1.00 93.69 295 PHE A O 1
ATOM 2446 N N . VAL A 1 296 ? -16.590 2.752 1.086 1.00 92.88 296 VAL A N 1
ATOM 2447 C CA . VAL A 1 296 ? -18.037 2.681 0.888 1.00 92.88 296 VAL A CA 1
ATOM 2448 C C . VAL A 1 296 ? -18.654 1.907 2.038 1.00 92.88 296 VAL A C 1
ATOM 2450 O O . VAL A 1 296 ? -18.158 0.850 2.423 1.00 92.88 296 VAL A O 1
ATOM 2453 N N . GLU A 1 297 ? -19.755 2.419 2.565 1.00 91.44 297 GLU A N 1
ATOM 2454 C CA . GLU A 1 297 ? -20.621 1.673 3.468 1.00 91.44 297 GLU A CA 1
ATOM 2455 C C . GLU A 1 297 ? -21.924 1.346 2.743 1.00 91.44 297 GLU A C 1
ATOM 2457 O O . GLU A 1 297 ? -22.587 2.242 2.215 1.00 91.44 297 GLU A O 1
ATOM 2462 N N . ILE A 1 298 ? -22.254 0.056 2.694 1.00 89.38 298 ILE A N 1
ATOM 2463 C CA . ILE A 1 298 ? -23.466 -0.486 2.085 1.00 89.38 298 ILE A CA 1
ATOM 2464 C C . ILE A 1 298 ? -24.347 -1.033 3.202 1.00 89.38 298 ILE A C 1
ATOM 2466 O O . ILE A 1 298 ? -23.933 -1.925 3.942 1.00 89.38 298 ILE A O 1
ATOM 2470 N N . SER A 1 299 ? -25.572 -0.535 3.313 1.00 84.56 299 SER A N 1
ATOM 2471 C CA . SER A 1 299 ? -26.549 -1.004 4.293 1.00 84.56 299 SER A CA 1
ATOM 2472 C C . SER A 1 299 ? -27.958 -0.916 3.714 1.00 84.56 299 SER A C 1
ATOM 2474 O O . SER A 1 299 ? -28.337 0.094 3.134 1.00 84.56 299 SER A O 1
ATOM 2476 N N . GLN A 1 300 ? -28.738 -1.996 3.842 1.00 75.50 300 GLN A N 1
ATOM 2477 C CA . GLN A 1 300 ? -30.165 -2.031 3.471 1.00 75.50 300 GLN A CA 1
ATOM 2478 C C . GLN A 1 300 ? -30.479 -1.491 2.054 1.00 75.50 300 GLN A C 1
ATOM 2480 O O . GLN A 1 300 ? -31.482 -0.817 1.847 1.00 75.50 300 GLN A O 1
ATOM 2485 N N . GLY A 1 301 ? -29.615 -1.770 1.070 1.00 70.00 301 GLY A N 1
ATOM 2486 C CA . GLY A 1 301 ? -29.785 -1.301 -0.315 1.00 70.00 301 GLY A CA 1
ATOM 2487 C C . GLY A 1 301 ? -29.353 0.149 -0.571 1.00 70.00 301 GLY A C 1
ATOM 2488 O O . GLY A 1 301 ? -29.388 0.598 -1.713 1.00 70.00 301 GLY A O 1
ATOM 2489 N N . CYS A 1 302 ? -28.893 0.864 0.455 1.00 80.75 302 CYS A N 1
ATOM 2490 C CA . CYS A 1 302 ? -28.275 2.179 0.346 1.00 80.75 302 CYS A CA 1
ATOM 2491 C C . CYS A 1 302 ? -26.747 2.062 0.358 1.00 80.75 302 CYS A C 1
ATOM 2493 O O . CYS A 1 302 ? -26.178 1.188 1.016 1.00 80.75 302 CYS A O 1
ATOM 2495 N N . SER A 1 303 ? -26.072 2.980 -0.335 1.00 86.25 303 SER A N 1
ATOM 2496 C CA . SER A 1 303 ? -24.612 3.098 -0.315 1.00 86.25 303 SER A CA 1
ATOM 2497 C C . SER A 1 303 ? -24.183 4.538 -0.054 1.00 86.25 303 SER A C 1
ATOM 2499 O O . SER A 1 303 ? -24.650 5.455 -0.731 1.00 86.25 303 SER A O 1
ATOM 2501 N N . SER A 1 304 ? -23.251 4.728 0.872 1.00 88.44 304 SER A N 1
ATOM 2502 C CA . SER A 1 304 ? -22.537 5.993 1.078 1.00 88.44 304 SER A CA 1
ATOM 2503 C C . SER A 1 304 ? -21.063 5.810 0.741 1.00 88.44 304 SER A C 1
ATOM 2505 O O . SER A 1 304 ? -20.511 4.740 0.986 1.00 88.44 304 SER A O 1
ATOM 2507 N N . CYS A 1 305 ? -20.418 6.826 0.171 1.00 89.62 305 CYS A N 1
ATOM 2508 C CA . CYS A 1 305 ? -19.022 6.738 -0.255 1.00 89.62 305 CYS A CA 1
ATOM 2509 C C . CYS A 1 305 ? -18.222 7.943 0.220 1.00 89.62 305 CYS A C 1
ATOM 2511 O O . CYS A 1 305 ? -18.701 9.079 0.207 1.00 89.62 305 CYS A O 1
ATOM 2513 N N . SER A 1 306 ? -16.974 7.699 0.599 1.00 88.94 306 SER A N 1
ATOM 2514 C CA . SER A 1 306 ? -16.017 8.749 0.902 1.00 88.94 306 SER A CA 1
ATOM 2515 C C . SER A 1 306 ? -15.606 9.481 -0.373 1.00 88.94 306 SER A C 1
ATOM 2517 O O . SER A 1 306 ? -15.816 9.010 -1.495 1.00 88.94 306 SER A O 1
ATOM 2519 N N . ALA A 1 307 ? -14.900 10.599 -0.212 1.00 85.12 307 ALA A N 1
ATOM 2520 C CA . ALA A 1 307 ? -14.110 11.133 -1.313 1.00 85.12 307 ALA A CA 1
ATOM 2521 C C . ALA A 1 307 ? -13.097 10.081 -1.802 1.00 85.12 307 ALA A C 1
ATOM 2523 O O . ALA A 1 307 ? -12.567 9.300 -1.006 1.00 85.12 307 ALA A O 1
ATOM 2524 N N . VAL A 1 308 ? -12.805 10.092 -3.103 1.00 86.88 308 VAL A N 1
ATOM 2525 C CA . VAL A 1 308 ? -11.699 9.314 -3.669 1.00 86.88 308 VAL A CA 1
ATOM 2526 C C . VAL A 1 308 ? -10.391 9.977 -3.247 1.00 86.88 308 VAL A C 1
ATOM 2528 O O . VAL A 1 308 ? -10.182 11.168 -3.469 1.00 86.88 308 VAL A O 1
ATOM 2531 N N . LEU A 1 309 ? -9.511 9.213 -2.616 1.00 88.19 309 LEU A N 1
ATOM 2532 C CA . LEU A 1 309 ? -8.249 9.699 -2.079 1.00 88.19 309 LEU A CA 1
ATOM 2533 C C . LEU A 1 309 ? -7.088 9.189 -2.930 1.00 88.19 309 LEU A C 1
ATOM 2535 O O . LEU A 1 309 ? -7.089 8.017 -3.310 1.00 88.19 309 LEU A O 1
ATOM 2539 N N . PRO A 1 310 ? -6.064 10.014 -3.199 1.00 88.38 310 PRO A N 1
ATOM 2540 C CA . PRO A 1 310 ? -4.845 9.529 -3.826 1.00 88.38 310 PRO A CA 1
ATOM 2541 C C . PRO A 1 310 ? -4.113 8.579 -2.871 1.00 88.38 310 PRO A C 1
ATOM 2543 O O . PRO A 1 310 ? -3.846 8.937 -1.724 1.00 88.38 310 PRO A O 1
ATOM 2546 N N . LEU A 1 311 ? -3.808 7.374 -3.356 1.00 90.75 311 LEU A N 1
ATOM 2547 C CA . LEU A 1 311 ? -3.129 6.296 -2.639 1.00 90.75 311 LEU A CA 1
ATOM 2548 C C . LEU A 1 311 ? -1.624 6.322 -2.928 1.00 90.75 311 LEU A C 1
ATOM 2550 O O . LEU A 1 311 ? -0.853 6.681 -2.047 1.00 90.75 311 LEU A O 1
ATOM 2554 N N . ILE A 1 312 ? -1.188 6.017 -4.151 1.00 89.06 312 ILE A N 1
ATOM 2555 C CA . ILE A 1 312 ? 0.199 6.252 -4.574 1.00 89.06 312 ILE A CA 1
ATOM 2556 C C . ILE A 1 312 ? 0.255 7.551 -5.372 1.00 89.06 312 ILE A C 1
ATOM 2558 O O . ILE A 1 312 ? -0.546 7.789 -6.274 1.00 89.06 312 ILE A O 1
ATOM 2562 N N . THR A 1 313 ? 1.232 8.382 -5.036 1.00 85.56 313 THR A N 1
ATOM 2563 C CA . THR A 1 313 ? 1.551 9.665 -5.663 1.00 85.56 313 THR A CA 1
ATOM 2564 C C . THR A 1 313 ? 3.009 9.677 -6.096 1.00 85.56 313 THR A C 1
ATOM 2566 O O . THR A 1 313 ? 3.830 8.909 -5.591 1.00 85.56 313 THR A O 1
ATOM 2569 N N . SER A 1 314 ? 3.382 10.611 -6.970 1.00 82.50 314 SER A N 1
ATOM 2570 C CA . SER A 1 314 ? 4.784 10.771 -7.371 1.00 82.50 314 SER A CA 1
ATOM 2571 C C . SER A 1 314 ? 5.736 11.115 -6.221 1.00 82.50 314 SER A C 1
ATOM 2573 O O . SER A 1 314 ? 6.942 10.991 -6.386 1.00 82.50 314 SER A O 1
ATOM 2575 N N . THR A 1 315 ? 5.216 11.545 -5.069 1.00 79.19 315 THR A N 1
ATOM 2576 C CA . THR A 1 315 ? 6.004 11.850 -3.867 1.00 79.19 315 THR A CA 1
ATOM 2577 C C . THR A 1 315 ? 5.978 10.724 -2.837 1.00 79.19 315 THR A C 1
ATOM 2579 O O . THR A 1 315 ? 6.571 10.874 -1.778 1.00 79.19 315 THR A O 1
ATOM 2582 N N . SER A 1 316 ? 5.298 9.602 -3.097 1.00 83.12 316 SER A N 1
ATOM 2583 C CA . SER A 1 316 ? 5.087 8.555 -2.082 1.00 83.12 316 SER A CA 1
ATOM 2584 C C . SER A 1 316 ? 6.369 7.830 -1.654 1.00 83.12 316 SER A C 1
ATOM 2586 O O . SER A 1 316 ? 6.404 7.243 -0.575 1.00 83.12 316 SER A O 1
ATOM 2588 N N . ALA A 1 317 ? 7.430 7.890 -2.464 1.00 81.56 317 ALA A N 1
ATOM 2589 C CA . ALA A 1 317 ? 8.756 7.379 -2.105 1.00 81.56 317 ALA A CA 1
ATOM 2590 C C . ALA A 1 317 ? 9.743 8.475 -1.663 1.00 81.56 317 ALA A C 1
ATOM 2592 O O . ALA A 1 317 ? 10.904 8.159 -1.371 1.00 81.56 317 ALA A O 1
ATOM 2593 N N . ASP A 1 318 ? 9.318 9.745 -1.659 1.00 74.81 318 ASP A N 1
ATOM 2594 C CA . ASP A 1 318 ? 10.167 10.860 -1.252 1.00 74.81 318 ASP A CA 1
ATOM 2595 C C . ASP A 1 318 ? 10.384 10.786 0.264 1.00 74.81 318 ASP A C 1
ATOM 2597 O O . ASP A 1 318 ? 9.442 10.893 1.048 1.00 74.81 318 ASP A O 1
ATOM 2601 N N . MET A 1 319 ? 11.641 10.680 0.683 1.00 60.41 319 MET A N 1
ATOM 2602 C CA . MET A 1 319 ? 12.053 10.891 2.069 1.00 60.41 319 MET A CA 1
ATOM 2603 C C . MET A 1 319 ? 12.974 12.109 2.116 1.00 60.41 319 MET A C 1
ATOM 2605 O O . MET A 1 319 ? 14.193 11.988 2.157 1.00 60.41 319 MET A O 1
ATOM 2609 N N . LYS A 1 320 ? 12.398 13.315 2.048 1.00 51.47 320 LYS A N 1
ATOM 2610 C CA . LYS A 1 320 ? 13.140 14.542 2.373 1.00 51.47 320 LYS A CA 1
ATOM 2611 C C . LYS A 1 320 ? 13.101 14.749 3.888 1.00 51.47 320 LYS A C 1
ATOM 2613 O O . LYS A 1 320 ? 12.235 15.470 4.374 1.00 51.47 320 LYS A O 1
ATOM 2618 N N . SER A 1 321 ? 14.042 14.152 4.618 1.00 44.91 321 SER A N 1
ATOM 2619 C CA . SER A 1 321 ? 14.447 14.679 5.925 1.00 44.91 321 SER A CA 1
ATOM 2620 C C . SER A 1 321 ? 15.617 15.625 5.693 1.00 44.91 321 SER A C 1
ATOM 2622 O O . SER A 1 321 ? 16.752 15.213 5.480 1.00 44.91 321 SER A O 1
ATOM 2624 N N . SER A 1 322 ? 15.333 16.919 5.665 1.00 34.69 322 SER A N 1
ATOM 2625 C CA . SER A 1 322 ? 16.362 17.939 5.830 1.00 34.69 322 SER A CA 1
ATOM 2626 C C . SER A 1 322 ? 16.202 18.554 7.215 1.00 34.69 322 SER A C 1
ATOM 2628 O O . SER A 1 322 ? 15.991 19.757 7.302 1.00 34.69 322 SER A O 1
ATOM 2630 N N . GLN A 1 323 ? 16.194 17.738 8.277 1.00 39.19 323 GLN A N 1
ATOM 2631 C CA . GLN A 1 323 ? 16.603 18.144 9.628 1.00 39.19 323 GLN A CA 1
ATOM 2632 C C . GLN A 1 323 ? 16.575 16.961 10.605 1.00 39.19 323 GLN A C 1
ATOM 2634 O O . GLN A 1 323 ? 15.542 16.335 10.830 1.00 39.19 323 GLN A O 1
ATOM 2639 N N . ILE A 1 324 ? 17.727 16.728 11.240 1.00 39.62 324 ILE A N 1
ATOM 2640 C CA . ILE A 1 324 ? 17.947 15.739 12.297 1.00 39.62 324 ILE A CA 1
ATOM 2641 C C . ILE A 1 324 ? 16.899 15.934 13.402 1.00 39.62 324 ILE A C 1
ATOM 2643 O O . ILE A 1 324 ? 16.933 16.915 14.146 1.00 39.62 324 ILE A O 1
ATOM 2647 N N . GLY A 1 325 ? 15.980 14.976 13.535 1.00 39.22 325 GLY A N 1
ATOM 2648 C CA . GLY A 1 325 ? 15.053 14.903 14.666 1.00 39.22 325 GLY A CA 1
ATOM 2649 C C . GLY A 1 325 ? 13.612 15.338 14.404 1.00 39.22 325 GLY A C 1
ATOM 2650 O O . GLY A 1 325 ? 12.854 15.388 15.377 1.00 39.22 325 GLY A O 1
ATOM 2651 N N . ALA A 1 326 ? 13.228 15.599 13.151 1.00 42.22 326 ALA A N 1
ATOM 2652 C CA . ALA A 1 326 ? 11.827 15.685 12.743 1.00 42.22 326 ALA A CA 1
ATOM 2653 C C . ALA A 1 326 ? 11.283 14.297 12.358 1.00 42.22 326 ALA A C 1
ATOM 2655 O O . ALA A 1 326 ? 11.972 13.520 11.710 1.00 42.22 326 ALA A O 1
ATOM 2656 N N . TRP A 1 327 ? 10.054 13.963 12.764 1.00 46.34 327 TRP A N 1
ATOM 2657 C CA . TRP A 1 327 ? 9.407 12.707 12.366 1.00 46.34 327 TRP A CA 1
ATOM 2658 C C . TRP A 1 327 ? 9.283 12.645 10.829 1.00 46.34 327 TRP A C 1
ATOM 2660 O O . TRP A 1 327 ? 8.627 13.517 10.259 1.00 46.34 327 TRP A O 1
ATOM 2670 N N . PRO A 1 328 ? 9.877 11.656 10.132 1.00 41.69 328 PRO A N 1
ATOM 2671 C CA . PRO A 1 328 ? 10.081 11.765 8.679 1.00 41.69 328 PRO A CA 1
ATOM 2672 C C . PRO A 1 328 ? 8.862 11.410 7.827 1.00 41.69 328 PRO A C 1
ATOM 2674 O O . PRO A 1 328 ? 8.822 11.755 6.649 1.00 41.69 328 PRO A O 1
ATOM 2677 N N . ALA A 1 329 ? 7.893 10.677 8.378 1.00 46.22 329 ALA A N 1
ATOM 2678 C CA . ALA A 1 329 ? 6.901 9.988 7.556 1.00 46.22 329 ALA A CA 1
ATOM 2679 C C . ALA A 1 329 ? 5.696 10.854 7.162 1.00 46.22 329 ALA A C 1
ATOM 2681 O O . ALA A 1 329 ? 5.039 10.555 6.166 1.00 46.22 329 ALA A O 1
ATOM 2682 N N . ASP A 1 330 ? 5.378 11.923 7.898 1.00 51.91 330 ASP A N 1
ATOM 2683 C CA . ASP A 1 330 ? 4.081 12.567 7.679 1.00 51.91 330 ASP A CA 1
ATOM 2684 C C . ASP A 1 330 ? 4.043 13.439 6.421 1.00 51.91 330 ASP A C 1
ATOM 2686 O O . ASP A 1 330 ? 3.062 13.380 5.692 1.00 51.91 330 ASP A O 1
ATOM 2690 N N . LYS A 1 331 ? 5.105 14.164 6.051 1.00 54.12 331 LYS A N 1
ATOM 2691 C CA . LYS A 1 331 ? 4.997 15.162 4.965 1.00 54.12 331 LYS A CA 1
ATOM 2692 C C . LYS A 1 331 ? 4.775 14.574 3.559 1.00 54.12 331 LYS A C 1
ATOM 2694 O O . LYS A 1 331 ? 4.289 15.286 2.680 1.00 54.12 331 LYS A O 1
ATOM 2699 N N . THR A 1 332 ? 5.135 13.314 3.314 1.00 64.12 332 THR A N 1
ATOM 2700 C CA . THR A 1 332 ? 5.051 12.690 1.976 1.00 64.12 332 THR A CA 1
ATOM 2701 C C . THR A 1 332 ? 4.028 11.563 1.878 1.00 64.12 332 THR A C 1
ATOM 2703 O O . THR A 1 332 ? 3.716 11.127 0.765 1.00 64.12 332 THR A O 1
ATOM 2706 N N . THR A 1 333 ? 3.445 11.143 3.006 1.00 81.19 333 THR A N 1
ATOM 2707 C CA . THR A 1 333 ? 2.394 10.123 3.027 1.00 81.19 333 THR A CA 1
ATOM 2708 C C . THR A 1 333 ? 1.101 10.686 2.442 1.00 81.19 333 THR A C 1
ATOM 2710 O O . THR A 1 333 ? 0.622 11.752 2.831 1.00 81.19 333 THR A O 1
ATOM 2713 N N . SER A 1 334 ? 0.528 9.969 1.478 1.00 87.75 334 SER A N 1
ATOM 2714 C CA . SER A 1 334 ? -0.701 10.390 0.813 1.00 87.75 334 SER A CA 1
ATOM 2715 C C . SER A 1 334 ? -1.929 10.261 1.735 1.00 87.75 334 SER A C 1
ATOM 2717 O O . SER A 1 334 ? -1.957 9.395 2.617 1.00 87.75 334 SER A O 1
ATOM 2719 N N . PRO A 1 335 ? -2.992 11.057 1.504 1.00 88.88 335 PRO A N 1
ATOM 2720 C CA . PRO A 1 335 ? -4.267 10.914 2.210 1.00 88.88 335 PRO A CA 1
ATOM 2721 C C . PRO A 1 335 ? -4.834 9.494 2.162 1.00 88.88 335 PRO A C 1
ATOM 2723 O O . PRO A 1 335 ? -5.361 9.005 3.158 1.00 88.88 335 PRO A O 1
ATOM 2726 N N . GLY A 1 336 ? -4.712 8.823 1.012 1.00 92.00 336 GLY A N 1
ATOM 2727 C CA . GLY A 1 336 ? -5.201 7.465 0.824 1.00 92.00 336 GLY A CA 1
ATOM 2728 C C . GLY A 1 336 ? -4.436 6.450 1.665 1.00 92.00 336 GLY A C 1
ATOM 2729 O O . GLY A 1 336 ? -5.066 5.571 2.241 1.00 92.00 336 GLY A O 1
ATOM 2730 N N . ILE A 1 337 ? -3.110 6.584 1.798 1.00 93.06 337 ILE A N 1
ATOM 2731 C CA . ILE A 1 337 ? -2.314 5.702 2.667 1.00 93.06 337 ILE A CA 1
ATOM 2732 C C . ILE A 1 337 ? -2.689 5.920 4.135 1.00 93.06 337 ILE A C 1
ATOM 2734 O O . ILE A 1 337 ? -2.919 4.939 4.843 1.00 93.06 337 ILE A O 1
ATOM 2738 N N . ARG A 1 338 ? -2.803 7.181 4.585 1.00 90.81 338 ARG A N 1
ATOM 2739 C CA . ARG A 1 338 ? -3.217 7.491 5.966 1.00 90.81 338 ARG A CA 1
ATOM 2740 C C . ARG A 1 338 ? -4.576 6.874 6.285 1.00 90.81 338 ARG A C 1
ATOM 2742 O O . ARG A 1 338 ? -4.694 6.142 7.262 1.00 90.81 338 ARG A O 1
ATOM 2749 N N . ALA A 1 339 ? -5.569 7.105 5.427 1.00 92.69 339 ALA A N 1
ATOM 2750 C CA . ALA A 1 339 ? -6.909 6.556 5.607 1.00 92.69 339 ALA A CA 1
ATOM 2751 C C . ALA A 1 339 ? -6.920 5.018 5.565 1.00 92.69 339 ALA A C 1
ATOM 2753 O O . ALA A 1 339 ? -7.522 4.389 6.427 1.00 92.69 339 ALA A O 1
ATOM 2754 N N . LEU A 1 340 ? -6.216 4.399 4.609 1.00 94.94 340 LEU A N 1
ATOM 2755 C CA . LEU A 1 340 ? -6.181 2.941 4.456 1.00 94.94 340 LEU A CA 1
ATOM 2756 C C . LEU A 1 340 ? -5.569 2.243 5.675 1.00 94.94 340 LEU A C 1
ATOM 2758 O O . LEU A 1 340 ? -6.106 1.243 6.147 1.00 94.94 340 LEU A O 1
ATOM 2762 N N . VAL A 1 341 ? -4.463 2.777 6.195 1.00 93.19 341 VAL A N 1
ATOM 2763 C CA . VAL A 1 341 ? -3.825 2.264 7.411 1.00 93.19 341 VAL A CA 1
ATOM 2764 C C . VAL A 1 341 ? -4.764 2.412 8.602 1.00 93.19 341 VAL A C 1
ATOM 2766 O O . VAL A 1 341 ? -4.978 1.436 9.316 1.00 93.19 341 VAL A O 1
ATOM 2769 N N . GLN A 1 342 ? -5.367 3.588 8.798 1.00 90.56 342 GLN A N 1
ATOM 2770 C CA . GLN A 1 342 ? -6.320 3.811 9.889 1.00 90.56 342 GLN A CA 1
ATOM 2771 C C . GLN A 1 342 ? -7.486 2.817 9.826 1.00 90.56 342 GLN A C 1
ATOM 2773 O O . GLN A 1 342 ? -7.766 2.142 10.812 1.00 90.56 342 GLN A O 1
ATOM 2778 N N . VAL A 1 343 ? -8.095 2.642 8.655 1.00 91.56 343 VAL A N 1
ATOM 2779 C CA . VAL A 1 343 ? -9.204 1.703 8.437 1.00 91.56 343 VAL A CA 1
ATOM 2780 C C . VAL A 1 343 ? -8.830 0.252 8.760 1.00 91.56 343 VAL A C 1
ATOM 2782 O O . VAL A 1 343 ? -9.611 -0.461 9.391 1.00 91.56 343 VAL A O 1
ATOM 2785 N N . LEU A 1 344 ? -7.652 -0.208 8.333 1.00 90.38 344 LEU A N 1
ATOM 2786 C CA . LEU A 1 344 ? -7.281 -1.622 8.446 1.00 90.38 344 LEU A CA 1
ATOM 2787 C C . LEU A 1 344 ? -6.637 -1.988 9.788 1.00 90.38 344 LEU A C 1
ATOM 2789 O O . LEU A 1 344 ? -6.769 -3.133 10.223 1.00 90.38 344 LEU A O 1
ATOM 2793 N N . SER A 1 345 ? -5.960 -1.046 10.445 1.00 86.12 345 SER A N 1
ATOM 2794 C CA . SER A 1 345 ? -5.148 -1.315 11.645 1.00 86.12 345 SER A CA 1
ATOM 2795 C C . SER A 1 345 ? -5.648 -0.634 12.918 1.00 86.12 345 SER A C 1
ATOM 2797 O O . SER A 1 345 ? -5.076 -0.835 13.986 1.00 86.12 345 SER A O 1
ATOM 2799 N N . THR A 1 346 ? -6.720 0.158 12.841 1.00 78.38 346 THR A N 1
ATOM 2800 C CA . THR A 1 346 ? -7.348 0.762 14.022 1.00 78.38 346 THR A CA 1
ATOM 2801 C C . THR A 1 346 ? -8.823 0.373 14.109 1.00 78.38 346 THR A C 1
ATOM 2803 O O . THR A 1 346 ? -9.453 0.084 13.090 1.00 78.38 346 THR A O 1
ATOM 2806 N N . PRO A 1 347 ? -9.414 0.375 15.316 1.00 70.56 347 PRO A N 1
ATOM 2807 C CA . PRO A 1 347 ? -10.825 0.041 15.486 1.00 70.56 347 PRO A CA 1
ATOM 2808 C C . PRO A 1 347 ? -11.781 1.129 14.966 1.00 70.56 347 PRO A C 1
ATOM 2810 O O . PRO A 1 347 ? -12.983 0.891 14.946 1.00 70.56 347 PRO A O 1
ATOM 2813 N N . SER A 1 348 ? -11.279 2.292 14.525 1.00 68.62 348 SER A N 1
ATOM 2814 C CA . SER A 1 348 ? -12.082 3.479 14.166 1.00 68.62 348 SER A CA 1
ATOM 2815 C C . SER A 1 348 ? -13.195 3.210 13.148 1.00 68.62 348 SER A C 1
ATOM 2817 O O . SER A 1 348 ? -14.252 3.828 13.216 1.00 68.62 348 SER A O 1
ATOM 2819 N N . TRP A 1 349 ? -12.991 2.252 12.241 1.00 76.12 349 TRP A N 1
ATOM 2820 C CA . TRP A 1 349 ? -13.979 1.877 11.229 1.00 76.12 349 TRP A CA 1
ATOM 2821 C C . TRP A 1 349 ? -14.261 0.368 11.194 1.00 76.12 349 TRP A C 1
ATOM 2823 O O . TRP A 1 349 ? -14.759 -0.158 10.197 1.00 76.12 349 TRP A O 1
ATOM 2833 N N . LYS A 1 350 ? -13.972 -0.357 12.285 1.00 73.69 350 LYS A N 1
ATOM 2834 C CA . LYS A 1 350 ? -14.366 -1.767 12.475 1.00 73.69 350 LYS A CA 1
ATOM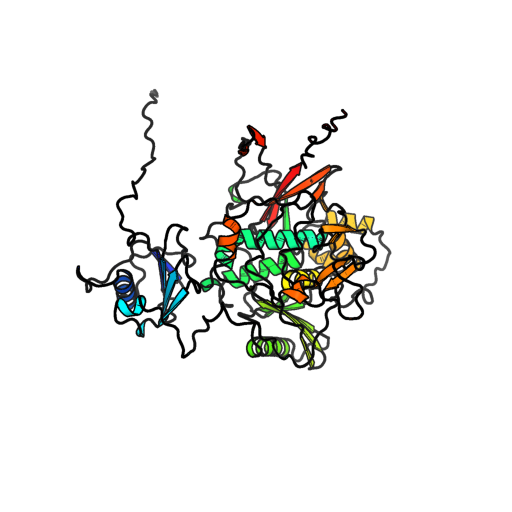 2835 C C . LYS A 1 350 ? -15.615 -1.836 13.348 1.00 73.69 350 LYS A C 1
ATOM 2837 O O . LYS A 1 350 ? -15.830 -1.005 14.221 1.00 73.69 350 LYS A O 1
ATOM 2842 N N . SER A 1 351 ? -16.521 -2.766 13.048 1.00 64.38 351 SER A N 1
ATOM 2843 C CA . SER A 1 351 ? -17.731 -2.939 13.860 1.00 64.38 351 SER A CA 1
ATOM 2844 C C . SER A 1 351 ? -17.274 -3.412 15.226 1.00 64.38 351 SER A C 1
ATOM 2846 O O . SER A 1 351 ? -16.517 -4.380 15.283 1.00 64.38 351 SER A O 1
ATOM 2848 N N . SER A 1 352 ? -17.683 -2.728 16.296 1.00 57.25 352 SER A N 1
ATOM 2849 C CA . SER A 1 352 ? -17.223 -3.089 17.631 1.00 57.25 352 SER A CA 1
ATOM 2850 C C . SER A 1 352 ? -17.636 -4.525 17.946 1.00 57.25 352 SER A C 1
ATOM 2852 O O . SER A 1 352 ? -18.805 -4.812 18.195 1.00 57.25 352 SER A O 1
ATOM 2854 N N . GLN A 1 353 ? -16.679 -5.452 17.902 1.00 60.38 353 GLN A N 1
ATOM 2855 C CA . GLN A 1 353 ? -16.901 -6.812 18.382 1.00 60.38 353 GLN A CA 1
ATOM 2856 C C . GLN A 1 353 ? -16.928 -6.853 19.914 1.00 60.38 353 GLN A C 1
ATOM 2858 O O . GLN A 1 353 ? -17.315 -7.874 20.472 1.00 60.38 353 GLN A O 1
ATOM 2863 N N . SER A 1 354 ? -16.588 -5.748 20.594 1.00 57.19 354 SER A N 1
ATOM 2864 C CA . SER A 1 354 ? -16.507 -5.675 22.057 1.00 57.19 354 SER A CA 1
ATOM 2865 C C . SER A 1 354 ? -17.815 -6.032 22.758 1.00 57.19 354 SER A C 1
ATOM 2867 O O . SER A 1 354 ? -17.784 -6.518 23.876 1.00 57.19 354 SER A O 1
ATOM 2869 N N . GLU A 1 355 ? -18.963 -5.784 22.122 1.00 57.47 355 GLU A N 1
ATOM 2870 C CA . GLU A 1 355 ? -20.280 -6.118 22.685 1.00 57.47 355 GLU A CA 1
ATOM 2871 C C . GLU A 1 355 ? -20.637 -7.602 22.513 1.00 57.47 355 GLU A C 1
ATOM 2873 O O . GLU A 1 355 ? -21.513 -8.121 23.200 1.00 57.47 355 GLU A O 1
ATOM 2878 N N . LYS A 1 356 ? -19.972 -8.296 21.582 1.00 63.25 356 LYS A N 1
ATOM 2879 C CA . LYS A 1 356 ? -20.191 -9.722 21.293 1.00 63.25 356 LYS A CA 1
ATOM 2880 C C . LYS A 1 356 ? -19.138 -10.611 21.946 1.00 63.25 356 LYS A C 1
ATOM 2882 O O . LYS A 1 356 ? -19.393 -11.788 22.197 1.00 63.25 356 LYS A O 1
ATOM 2887 N N . GLU A 1 357 ? -17.966 -10.060 22.225 1.00 73.50 357 GLU A N 1
ATOM 2888 C CA . GLU A 1 357 ? -16.850 -10.763 22.830 1.00 73.50 357 GLU A CA 1
ATOM 2889 C C . GLU A 1 357 ? -17.052 -10.926 24.342 1.00 73.50 357 GLU A C 1
ATOM 2891 O O . GLU A 1 357 ? -17.070 -9.957 25.094 1.00 73.50 357 GLU A O 1
ATOM 2896 N N . HIS A 1 358 ? -17.161 -12.176 24.794 1.00 67.19 358 HIS A N 1
ATOM 2897 C CA . HIS A 1 358 ? -17.273 -12.519 26.209 1.00 67.19 358 HIS A CA 1
ATOM 2898 C C . HIS A 1 358 ? -16.144 -13.478 26.571 1.00 67.19 358 HIS A C 1
ATOM 2900 O O . HIS A 1 358 ? -16.194 -14.665 26.247 1.00 67.19 358 HIS A O 1
ATOM 2906 N N . TRP A 1 359 ? -15.116 -12.972 27.249 1.00 71.75 359 TRP A N 1
ATOM 2907 C CA . TRP A 1 359 ? -14.128 -13.843 27.872 1.00 71.75 359 TRP A CA 1
ATOM 2908 C C . TRP A 1 359 ? -14.739 -14.390 29.161 1.00 71.75 359 TRP A C 1
ATOM 2910 O O . TRP A 1 359 ? -15.100 -13.624 30.052 1.00 71.75 359 TRP A O 1
ATOM 2920 N N . GLY A 1 360 ? -14.848 -15.714 29.285 1.00 71.94 360 GLY A N 1
ATOM 2921 C CA . GLY A 1 360 ? -15.332 -16.361 30.514 1.00 71.94 360 GLY A CA 1
ATOM 2922 C C . GLY A 1 360 ? -14.414 -16.162 31.732 1.00 71.94 360 GLY A C 1
ATOM 2923 O O . GLY A 1 360 ? -14.717 -16.650 32.816 1.00 71.94 360 GLY A O 1
ATOM 2924 N N . PHE A 1 361 ? -13.283 -15.477 31.553 1.00 73.69 361 PHE A N 1
ATOM 2925 C CA . PHE A 1 361 ? -12.288 -15.141 32.563 1.00 73.69 361 PHE A CA 1
ATOM 2926 C C . PHE A 1 361 ? -11.520 -13.884 32.126 1.00 73.69 361 PHE A C 1
ATOM 2928 O O . PHE A 1 361 ? -11.306 -13.661 30.938 1.00 73.69 361 PHE A O 1
ATOM 2935 N N . SER A 1 362 ? -11.079 -13.063 33.078 1.00 77.31 362 SER A N 1
ATOM 2936 C CA . SER A 1 362 ? -10.262 -11.879 32.784 1.00 77.31 362 SER A CA 1
ATOM 2937 C C . SER A 1 362 ? -8.785 -12.272 32.704 1.00 77.31 362 SER A C 1
ATOM 2939 O O . SER A 1 362 ? -8.227 -12.741 33.697 1.00 77.31 362 SER A O 1
ATOM 2941 N N . LEU A 1 363 ? -8.150 -12.098 31.539 1.00 82.69 363 LEU A N 1
ATOM 2942 C CA . LEU A 1 363 ? -6.692 -12.176 31.426 1.00 82.69 363 LEU A CA 1
ATOM 2943 C C . LEU A 1 363 ? -6.072 -10.782 31.584 1.00 82.69 363 LEU A C 1
ATOM 2945 O O . LEU A 1 363 ? -6.517 -9.848 30.913 1.00 82.69 363 LEU A O 1
ATOM 2949 N N . PRO A 1 364 ? -5.012 -10.637 32.398 1.00 87.19 364 PRO A N 1
ATOM 2950 C CA . PRO A 1 364 ? -4.208 -9.422 32.406 1.00 87.19 364 PRO A CA 1
ATOM 2951 C C . PRO A 1 364 ? -3.614 -9.136 31.011 1.00 87.19 364 PRO A C 1
ATOM 2953 O O . PRO A 1 364 ? -3.210 -10.086 30.324 1.00 87.19 364 PRO A O 1
ATOM 2956 N N . PRO A 1 365 ? -3.522 -7.861 30.580 1.00 83.50 365 PRO A N 1
ATOM 2957 C CA . PRO A 1 365 ? -2.938 -7.484 29.290 1.00 83.50 365 PRO A CA 1
ATOM 2958 C C . PRO A 1 365 ? -1.534 -8.052 29.059 1.00 83.50 365 PRO A C 1
ATOM 2960 O O . PRO A 1 365 ? -1.204 -8.429 27.938 1.00 83.50 365 PRO A O 1
ATOM 2963 N N . GLU A 1 366 ? -0.741 -8.180 30.122 1.00 86.38 366 GLU A N 1
ATOM 2964 C CA . GLU A 1 366 ? 0.619 -8.716 30.097 1.00 86.38 366 GLU A CA 1
ATOM 2965 C C . GLU A 1 366 ? 0.635 -10.183 29.648 1.00 86.38 366 GLU A C 1
ATOM 2967 O O . GLU A 1 366 ? 1.503 -10.598 28.884 1.00 86.38 366 GLU A O 1
ATOM 2972 N N . ILE A 1 367 ? -0.360 -10.973 30.067 1.00 88.56 367 ILE A N 1
ATOM 2973 C CA . ILE A 1 367 ? -0.487 -12.378 29.658 1.00 88.56 367 ILE A CA 1
ATOM 2974 C C . ILE A 1 367 ? -0.861 -12.469 28.180 1.00 88.56 367 ILE A C 1
ATOM 2976 O O . ILE A 1 367 ? -0.314 -13.298 27.453 1.00 88.56 367 ILE A O 1
ATOM 2980 N N . ILE A 1 368 ? -1.762 -11.604 27.711 1.00 87.19 368 ILE A N 1
ATOM 2981 C CA . ILE A 1 368 ? -2.140 -11.561 26.294 1.00 87.19 368 ILE A CA 1
ATOM 2982 C C . ILE A 1 368 ? -0.942 -11.126 25.445 1.00 87.19 368 ILE A C 1
ATOM 2984 O O . ILE A 1 368 ? -0.681 -11.726 24.406 1.00 87.19 368 ILE A O 1
ATOM 2988 N N . GLU A 1 369 ? -0.168 -10.143 25.899 1.00 85.50 369 GLU A N 1
ATOM 2989 C CA . GLU A 1 369 ? 1.066 -9.729 25.234 1.00 85.50 369 GLU A CA 1
ATOM 2990 C C . GLU A 1 369 ? 2.078 -10.878 25.153 1.00 85.50 369 GLU A C 1
ATOM 2992 O O . GLU A 1 369 ? 2.621 -11.143 24.078 1.00 85.50 369 GLU A O 1
ATOM 2997 N N . MET A 1 370 ? 2.277 -11.620 26.247 1.00 86.00 370 MET A N 1
ATOM 2998 C CA . MET A 1 370 ? 3.112 -12.820 26.239 1.00 86.00 370 MET A CA 1
ATOM 2999 C C . MET A 1 370 ? 2.612 -13.843 25.212 1.00 86.00 370 MET A C 1
ATOM 3001 O O . MET A 1 370 ? 3.424 -14.369 24.454 1.00 86.00 370 MET A O 1
ATOM 3005 N N . ILE A 1 371 ? 1.301 -14.098 25.130 1.00 88.88 371 ILE A N 1
ATOM 3006 C CA . ILE A 1 371 ? 0.721 -14.991 24.114 1.00 88.88 371 ILE A CA 1
ATOM 3007 C C . ILE A 1 371 ? 1.073 -14.483 22.709 1.00 88.88 371 ILE A C 1
ATOM 3009 O O . ILE A 1 371 ? 1.665 -15.224 21.924 1.00 88.88 371 ILE A O 1
ATOM 3013 N N . LEU A 1 372 ? 0.794 -13.210 22.410 1.00 87.25 372 LEU A N 1
ATOM 3014 C CA . LEU A 1 372 ? 1.068 -12.598 21.104 1.00 87.25 372 LEU A CA 1
ATOM 3015 C C . LEU A 1 372 ? 2.543 -12.723 20.694 1.00 87.25 372 LEU A C 1
ATOM 3017 O O . LEU A 1 372 ? 2.841 -12.986 19.532 1.00 87.25 372 LEU A O 1
ATOM 3021 N N . GLN A 1 373 ? 3.475 -12.578 21.638 1.00 83.44 373 GLN A N 1
ATOM 3022 C CA . GLN A 1 373 ? 4.910 -12.697 21.367 1.00 83.44 373 GLN A CA 1
ATOM 3023 C C . GLN A 1 373 ? 5.356 -14.138 21.058 1.00 83.44 373 GLN A C 1
ATOM 3025 O O . GLN A 1 373 ? 6.363 -14.324 20.367 1.00 83.44 373 GLN A O 1
ATOM 3030 N N . HIS A 1 374 ? 4.638 -15.154 21.550 1.00 85.12 374 HIS A N 1
ATOM 3031 C CA . HIS A 1 374 ? 5.002 -16.569 21.401 1.00 85.12 374 HIS A CA 1
ATOM 3032 C C . HIS A 1 374 ? 4.285 -17.278 20.247 1.00 85.12 374 HIS A C 1
ATOM 3034 O O . HIS A 1 374 ? 4.794 -18.293 19.767 1.00 85.12 374 HIS A O 1
ATOM 3040 N N . LEU A 1 375 ? 3.151 -16.754 19.775 1.00 85.38 375 LEU A N 1
ATOM 3041 C CA . LEU A 1 375 ? 2.437 -17.319 18.631 1.00 85.38 375 LEU A CA 1
ATOM 3042 C C . LEU A 1 375 ? 3.262 -17.215 17.340 1.00 85.38 375 LEU A C 1
ATOM 3044 O O . LEU A 1 375 ? 3.937 -16.218 17.073 1.00 85.38 375 LEU A O 1
ATOM 3048 N N . GLY A 1 376 ? 3.184 -18.256 16.506 1.00 79.38 376 GLY A N 1
ATOM 3049 C CA . GLY A 1 376 ? 3.696 -18.195 15.140 1.00 79.38 376 GLY A CA 1
ATOM 3050 C C . GLY A 1 376 ? 2.873 -17.217 14.286 1.00 79.38 376 GLY A C 1
ATOM 3051 O O . GLY A 1 376 ? 1.721 -16.947 14.620 1.00 79.38 376 GLY A O 1
ATOM 3052 N N . PRO A 1 377 ? 3.392 -16.711 13.150 1.00 73.69 377 PRO A N 1
ATOM 3053 C CA . PRO A 1 377 ? 2.713 -15.676 12.358 1.00 73.69 377 PRO A CA 1
ATOM 3054 C C . PRO A 1 377 ? 1.271 -16.019 11.948 1.00 73.69 377 PRO A C 1
ATOM 3056 O O . PRO A 1 377 ? 0.398 -15.153 11.959 1.00 73.69 377 PRO A O 1
ATOM 3059 N N . LYS A 1 378 ? 1.005 -17.291 11.614 1.00 73.56 378 LYS A N 1
ATOM 3060 C CA . LYS A 1 378 ? -0.338 -17.761 11.236 1.00 73.56 378 LYS A CA 1
ATOM 3061 C C . LYS A 1 378 ? -1.304 -17.761 12.422 1.00 73.56 378 LYS A C 1
ATOM 3063 O O . LYS A 1 378 ? -2.417 -17.256 12.299 1.00 73.56 378 LYS A O 1
ATOM 3068 N N . ASP A 1 379 ? -0.864 -18.297 13.556 1.00 83.50 379 ASP A N 1
ATOM 3069 C CA . ASP A 1 379 ? -1.686 -18.413 14.763 1.00 83.50 379 ASP A CA 1
ATOM 3070 C C . ASP A 1 379 ? -1.918 -17.045 15.406 1.00 83.50 379 ASP A C 1
ATOM 3072 O O . ASP A 1 379 ? -3.002 -16.773 15.910 1.00 83.50 379 ASP A O 1
ATOM 3076 N N . LEU A 1 380 ? -0.929 -16.154 15.309 1.00 83.56 380 LEU A N 1
ATOM 3077 C CA . LEU A 1 380 ? -1.008 -14.767 15.749 1.00 83.56 380 LEU A CA 1
ATOM 3078 C C . LEU A 1 380 ? -2.159 -14.032 15.055 1.00 83.56 380 LEU A C 1
ATOM 3080 O O . LEU A 1 380 ? -3.043 -13.502 15.721 1.00 83.56 380 LEU A O 1
ATOM 3084 N N . ALA A 1 381 ? -2.197 -14.056 13.720 1.00 77.38 381 ALA A N 1
ATOM 3085 C CA . ALA A 1 381 ? -3.263 -13.407 12.960 1.00 77.38 381 ALA A CA 1
ATOM 3086 C C . ALA A 1 381 ? -4.646 -14.018 13.252 1.00 77.38 381 ALA A C 1
ATOM 3088 O O . ALA A 1 381 ? -5.637 -13.291 13.334 1.00 77.38 381 ALA A O 1
ATOM 3089 N N . ALA A 1 382 ? -4.725 -15.343 13.419 1.00 81.25 382 ALA A N 1
ATOM 3090 C CA . ALA A 1 382 ? -5.969 -16.023 13.772 1.00 81.25 382 ALA A CA 1
ATOM 3091 C C . ALA A 1 382 ? -6.464 -15.620 15.171 1.00 81.25 382 ALA A C 1
ATOM 3093 O O . ALA A 1 382 ? -7.637 -15.286 15.331 1.00 81.25 382 ALA A O 1
ATOM 3094 N N . PHE A 1 383 ? -5.566 -15.583 16.157 1.00 85.19 383 PHE A N 1
ATOM 3095 C CA . PHE A 1 383 ? -5.872 -15.187 17.529 1.00 85.19 383 PHE A CA 1
ATOM 3096 C C . PHE A 1 383 ? -6.348 -13.732 17.611 1.00 85.19 383 PHE A C 1
ATOM 3098 O O . PHE A 1 383 ? -7.386 -13.459 18.209 1.00 85.19 383 PHE A O 1
ATOM 3105 N N . CYS A 1 384 ? -5.663 -12.809 16.931 1.00 81.75 384 CYS A N 1
ATOM 3106 C CA . CYS A 1 384 ? -6.074 -11.406 16.871 1.00 81.75 384 CYS A CA 1
ATOM 3107 C C . CYS A 1 384 ? -7.445 -11.220 16.214 1.00 81.75 384 CYS A C 1
ATOM 3109 O O . CYS A 1 384 ? -8.202 -10.358 16.627 1.00 81.75 384 CYS A O 1
ATOM 3111 N N . ARG A 1 385 ? -7.806 -12.032 15.215 1.00 77.38 385 ARG A N 1
ATOM 3112 C CA . ARG A 1 385 ? -9.139 -11.958 14.589 1.00 77.38 385 ARG A CA 1
ATOM 3113 C C . ARG A 1 385 ? -10.252 -12.554 15.446 1.00 77.38 385 ARG A C 1
ATOM 3115 O O . ARG A 1 385 ? -11.412 -12.219 15.228 1.00 77.38 385 ARG A O 1
ATOM 3122 N N . ALA A 1 386 ? -9.915 -13.455 16.364 1.00 80.19 386 ALA A N 1
ATOM 3123 C CA . ALA A 1 386 ? -10.883 -14.104 17.240 1.00 80.19 386 ALA A CA 1
ATOM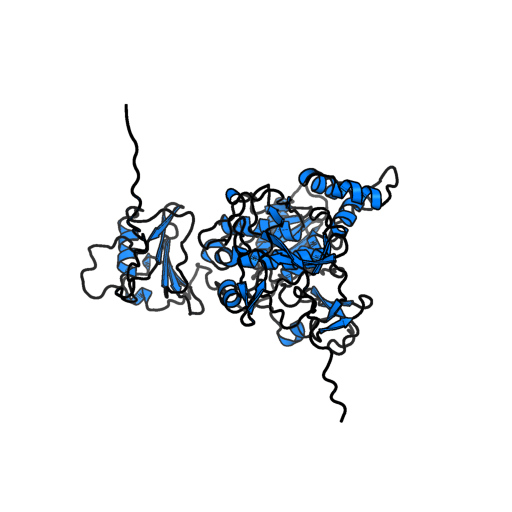 3124 C C . ALA A 1 386 ? -11.278 -13.234 18.443 1.00 80.19 386 ALA A C 1
ATOM 3126 O O . ALA A 1 386 ? -12.282 -13.526 19.090 1.00 80.19 386 ALA A O 1
ATOM 3127 N N . SER A 1 387 ? -10.496 -12.195 18.753 1.00 82.50 387 SER A N 1
ATOM 3128 C CA . SER A 1 387 ? -10.664 -11.383 19.953 1.00 82.50 387 SER A CA 1
ATOM 3129 C C . SER A 1 387 ? -10.380 -9.904 19.695 1.00 82.50 387 SER A C 1
ATOM 3131 O O . SER A 1 387 ? -9.286 -9.542 19.265 1.00 82.50 387 SER A O 1
ATOM 3133 N N . TYR A 1 388 ? -11.321 -9.028 20.054 1.00 80.38 388 TYR A N 1
ATOM 3134 C CA . TYR A 1 388 ? -11.126 -7.582 19.951 1.00 80.38 388 TYR A CA 1
ATOM 3135 C C . TYR A 1 388 ? -10.082 -7.075 20.955 1.00 80.38 388 TYR A C 1
ATOM 3137 O O . TYR A 1 388 ? -9.287 -6.191 20.627 1.00 80.38 388 TYR A O 1
ATOM 3145 N N . VAL A 1 389 ? -10.005 -7.664 22.154 1.00 82.81 389 VAL A N 1
ATOM 3146 C CA . VAL A 1 389 ? -8.927 -7.358 23.114 1.00 82.81 389 VAL A CA 1
ATOM 3147 C C . VAL A 1 389 ? -7.552 -7.729 22.545 1.00 82.81 389 VAL A C 1
ATOM 3149 O O . VAL A 1 389 ? -6.628 -6.911 22.594 1.00 82.81 389 VAL A O 1
ATOM 3152 N N . ALA A 1 390 ? -7.412 -8.925 21.965 1.00 85.31 390 ALA A N 1
ATOM 3153 C CA . ALA A 1 390 ? -6.161 -9.368 21.354 1.00 85.31 390 ALA A CA 1
ATOM 3154 C C . ALA A 1 390 ? -5.783 -8.518 20.133 1.00 85.31 390 ALA A C 1
ATOM 3156 O O . ALA A 1 390 ? -4.614 -8.174 19.975 1.00 85.31 390 ALA A O 1
ATOM 3157 N N . GLU A 1 391 ? -6.755 -8.139 19.298 1.00 84.19 391 GLU A N 1
ATOM 3158 C CA . GLU A 1 391 ? -6.551 -7.236 18.161 1.00 84.19 391 GLU A CA 1
ATOM 3159 C C . GLU A 1 391 ? -6.013 -5.872 18.611 1.00 84.19 391 GLU A C 1
ATOM 3161 O O . GLU A 1 391 ? -5.018 -5.376 18.077 1.00 84.19 391 GLU A O 1
ATOM 3166 N N . ARG A 1 392 ? -6.633 -5.271 19.633 1.00 81.44 392 ARG A N 1
ATOM 3167 C CA . ARG A 1 392 ? -6.178 -3.989 20.184 1.00 81.44 392 ARG A CA 1
ATOM 3168 C C . ARG A 1 392 ? -4.755 -4.069 20.715 1.00 81.44 392 ARG A C 1
ATOM 3170 O O . ARG A 1 392 ? -3.966 -3.160 20.458 1.00 81.44 392 ARG A O 1
ATOM 3177 N N . LEU A 1 393 ? -4.429 -5.135 21.445 1.00 81.94 393 LEU A N 1
ATOM 3178 C CA . LEU A 1 393 ? -3.086 -5.324 21.985 1.00 81.94 393 LEU A CA 1
ATOM 3179 C C . LEU A 1 393 ? -2.064 -5.563 20.873 1.00 81.94 393 LEU A C 1
ATOM 3181 O O . LEU A 1 393 ? -1.017 -4.921 20.877 1.00 81.94 393 LEU A O 1
ATOM 3185 N N . TYR A 1 394 ? -2.399 -6.373 19.871 1.00 84.12 394 TYR A N 1
ATOM 3186 C CA . TYR A 1 394 ? -1.561 -6.630 18.701 1.00 84.12 394 TYR A CA 1
ATOM 3187 C C . TYR A 1 394 ? -1.136 -5.353 17.974 1.00 84.12 394 TYR A C 1
ATOM 3189 O O . TYR A 1 394 ? 0.052 -5.152 17.712 1.00 84.12 394 TYR A O 1
ATOM 3197 N N . TYR A 1 395 ? -2.083 -4.447 17.717 1.00 80.88 395 TYR A N 1
ATOM 3198 C CA . TYR A 1 395 ? -1.785 -3.167 17.075 1.00 80.88 395 TYR A CA 1
ATOM 3199 C C . TYR A 1 395 ? -1.070 -2.163 18.006 1.00 80.88 395 TYR A C 1
ATOM 3201 O O . TYR A 1 395 ? -0.594 -1.126 17.541 1.00 80.88 395 TYR A O 1
ATOM 3209 N N . SER A 1 396 ? -0.939 -2.472 19.303 1.00 76.12 396 SER A N 1
ATOM 3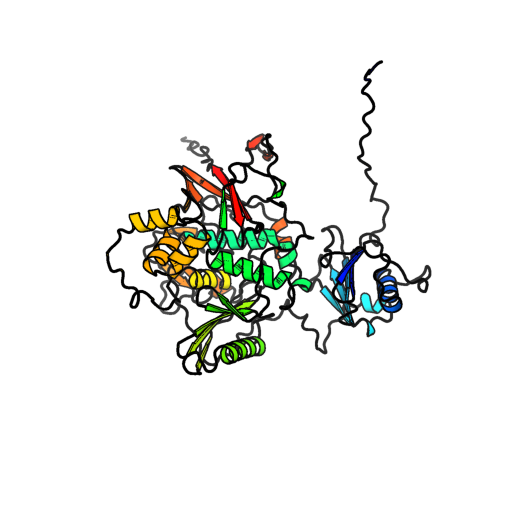210 C CA . SER A 1 396 ? -0.220 -1.649 20.287 1.00 76.12 396 SER A CA 1
ATOM 3211 C C . SER A 1 396 ? 1.208 -2.123 20.597 1.00 76.12 396 SER A C 1
ATOM 3213 O O . SER A 1 396 ? 2.039 -1.291 20.960 1.00 76.12 396 SER A O 1
ATOM 3215 N N . THR A 1 397 ? 1.513 -3.419 20.433 1.00 73.12 397 THR A N 1
ATOM 3216 C CA . THR A 1 397 ? 2.773 -4.037 20.905 1.00 73.12 397 THR A CA 1
ATOM 3217 C C . THR A 1 397 ? 3.708 -4.544 19.800 1.00 73.12 397 THR A C 1
ATOM 3219 O O . THR A 1 397 ? 4.830 -4.937 20.097 1.00 73.12 397 THR A O 1
ATOM 3222 N N . ILE A 1 398 ? 3.297 -4.502 18.524 1.00 76.44 398 ILE A N 1
ATOM 3223 C CA . ILE A 1 398 ? 4.111 -4.886 17.345 1.00 76.44 398 ILE A CA 1
ATOM 3224 C C . ILE A 1 398 ? 4.832 -6.246 17.539 1.00 76.44 398 ILE A C 1
ATOM 3226 O O . ILE A 1 398 ? 6.058 -6.346 17.424 1.00 76.44 398 ILE A O 1
ATOM 3230 N N . PRO A 1 399 ? 4.092 -7.330 17.832 1.00 69.62 399 PRO A N 1
ATOM 3231 C CA . PRO A 1 399 ? 4.675 -8.596 18.291 1.00 69.62 399 PRO A CA 1
ATOM 3232 C C . PRO A 1 399 ? 5.629 -9.273 17.287 1.00 69.62 399 PRO A C 1
ATOM 3234 O O . PRO A 1 399 ? 6.473 -10.076 17.687 1.00 69.62 399 PRO A O 1
ATOM 3237 N N . GLN A 1 400 ? 5.546 -8.948 15.991 1.00 76.75 400 GLN A N 1
ATOM 3238 C CA . GLN A 1 400 ? 6.406 -9.530 14.951 1.00 76.75 400 GLN A CA 1
ATOM 3239 C C . GLN A 1 400 ? 7.854 -9.036 14.991 1.00 76.75 400 GLN A C 1
ATOM 3241 O O . GLN A 1 400 ? 8.747 -9.720 14.492 1.00 76.75 400 GLN A O 1
ATOM 3246 N N . LEU A 1 401 ? 8.102 -7.856 15.561 1.00 77.44 401 LEU A N 1
ATOM 3247 C CA . LEU A 1 401 ? 9.443 -7.298 15.715 1.00 77.44 401 LEU A CA 1
ATOM 3248 C C . LEU A 1 401 ? 9.868 -7.451 17.177 1.00 77.44 401 LEU A C 1
ATOM 3250 O O . LEU A 1 401 ? 9.923 -6.483 17.932 1.00 77.44 401 LEU A O 1
ATOM 3254 N N . ARG A 1 402 ? 10.137 -8.694 17.597 1.00 72.06 402 ARG A N 1
ATOM 3255 C CA . ARG A 1 402 ? 10.441 -9.020 19.001 1.00 72.06 402 ARG A CA 1
ATOM 3256 C C . ARG A 1 402 ? 11.537 -8.117 19.575 1.00 72.06 402 ARG A C 1
ATOM 3258 O O . ARG A 1 402 ? 12.654 -8.067 19.063 1.00 72.06 402 ARG A O 1
ATOM 3265 N N . GLY A 1 403 ? 11.216 -7.439 20.675 1.00 69.56 403 GLY A N 1
ATOM 3266 C CA . GLY A 1 403 ? 12.137 -6.543 21.377 1.00 69.56 403 GLY A CA 1
ATOM 3267 C C . GLY A 1 403 ? 12.354 -5.185 20.703 1.00 69.56 403 GLY A C 1
ATOM 3268 O O . GLY A 1 403 ? 13.183 -4.419 21.192 1.00 69.56 403 GLY A O 1
ATOM 3269 N N . VAL A 1 404 ? 11.631 -4.880 19.620 1.00 75.69 404 VAL A N 1
ATOM 3270 C CA . VAL A 1 404 ? 11.628 -3.577 18.951 1.00 75.69 404 VAL A CA 1
ATOM 3271 C C . VAL A 1 404 ? 10.395 -2.801 19.388 1.00 75.69 404 VAL A C 1
ATOM 3273 O O . VAL A 1 404 ? 9.275 -3.106 18.998 1.00 75.69 404 VAL A O 1
ATOM 3276 N N . ASN A 1 405 ? 10.612 -1.740 20.153 1.00 73.50 405 ASN A N 1
ATOM 3277 C CA . ASN A 1 405 ? 9.566 -0.796 20.515 1.00 73.50 405 ASN A CA 1
ATOM 3278 C C . ASN A 1 405 ? 9.736 0.481 19.699 1.00 73.50 405 ASN A C 1
ATOM 3280 O O . ASN A 1 405 ? 10.808 1.076 19.699 1.00 73.50 405 ASN A O 1
ATOM 3284 N N . VAL A 1 406 ? 8.700 0.963 19.020 1.00 70.19 406 VAL A N 1
ATOM 3285 C CA . VAL A 1 406 ? 8.792 2.278 18.366 1.00 70.19 406 VAL A CA 1
ATOM 3286 C C . VAL A 1 406 ? 8.882 3.351 19.459 1.00 70.19 406 VAL A C 1
ATOM 3288 O O . VAL A 1 406 ? 8.055 3.386 20.381 1.00 70.19 406 VAL A O 1
ATOM 3291 N N . SER A 1 407 ? 9.925 4.187 19.401 1.00 61.19 407 SER A N 1
ATOM 3292 C CA . SER A 1 407 ? 10.207 5.169 20.455 1.00 61.19 407 SER A CA 1
ATOM 3293 C C . SER A 1 407 ? 9.091 6.223 20.522 1.00 61.19 407 SER A C 1
ATOM 3295 O O . SER A 1 407 ? 8.667 6.714 19.474 1.00 61.19 407 SER A O 1
ATOM 3297 N N . PRO A 1 408 ? 8.621 6.628 21.719 1.00 55.94 408 PRO A N 1
ATOM 3298 C CA . PRO A 1 408 ? 7.747 7.788 21.853 1.00 55.94 408 PRO A CA 1
ATOM 3299 C C . PRO A 1 408 ? 8.533 9.058 21.519 1.00 55.94 408 PRO A C 1
ATOM 3301 O O . PRO A 1 408 ? 9.200 9.640 22.368 1.00 55.94 408 PRO A O 1
ATOM 3304 N N . GLY A 1 409 ? 8.488 9.501 20.270 1.00 55.56 409 GLY A N 1
ATOM 3305 C CA . GLY A 1 409 ? 8.879 10.866 19.923 1.00 55.56 409 GLY A CA 1
ATOM 3306 C C . GLY A 1 409 ? 7.736 11.850 20.191 1.00 55.56 409 GLY A C 1
ATOM 3307 O O . GLY A 1 409 ? 6.560 11.508 20.050 1.00 55.56 409 GLY A O 1
ATOM 3308 N N . ALA A 1 410 ? 8.080 13.085 20.560 1.00 57.47 410 ALA A N 1
ATOM 3309 C CA . ALA A 1 410 ? 7.132 14.201 20.638 1.00 57.47 410 ALA A CA 1
ATOM 3310 C C . ALA A 1 410 ? 6.456 14.421 19.278 1.00 57.47 410 ALA A C 1
ATOM 3312 O O . ALA A 1 410 ? 7.133 14.303 18.258 1.00 57.47 410 ALA A O 1
ATOM 3313 N N . PHE A 1 411 ? 5.162 14.740 19.247 1.00 61.00 411 PHE A N 1
ATOM 3314 C CA . PHE A 1 411 ? 4.485 15.071 17.996 1.00 61.00 411 PHE A CA 1
ATOM 3315 C C . PHE A 1 411 ? 5.113 16.347 17.416 1.00 61.00 411 PHE A C 1
ATOM 3317 O O . PHE A 1 411 ? 5.301 17.330 18.133 1.00 61.00 411 PHE A O 1
ATOM 3324 N N . ILE A 1 412 ? 5.490 16.328 16.137 1.00 62.41 412 ILE A N 1
ATOM 3325 C CA . ILE A 1 412 ? 6.104 17.483 15.473 1.00 62.41 412 ILE A CA 1
ATOM 3326 C C . ILE A 1 412 ? 5.110 18.018 14.466 1.00 62.41 412 ILE A C 1
ATOM 3328 O O . ILE A 1 412 ? 4.690 17.293 13.569 1.00 62.41 412 ILE A O 1
ATOM 3332 N N . CYS A 1 413 ? 4.748 19.290 14.610 1.00 64.25 413 CYS A N 1
ATOM 3333 C CA . CYS A 1 413 ? 3.846 19.940 13.677 1.00 64.25 413 CYS A CA 1
ATOM 3334 C C . CYS A 1 413 ? 4.417 19.876 12.247 1.00 64.25 413 CYS A C 1
ATOM 3336 O O . CYS A 1 413 ? 5.492 20.432 12.010 1.00 64.25 413 CYS A O 1
ATOM 3338 N N . PRO A 1 414 ? 3.702 19.304 11.263 1.00 63.03 414 PRO A N 1
ATOM 3339 C CA . PRO A 1 414 ? 4.210 19.199 9.891 1.00 63.03 414 PRO A CA 1
ATOM 3340 C C . PRO A 1 414 ? 4.417 20.542 9.174 1.00 63.03 414 PRO A C 1
ATOM 3342 O O . PRO A 1 414 ? 5.052 20.599 8.120 1.00 63.03 414 PRO A O 1
ATOM 3345 N N . SER A 1 415 ? 3.840 21.626 9.707 1.00 65.19 415 SER A N 1
ATOM 3346 C CA . SER A 1 415 ? 3.892 22.961 9.098 1.00 65.19 415 SER A CA 1
ATOM 3347 C C . SER A 1 415 ? 4.925 23.888 9.736 1.00 65.19 415 SER A C 1
ATOM 3349 O O . SER A 1 415 ? 5.653 24.547 9.001 1.00 65.19 415 SER A O 1
ATOM 3351 N N . CYS A 1 416 ? 5.021 23.937 11.071 1.00 63.84 416 CYS A N 1
ATOM 3352 C CA . CYS A 1 416 ? 5.995 24.792 11.769 1.00 63.84 416 CYS A CA 1
ATOM 3353 C C . CYS A 1 416 ? 7.192 24.029 12.355 1.00 63.84 416 CYS A C 1
ATOM 3355 O O . CYS A 1 416 ? 8.118 24.656 12.860 1.00 63.84 416 CYS A O 1
ATOM 3357 N N . PHE A 1 417 ? 7.175 22.692 12.315 1.00 66.31 417 PHE A N 1
ATOM 3358 C CA . PHE A 1 417 ? 8.212 21.806 12.858 1.00 66.31 417 PHE A CA 1
ATOM 3359 C C . PHE A 1 417 ? 8.480 21.956 14.365 1.00 66.31 417 PHE A C 1
ATOM 3361 O O . PHE A 1 417 ? 9.469 21.429 14.877 1.00 66.31 417 PHE A O 1
ATOM 3368 N N . GLN A 1 418 ? 7.588 22.621 15.103 1.00 63.56 418 GLN A N 1
ATOM 3369 C CA . GLN A 1 418 ? 7.664 22.696 16.559 1.00 63.56 418 GLN A CA 1
ATOM 3370 C C . GLN A 1 418 ? 7.194 21.385 17.197 1.00 63.56 418 GLN A C 1
ATOM 3372 O O . GLN A 1 418 ? 6.274 20.723 16.705 1.00 63.56 418 GLN A O 1
ATOM 3377 N N . LYS A 1 419 ? 7.861 21.008 18.293 1.00 64.25 419 LYS A N 1
ATOM 3378 C CA . LYS A 1 419 ? 7.511 19.851 19.121 1.00 64.25 419 LYS A CA 1
ATOM 3379 C C . LYS A 1 419 ? 6.407 20.250 20.086 1.00 64.25 419 LYS A C 1
ATOM 3381 O O . LYS A 1 419 ? 6.609 21.154 20.891 1.00 64.25 419 LYS A O 1
ATOM 3386 N N . GLU A 1 420 ? 5.300 19.525 20.059 1.00 61.47 420 GLU A N 1
ATOM 3387 C CA . GLU A 1 420 ? 4.228 19.672 21.038 1.00 61.47 420 GLU A CA 1
ATOM 3388 C C . GLU A 1 420 ? 3.891 18.326 21.691 1.00 61.47 420 GLU A C 1
ATOM 3390 O O . GLU A 1 420 ? 4.132 17.242 21.146 1.00 61.47 420 GLU A O 1
ATOM 3395 N N . LEU A 1 421 ? 3.366 18.404 22.914 1.00 58.22 421 LEU A N 1
ATOM 3396 C CA . LEU A 1 421 ? 2.817 17.252 23.620 1.00 58.22 421 LEU A CA 1
ATOM 3397 C C . LEU A 1 421 ? 1.480 16.859 22.975 1.00 58.22 421 LEU A C 1
ATOM 3399 O O . LEU A 1 421 ? 0.725 17.715 22.529 1.00 58.22 421 LEU A O 1
ATOM 3403 N N . TYR A 1 422 ? 1.176 15.560 22.965 1.00 61.19 422 TYR A N 1
ATOM 3404 C CA . TYR A 1 422 ? 0.026 14.921 22.296 1.00 61.19 422 TYR A CA 1
ATOM 3405 C C . TYR A 1 422 ? -1.376 15.387 22.748 1.00 61.19 422 TYR A C 1
ATOM 3407 O O . TYR A 1 422 ? -2.368 14.764 22.385 1.00 61.19 422 TYR A O 1
ATOM 3415 N N . GLN A 1 423 ? -1.486 16.423 23.578 1.00 58.78 423 GLN A N 1
ATOM 3416 C CA . GLN A 1 423 ? -2.698 16.694 24.348 1.00 58.78 423 GLN A CA 1
ATOM 3417 C C . GLN A 1 423 ? -3.756 17.519 23.605 1.00 58.78 423 GLN A C 1
ATOM 3419 O O . GLN A 1 423 ? -4.891 17.525 24.054 1.00 58.78 423 GLN A O 1
ATOM 3424 N N . ASP A 1 424 ? -3.447 18.115 22.448 1.00 75.56 424 ASP A N 1
ATOM 3425 C CA . ASP A 1 424 ? -4.423 18.860 21.642 1.00 75.56 424 ASP A CA 1
ATOM 3426 C C . ASP A 1 424 ? -4.133 18.696 20.139 1.00 75.56 424 ASP A C 1
ATOM 3428 O O . ASP A 1 424 ? -3.467 19.536 19.535 1.00 75.56 424 ASP A O 1
ATOM 3432 N N . LEU A 1 425 ? -4.600 17.606 19.520 1.00 80.19 425 LEU A N 1
ATOM 3433 C CA . LEU A 1 425 ? -4.408 17.346 18.086 1.00 80.19 425 LEU A CA 1
ATOM 3434 C C . LEU A 1 425 ? -5.716 17.514 17.299 1.00 80.19 425 LEU A C 1
ATOM 3436 O O . LEU A 1 425 ? -6.784 17.115 17.751 1.00 80.19 425 LEU A O 1
ATOM 3440 N N . VAL A 1 426 ? -5.615 18.058 16.088 1.00 83.00 426 VAL A N 1
ATOM 3441 C CA . VAL A 1 426 ? -6.708 18.188 15.115 1.00 83.00 426 VAL A CA 1
ATOM 3442 C C . VAL A 1 426 ? -6.345 17.479 13.817 1.00 83.00 426 VAL A C 1
ATOM 3444 O O . VAL A 1 426 ? -5.199 17.532 13.371 1.00 83.00 426 VAL A O 1
ATOM 3447 N N . CYS A 1 427 ? -7.322 16.817 13.203 1.00 85.12 427 CYS A N 1
ATOM 3448 C CA . CYS A 1 427 ? -7.148 16.086 11.951 1.00 85.12 427 CYS A CA 1
ATOM 3449 C C . CYS A 1 427 ? -7.670 16.907 10.773 1.00 85.12 427 CYS A C 1
ATOM 3451 O O . CYS A 1 427 ? -8.774 17.452 10.821 1.00 85.12 427 CYS A O 1
ATOM 3453 N N . CYS A 1 428 ? -6.888 17.011 9.701 1.00 83.25 428 CYS A N 1
ATOM 3454 C CA . CYS A 1 428 ? -7.340 17.670 8.487 1.00 83.25 428 CYS A CA 1
ATOM 3455 C C . CYS A 1 428 ? -8.359 16.803 7.738 1.00 83.25 428 CYS A C 1
ATOM 3457 O O . CYS A 1 428 ? -8.015 15.727 7.259 1.00 83.25 428 CYS A O 1
ATOM 3459 N N . VAL A 1 429 ? -9.564 17.328 7.507 1.00 83.56 429 VAL A N 1
ATOM 3460 C CA . VAL A 1 429 ? -10.648 16.606 6.807 1.00 83.56 429 VAL A CA 1
ATOM 3461 C C . VAL A 1 429 ? -10.346 16.272 5.337 1.00 83.56 429 VAL A C 1
ATOM 3463 O O . VAL A 1 429 ? -11.033 15.459 4.730 1.00 83.56 429 VAL A O 1
ATOM 3466 N N . SER A 1 430 ? -9.338 16.915 4.735 1.00 81.81 430 SER A N 1
ATOM 3467 C CA . SER A 1 430 ? -8.954 16.690 3.333 1.00 81.81 430 SER A CA 1
ATOM 3468 C C . SER A 1 430 ? -7.841 15.653 3.171 1.00 81.81 430 SER A C 1
ATOM 3470 O O . SER A 1 430 ? -7.892 14.853 2.240 1.00 81.81 430 SER A O 1
ATOM 3472 N N . CYS A 1 431 ? -6.817 15.692 4.031 1.00 82.50 431 CYS A N 1
ATOM 3473 C CA . CYS A 1 431 ? -5.616 14.863 3.884 1.00 82.50 431 CYS A CA 1
ATOM 3474 C C . CYS A 1 431 ? -5.365 13.887 5.035 1.00 82.50 431 CYS A C 1
ATOM 3476 O O . CYS A 1 431 ? -4.384 13.143 4.990 1.00 82.50 431 CYS A O 1
ATOM 3478 N N . PHE A 1 432 ? -6.209 13.916 6.067 1.00 86.44 432 PHE A N 1
ATOM 3479 C CA . PHE A 1 432 ? -6.088 13.117 7.286 1.00 86.44 432 PHE A CA 1
ATOM 3480 C C . PHE A 1 432 ? -4.738 13.278 8.005 1.00 86.44 432 PHE A C 1
ATOM 3482 O O . PHE A 1 432 ? -4.269 12.375 8.692 1.00 86.44 432 PHE A O 1
ATOM 3489 N N . GLU A 1 433 ? -4.087 14.430 7.813 1.00 84.44 433 GLU A N 1
ATOM 3490 C CA . GLU A 1 433 ? -2.893 14.817 8.565 1.00 84.44 433 GLU A CA 1
ATOM 3491 C C . GLU A 1 433 ? -3.292 15.345 9.927 1.00 84.44 433 GLU A C 1
ATOM 3493 O O . GLU A 1 433 ? -4.219 16.153 10.032 1.00 84.44 433 GLU A O 1
ATOM 3498 N N . TRP A 1 434 ? -2.558 14.933 10.950 1.00 83.06 434 TRP A N 1
ATOM 3499 C CA . TRP A 1 434 ? -2.739 15.462 12.288 1.00 83.06 434 TRP A CA 1
ATOM 3500 C C . TRP A 1 434 ? -1.852 16.681 12.496 1.00 83.06 434 TRP A C 1
ATOM 3502 O O . TRP A 1 434 ? -0.749 16.776 11.963 1.00 83.06 434 TRP A O 1
ATOM 3512 N N . HIS A 1 435 ? -2.355 17.637 13.260 1.00 79.25 435 HIS A N 1
ATOM 3513 C CA . HIS A 1 435 ? -1.679 18.889 13.563 1.00 79.25 435 HIS A CA 1
ATOM 3514 C C . HIS A 1 435 ? -1.959 19.281 15.012 1.00 79.25 435 HIS A C 1
ATOM 3516 O O . HIS A 1 435 ? -3.042 18.972 15.509 1.00 79.25 435 HIS A O 1
ATOM 3522 N N . PRO A 1 436 ? -1.055 19.994 15.702 1.00 78.62 436 PRO A N 1
ATOM 3523 C CA . PRO A 1 436 ? -1.374 20.526 17.015 1.00 78.62 436 PRO A CA 1
ATOM 3524 C C . PRO A 1 436 ? -2.401 21.650 16.877 1.00 78.62 436 PRO A C 1
ATOM 3526 O O . PRO A 1 436 ? -2.228 22.573 16.075 1.00 78.62 436 PRO A O 1
ATOM 3529 N N . ALA A 1 437 ? -3.471 21.580 17.664 1.00 78.00 437 ALA A N 1
ATOM 3530 C CA . ALA A 1 437 ? -4.577 22.533 17.638 1.00 78.00 437 ALA A CA 1
ATOM 3531 C C . ALA A 1 437 ? -4.136 23.950 18.032 1.00 78.00 437 ALA A C 1
ATOM 3533 O O . ALA A 1 437 ? -4.742 24.935 17.612 1.00 78.00 437 ALA A O 1
ATOM 3534 N N . LYS A 1 438 ? -3.079 24.046 18.848 1.00 74.81 438 LYS A N 1
ATOM 3535 C CA . LYS A 1 438 ? -2.513 25.300 19.355 1.00 74.81 438 LYS A CA 1
ATOM 3536 C C . LYS A 1 438 ? -1.387 25.859 18.484 1.00 74.81 438 LYS A C 1
ATOM 3538 O O . LYS A 1 438 ? -0.875 26.924 18.817 1.00 74.81 438 LYS A O 1
ATOM 3543 N N . CYS A 1 439 ? -1.048 25.224 17.355 1.00 74.25 439 CYS A N 1
ATOM 3544 C CA . CYS A 1 439 ? -0.037 25.787 16.465 1.00 74.25 439 CYS A CA 1
ATOM 3545 C C . CYS A 1 439 ? -0.486 27.151 15.927 1.00 74.25 439 CYS A C 1
ATOM 3547 O O . CYS A 1 439 ? -1.527 27.261 15.269 1.00 74.25 439 CYS A O 1
ATOM 3549 N N . GLU A 1 440 ? 0.368 28.163 16.088 1.00 69.81 440 GLU A N 1
ATOM 3550 C CA . GLU A 1 440 ? 0.186 29.502 15.507 1.00 69.81 440 GLU A CA 1
ATOM 3551 C C . GLU A 1 440 ? -0.030 29.450 13.985 1.00 69.81 440 GLU A C 1
ATOM 3553 O O . GLU A 1 440 ? -0.752 30.260 13.409 1.00 69.81 440 GLU A O 1
ATOM 3558 N N . CYS A 1 441 ? 0.526 28.426 13.336 1.00 69.19 441 CYS A N 1
ATOM 3559 C CA . CYS A 1 441 ? 0.429 28.177 11.907 1.00 69.19 441 CYS A CA 1
ATOM 3560 C C . CYS A 1 441 ? -0.955 27.710 11.414 1.00 69.19 441 CYS A C 1
ATOM 3562 O O . CYS A 1 441 ? -1.183 27.633 10.206 1.00 69.19 441 CYS A O 1
ATOM 3564 N N . HIS A 1 442 ? -1.875 27.342 12.310 1.00 68.69 442 HIS A N 1
ATOM 3565 C CA . HIS A 1 442 ? -3.116 26.651 11.946 1.00 68.69 442 HIS A CA 1
ATOM 3566 C C . HIS A 1 442 ? -4.395 27.421 12.272 1.00 68.69 442 HIS A C 1
ATOM 3568 O O . HIS A 1 442 ? -5.416 27.170 11.621 1.00 68.69 442 HIS A O 1
ATOM 3574 N N . GLY A 1 443 ? -4.318 28.402 13.179 1.00 62.47 443 GLY A N 1
ATOM 3575 C CA . GLY A 1 443 ? -5.480 29.111 13.717 1.00 62.47 443 GLY A CA 1
ATOM 3576 C C . GLY A 1 443 ? -6.401 28.175 14.511 1.00 62.47 443 GLY A C 1
ATOM 3577 O O . GLY A 1 443 ? -6.393 26.960 14.318 1.00 62.47 443 GLY A O 1
ATOM 3578 N N . ARG A 1 444 ? -7.223 28.716 15.419 1.00 65.00 444 ARG A N 1
ATOM 3579 C CA . ARG A 1 444 ? -8.220 27.886 16.118 1.00 65.00 444 ARG A CA 1
ATOM 3580 C C . ARG A 1 444 ? -9.330 27.483 15.138 1.00 65.00 444 ARG A C 1
ATOM 3582 O O . ARG A 1 444 ? -9.930 28.377 14.537 1.00 65.00 444 ARG A O 1
ATOM 3589 N N . PRO A 1 445 ? -9.622 26.183 14.955 1.00 63.34 445 PRO A N 1
ATOM 3590 C CA . PRO A 1 445 ? -10.716 25.770 14.088 1.00 63.34 445 PRO A CA 1
ATOM 3591 C C . PRO A 1 445 ? -12.069 26.161 14.701 1.00 63.34 445 PRO A C 1
ATOM 3593 O O . PRO A 1 445 ? -12.336 25.870 15.862 1.00 63.34 445 PRO A O 1
ATOM 3596 N N . LEU A 1 446 ? -12.922 26.810 13.903 1.00 59.50 446 LEU A N 1
ATOM 3597 C CA . LEU A 1 446 ? -14.332 27.108 14.214 1.00 59.50 446 LEU A CA 1
ATOM 3598 C C . LEU A 1 446 ? -15.301 26.124 13.507 1.00 59.50 446 LEU A C 1
ATOM 3600 O O . LEU A 1 446 ? -16.506 26.347 13.499 1.00 59.50 446 LEU A O 1
ATOM 3604 N N . GLY A 1 447 ? -14.777 25.055 12.891 1.00 73.56 447 GLY A N 1
ATOM 3605 C CA . GLY A 1 447 ? -15.495 24.045 12.098 1.00 73.56 447 GLY A CA 1
ATOM 3606 C C . GLY A 1 447 ? -14.525 22.989 11.542 1.00 73.56 447 GLY A C 1
ATOM 3607 O O . GLY A 1 447 ? -13.438 22.821 12.101 1.00 73.56 447 GLY A O 1
ATOM 3608 N N . ASP A 1 448 ? -14.872 22.329 10.429 1.00 79.56 448 ASP A N 1
ATOM 3609 C CA . ASP A 1 448 ? -14.023 21.323 9.764 1.00 79.56 448 ASP A CA 1
ATOM 3610 C C . ASP A 1 448 ? -12.601 21.844 9.501 1.00 79.56 448 ASP A C 1
ATOM 3612 O O . ASP A 1 448 ? -12.366 22.752 8.692 1.00 79.56 448 ASP A O 1
ATOM 3616 N N . TYR A 1 449 ? -11.619 21.253 10.181 1.00 83.75 449 TYR A N 1
ATOM 3617 C CA . TYR A 1 449 ? -10.240 21.709 10.095 1.00 83.75 449 TYR A CA 1
ATOM 3618 C C . TYR A 1 449 ? -9.600 21.325 8.749 1.00 83.75 449 TYR A C 1
ATOM 3620 O O . TYR A 1 449 ? -9.535 20.157 8.359 1.00 83.75 449 TYR A O 1
ATOM 3628 N N . LYS A 1 450 ? -9.056 22.323 8.040 1.00 82.88 450 LYS A N 1
ATOM 3629 C CA . LYS A 1 450 ? -8.193 22.138 6.861 1.00 82.88 450 LYS A CA 1
ATOM 3630 C C . LYS A 1 450 ? -6.792 22.674 7.142 1.00 82.88 450 LYS A C 1
ATOM 3632 O O . LYS A 1 450 ? -6.645 23.840 7.515 1.00 82.88 450 LYS A O 1
ATOM 3637 N N . CYS A 1 451 ? -5.769 21.850 6.916 1.00 79.00 451 CYS A N 1
ATOM 3638 C CA . CYS A 1 451 ? -4.380 22.263 7.093 1.00 79.00 451 CYS A CA 1
ATOM 3639 C C . CYS A 1 451 ? -3.957 23.297 6.037 1.00 79.00 451 CYS A C 1
ATOM 3641 O O . CYS A 1 451 ? -4.578 23.420 4.977 1.00 79.00 451 CYS A O 1
ATOM 3643 N N . VAL A 1 452 ? -2.873 24.027 6.313 1.00 76.94 452 VAL A N 1
ATOM 3644 C CA . VAL A 1 452 ? -2.339 25.086 5.431 1.00 76.94 452 VAL A CA 1
ATOM 3645 C C . VAL A 1 452 ? -2.038 24.551 4.031 1.00 76.94 452 VAL A C 1
ATOM 3647 O O . VAL A 1 452 ? -2.395 25.181 3.040 1.00 76.94 452 VAL A O 1
ATOM 3650 N N . ASN A 1 453 ? -1.469 23.348 3.938 1.00 74.19 453 ASN A N 1
ATOM 3651 C CA . ASN A 1 453 ? -1.157 22.723 2.652 1.00 74.19 453 ASN A CA 1
ATOM 3652 C C . ASN A 1 453 ? -2.424 22.454 1.827 1.00 74.19 453 ASN A C 1
ATOM 3654 O O . ASN A 1 453 ? -2.458 22.752 0.635 1.00 74.19 453 ASN A O 1
ATOM 3658 N N . CYS A 1 454 ? -3.486 21.948 2.460 1.00 76.94 454 CYS A N 1
ATOM 3659 C CA . CYS A 1 454 ? -4.763 21.701 1.789 1.00 76.94 454 CYS A CA 1
ATOM 3660 C C . CYS A 1 454 ? -5.517 22.991 1.446 1.00 76.94 454 CYS A C 1
ATOM 3662 O O . CYS A 1 454 ? -6.260 23.007 0.468 1.00 76.94 454 CYS A O 1
ATOM 3664 N N . LYS A 1 455 ? -5.336 24.062 2.230 1.00 77.25 455 LYS A N 1
ATOM 3665 C CA . LYS A 1 455 ? -5.893 25.390 1.932 1.00 77.25 455 LYS A CA 1
ATOM 3666 C C . LYS A 1 455 ? -5.208 26.036 0.723 1.00 77.25 455 LYS A C 1
ATOM 3668 O O . LYS A 1 455 ? -5.900 26.604 -0.111 1.00 77.25 455 LYS A O 1
ATOM 3673 N N . ASN A 1 456 ? -3.883 25.914 0.619 1.00 67.19 456 ASN A N 1
ATOM 3674 C CA . ASN A 1 456 ? -3.089 26.623 -0.389 1.00 67.19 456 ASN A CA 1
ATOM 3675 C C . ASN A 1 456 ? -2.973 25.877 -1.724 1.00 67.19 456 ASN A C 1
ATOM 3677 O O . ASN A 1 456 ? -3.059 26.501 -2.775 1.00 67.19 456 ASN A O 1
ATOM 3681 N N . ASN A 1 457 ? -2.766 24.556 -1.698 1.00 60.97 457 ASN A N 1
ATOM 3682 C CA . ASN A 1 457 ? -2.436 23.806 -2.915 1.00 60.97 457 ASN A CA 1
ATOM 3683 C C . ASN A 1 457 ? -3.638 23.092 -3.542 1.00 60.97 457 ASN A C 1
ATOM 3685 O O . ASN A 1 457 ? -3.548 22.710 -4.703 1.00 60.97 457 ASN A O 1
ATOM 3689 N N . GLY A 1 458 ? -4.745 22.920 -2.805 1.00 51.91 458 GLY A N 1
ATOM 3690 C CA . GLY A 1 458 ? -6.041 22.402 -3.274 1.00 51.91 458 GLY A CA 1
ATOM 3691 C C . GLY A 1 458 ? -6.073 20.948 -3.781 1.00 51.91 458 GLY A C 1
ATOM 3692 O O . GLY A 1 458 ? -7.069 20.256 -3.581 1.00 51.91 458 GLY A O 1
ATOM 3693 N N . VAL A 1 459 ? -4.997 20.464 -4.402 1.00 58.22 459 VAL A N 1
ATOM 3694 C CA . VAL A 1 459 ? -4.891 19.178 -5.088 1.00 58.22 459 VAL A CA 1
ATOM 3695 C C . VAL A 1 459 ? -3.602 18.490 -4.647 1.00 58.22 459 VAL A C 1
ATOM 3697 O O . VAL A 1 459 ? -2.506 19.047 -4.723 1.00 58.22 459 VAL A O 1
ATOM 3700 N N . HIS A 1 460 ? -3.733 17.259 -4.161 1.00 62.75 460 HIS A N 1
ATOM 3701 C CA . HIS A 1 460 ? -2.586 16.413 -3.853 1.00 62.75 460 HIS A CA 1
ATOM 3702 C C . HIS A 1 460 ? -1.909 15.945 -5.150 1.00 62.75 460 HIS A C 1
ATOM 3704 O O . HIS A 1 460 ? -2.609 15.681 -6.129 1.00 62.75 460 HIS A O 1
ATOM 3710 N N . PRO A 1 461 ? -0.569 15.818 -5.176 1.00 65.81 461 PRO A N 1
ATOM 3711 C CA . PRO A 1 461 ? 0.142 15.380 -6.369 1.00 65.81 461 PRO A CA 1
ATOM 3712 C C . PRO A 1 461 ? -0.374 14.012 -6.819 1.00 65.81 461 PRO A C 1
ATOM 3714 O O . PRO A 1 461 ? -0.481 13.086 -6.019 1.00 65.81 461 PRO A O 1
ATOM 3717 N N . THR A 1 462 ? -0.695 13.884 -8.100 1.00 70.19 462 THR A N 1
ATOM 3718 C CA . THR A 1 462 ? -1.088 12.612 -8.708 1.00 70.19 462 THR A CA 1
ATOM 3719 C C . THR A 1 462 ? 0.150 11.781 -9.036 1.00 70.19 462 THR A C 1
ATOM 3721 O O . THR A 1 462 ? 1.277 12.284 -9.061 1.00 70.19 462 THR A O 1
ATOM 3724 N N . LEU A 1 463 ? -0.033 10.478 -9.249 1.00 72.62 463 LEU A N 1
ATOM 3725 C CA . LEU A 1 463 ? 1.037 9.630 -9.761 1.00 72.62 463 LEU A CA 1
ATOM 3726 C C . LEU A 1 463 ? 1.213 9.857 -11.266 1.00 72.62 463 LEU A C 1
ATOM 3728 O O . LEU A 1 463 ? 0.444 9.337 -12.078 1.00 72.62 463 LEU A O 1
ATOM 3732 N N . ALA A 1 464 ? 2.250 10.608 -11.625 1.00 69.06 464 ALA A N 1
ATOM 3733 C CA . ALA A 1 464 ? 2.772 10.646 -12.983 1.00 69.06 464 ALA A CA 1
ATOM 3734 C C . ALA A 1 464 ? 3.726 9.473 -13.236 1.00 69.06 464 ALA A C 1
ATOM 3736 O O . ALA A 1 464 ? 4.468 9.072 -12.336 1.00 69.06 464 ALA A O 1
ATOM 3737 N N . ALA A 1 465 ? 3.703 8.935 -14.458 1.00 65.50 465 ALA A N 1
ATOM 3738 C CA . ALA A 1 465 ? 4.576 7.835 -14.857 1.00 65.50 465 ALA A CA 1
ATOM 3739 C C . ALA A 1 465 ? 6.042 8.195 -14.593 1.00 65.50 465 ALA A C 1
ATOM 3741 O O . ALA A 1 465 ? 6.472 9.299 -14.926 1.00 65.50 465 ALA A O 1
ATOM 3742 N N . ARG A 1 466 ? 6.813 7.250 -14.041 1.00 65.69 466 ARG A N 1
ATOM 3743 C CA . ARG A 1 466 ? 8.280 7.361 -13.859 1.00 65.69 466 ARG A CA 1
ATOM 3744 C C . ARG A 1 466 ? 8.753 8.448 -12.896 1.00 65.69 466 ARG A C 1
ATOM 3746 O O . ARG A 1 466 ? 9.956 8.620 -12.689 1.00 65.69 466 ARG A O 1
ATOM 3753 N N . ARG A 1 467 ? 7.826 9.192 -12.295 1.00 74.50 467 ARG A N 1
ATOM 3754 C CA . ARG A 1 467 ? 8.157 10.356 -11.475 1.00 74.50 467 ARG A CA 1
ATOM 3755 C C . ARG A 1 467 ? 8.631 9.951 -10.084 1.00 74.50 467 ARG A C 1
ATOM 3757 O O . ARG A 1 467 ? 9.382 10.712 -9.479 1.00 74.50 467 ARG A O 1
ATOM 3764 N N . ILE A 1 468 ? 8.265 8.760 -9.600 1.00 78.19 468 ILE A N 1
ATOM 3765 C CA . ILE A 1 468 ? 8.834 8.214 -8.363 1.00 78.19 468 ILE A CA 1
ATOM 3766 C C . ILE A 1 468 ? 10.323 7.918 -8.584 1.00 78.19 468 ILE A C 1
ATOM 3768 O O . ILE A 1 468 ? 11.162 8.394 -7.820 1.00 78.19 468 ILE A O 1
ATOM 3772 N N . GLU A 1 469 ? 10.677 7.206 -9.656 1.00 76.19 469 GLU A N 1
ATOM 3773 C CA . GLU A 1 469 ? 12.057 6.873 -10.013 1.00 76.19 469 GLU A CA 1
ATOM 3774 C C . GLU A 1 469 ? 12.911 8.139 -10.143 1.00 76.19 469 GLU A C 1
ATOM 3776 O O . GLU A 1 469 ? 13.960 8.240 -9.502 1.00 76.19 469 GLU A O 1
ATOM 3781 N N . GLN A 1 470 ? 12.456 9.121 -10.924 1.00 71.06 470 GLN A N 1
ATOM 3782 C CA . GLN A 1 470 ? 13.188 10.371 -11.145 1.00 71.06 470 GLN A CA 1
ATOM 3783 C C . GLN A 1 470 ? 13.498 11.098 -9.832 1.00 71.06 470 GLN A C 1
ATOM 3785 O O . GLN A 1 470 ? 14.640 11.492 -9.596 1.00 71.06 470 GLN A O 1
ATOM 3790 N N . ARG A 1 471 ? 12.508 11.237 -8.945 1.00 69.44 471 ARG A N 1
ATOM 3791 C CA . ARG A 1 471 ? 12.689 11.924 -7.657 1.00 69.44 471 ARG A CA 1
ATOM 3792 C C . ARG A 1 471 ? 13.560 11.127 -6.695 1.00 69.44 471 ARG A C 1
ATOM 3794 O O . ARG A 1 471 ? 14.341 11.708 -5.945 1.00 69.44 471 ARG A O 1
ATOM 3801 N N . SER A 1 472 ? 13.478 9.803 -6.773 1.00 68.62 472 SER A N 1
ATOM 3802 C CA . SER A 1 472 ? 14.249 8.890 -5.935 1.00 68.62 472 SER A CA 1
ATOM 3803 C C . SER A 1 472 ? 15.758 8.907 -6.223 1.00 68.62 472 SER A C 1
ATOM 3805 O O . SER A 1 472 ? 16.539 8.642 -5.316 1.00 68.62 472 SER A O 1
ATOM 3807 N N . LYS A 1 473 ? 16.182 9.256 -7.450 1.00 63.59 473 LYS A N 1
ATOM 3808 C CA . LYS A 1 473 ? 17.608 9.378 -7.824 1.00 63.59 473 LYS A CA 1
ATOM 3809 C C . LYS A 1 473 ? 18.282 10.631 -7.259 1.00 63.59 473 LYS A C 1
ATOM 3811 O O . LYS A 1 473 ? 19.496 10.653 -7.104 1.00 63.59 473 LYS A O 1
ATOM 3816 N N . VAL A 1 474 ? 17.504 11.673 -6.973 1.00 50.47 474 VAL A N 1
ATOM 3817 C CA . VAL A 1 474 ? 18.014 13.001 -6.587 1.00 50.47 474 VAL A CA 1
ATOM 3818 C C . VAL A 1 474 ? 18.261 13.111 -5.076 1.00 50.47 474 VAL A C 1
ATOM 3820 O O . VAL A 1 474 ? 18.930 14.037 -4.624 1.00 50.47 474 VAL A O 1
ATOM 3823 N N . LEU A 1 475 ? 17.735 12.184 -4.270 1.00 53.47 475 LEU A N 1
ATOM 3824 C CA . LEU A 1 475 ? 17.695 12.313 -2.813 1.00 53.47 475 LEU A CA 1
ATOM 3825 C C . LEU A 1 475 ? 18.499 11.209 -2.122 1.00 53.47 475 LEU A C 1
ATOM 3827 O O . LEU A 1 475 ? 18.235 10.024 -2.315 1.00 53.47 475 LEU A O 1
ATOM 3831 N N . GLN A 1 476 ? 19.442 11.604 -1.260 1.00 50.12 476 GLN A N 1
ATOM 3832 C CA . GLN A 1 476 ? 20.032 10.687 -0.284 1.00 50.12 476 GLN A CA 1
ATOM 3833 C C . GLN A 1 476 ? 18.945 10.252 0.705 1.00 50.12 476 GLN A C 1
ATOM 3835 O O . GLN A 1 476 ? 18.270 11.091 1.303 1.00 50.12 476 GLN A O 1
ATOM 3840 N N . ARG A 1 477 ? 18.760 8.938 0.861 1.00 57.72 477 ARG A N 1
ATOM 3841 C CA . ARG A 1 477 ? 17.826 8.373 1.838 1.00 57.72 477 ARG A CA 1
ATOM 3842 C C . ARG A 1 477 ? 18.478 8.325 3.216 1.00 57.72 477 ARG A C 1
ATOM 3844 O O . ARG A 1 477 ? 19.424 7.574 3.417 1.00 57.72 477 ARG A O 1
ATOM 3851 N N . GLY A 1 478 ? 17.920 9.076 4.160 1.00 52.66 478 GLY A N 1
ATOM 3852 C CA . GLY A 1 478 ? 18.023 8.773 5.584 1.00 52.66 478 GLY A CA 1
ATOM 3853 C C . GLY A 1 478 ? 16.722 8.109 6.025 1.00 52.66 478 GLY A C 1
ATOM 3854 O O . GLY A 1 478 ? 15.679 8.757 6.033 1.00 52.66 478 GLY A O 1
ATOM 3855 N N . THR A 1 479 ? 16.741 6.814 6.337 1.00 54.44 479 THR A N 1
ATOM 3856 C CA . THR A 1 479 ? 15.597 6.161 6.995 1.00 54.44 479 THR A CA 1
ATOM 3857 C C . THR A 1 479 ? 15.643 6.491 8.475 1.00 54.44 479 THR A C 1
ATOM 3859 O O . THR A 1 479 ? 16.571 6.052 9.152 1.00 54.44 479 THR A O 1
ATOM 3862 N N . GLU A 1 480 ? 14.664 7.256 8.979 1.00 61.25 480 GLU A N 1
ATOM 3863 C CA . GLU A 1 480 ? 14.703 7.747 10.362 1.00 61.25 480 GLU A CA 1
ATOM 3864 C C . GLU A 1 480 ? 13.645 7.184 11.339 1.00 61.25 480 GLU A C 1
ATOM 3866 O O . GLU A 1 480 ? 13.278 7.865 12.300 1.00 61.25 480 GLU A O 1
ATOM 3871 N N . CYS A 1 481 ? 13.151 5.945 11.172 1.00 71.62 481 CYS A N 1
ATOM 3872 C CA . CYS A 1 481 ? 12.320 5.350 12.232 1.00 71.62 481 CYS A CA 1
ATOM 3873 C C . CYS A 1 481 ? 13.176 5.024 13.456 1.00 71.62 481 CYS A C 1
ATOM 3875 O O . CYS A 1 481 ? 13.923 4.045 13.476 1.00 71.62 481 CYS A O 1
ATOM 3877 N N . LYS A 1 482 ? 13.021 5.834 14.502 1.00 75.12 482 LYS A N 1
ATOM 3878 C CA . LYS A 1 482 ? 13.638 5.610 15.808 1.00 75.12 482 LYS A CA 1
ATOM 3879 C C . LYS A 1 482 ? 12.914 4.492 16.539 1.00 75.12 482 LYS A C 1
ATOM 3881 O O . LYS A 1 482 ? 11.752 4.619 16.932 1.00 75.12 482 LYS A O 1
ATOM 3886 N N . VAL A 1 483 ? 13.629 3.408 16.769 1.00 76.88 483 VAL A N 1
ATOM 3887 C CA . VAL A 1 483 ? 13.167 2.269 17.550 1.00 76.88 483 VAL A CA 1
ATOM 3888 C C . VAL A 1 483 ? 14.007 2.128 18.810 1.00 76.88 483 VAL A C 1
ATOM 3890 O O . VAL A 1 483 ? 15.106 2.655 18.920 1.00 76.88 483 VAL A O 1
ATOM 3893 N N . PHE A 1 484 ? 13.455 1.457 19.799 1.00 77.56 484 PHE A N 1
ATOM 3894 C CA . PHE A 1 484 ? 14.076 1.161 21.069 1.00 77.56 484 PHE A CA 1
ATOM 3895 C C . PHE A 1 484 ? 14.228 -0.349 21.161 1.00 77.56 484 PHE A C 1
ATOM 3897 O O . PHE A 1 484 ? 13.235 -1.075 21.119 1.00 77.56 484 PHE A O 1
ATOM 3904 N N . VAL A 1 485 ? 15.469 -0.817 21.238 1.00 79.25 485 VAL A N 1
ATOM 3905 C CA . VAL A 1 485 ? 15.808 -2.238 21.218 1.00 79.25 485 VAL A CA 1
ATOM 3906 C C . VAL A 1 485 ? 16.695 -2.535 22.413 1.00 79.25 485 VAL A C 1
ATOM 3908 O O . VAL A 1 485 ? 17.770 -1.958 22.544 1.00 79.25 485 VAL A O 1
ATOM 3911 N N . LYS A 1 486 ? 16.236 -3.424 23.303 1.00 78.38 486 LYS A N 1
ATOM 3912 C CA . LYS A 1 486 ? 16.978 -3.863 24.504 1.00 78.38 486 LYS A CA 1
ATOM 3913 C C . LYS A 1 486 ? 17.568 -2.717 25.350 1.00 78.38 486 LYS A C 1
ATOM 3915 O O . LYS A 1 486 ? 18.674 -2.844 25.857 1.00 78.38 486 LYS A O 1
ATOM 3920 N N . GLY A 1 487 ? 16.861 -1.596 25.497 1.00 72.94 487 GLY A N 1
ATOM 3921 C CA . GLY A 1 487 ? 17.367 -0.460 26.279 1.00 72.94 487 GLY A CA 1
ATOM 3922 C C . GLY A 1 487 ? 18.026 0.658 25.460 1.00 72.94 487 GLY A C 1
ATOM 3923 O O . GLY A 1 487 ? 18.314 1.714 26.016 1.00 72.94 487 GLY A O 1
ATOM 3924 N N . HIS A 1 488 ? 18.245 0.459 24.156 1.00 77.50 488 HIS A N 1
ATOM 3925 C CA . HIS A 1 488 ? 19.004 1.380 23.308 1.00 77.50 488 HIS A CA 1
ATOM 3926 C C . HIS A 1 488 ? 18.146 1.984 22.197 1.00 77.50 488 HIS A C 1
ATOM 3928 O O . HIS A 1 488 ? 17.348 1.288 21.567 1.00 77.50 488 HIS A O 1
ATOM 3934 N N . HIS A 1 489 ? 18.332 3.277 21.921 1.00 78.75 489 HIS A N 1
ATOM 3935 C CA . HIS A 1 489 ? 17.729 3.917 20.755 1.00 78.75 489 HIS A CA 1
ATOM 3936 C C . HIS A 1 489 ? 18.530 3.588 19.492 1.00 78.75 489 HIS A C 1
ATOM 3938 O O . HIS A 1 489 ? 19.706 3.928 19.381 1.00 78.75 489 HIS A O 1
ATOM 3944 N N . MET A 1 490 ? 17.856 2.962 18.537 1.00 80.38 490 MET A N 1
ATOM 3945 C CA . MET A 1 490 ? 18.395 2.519 17.257 1.00 80.38 490 MET A CA 1
ATOM 3946 C C . MET A 1 490 ? 17.554 3.099 16.114 1.00 80.38 490 MET A C 1
ATOM 3948 O O . MET A 1 490 ? 16.404 3.499 16.304 1.00 80.38 490 MET A O 1
ATOM 3952 N N . MET A 1 491 ? 18.097 3.097 14.906 1.00 79.00 491 MET A N 1
ATOM 3953 C CA . MET A 1 491 ? 17.384 3.434 13.680 1.00 79.00 491 MET A CA 1
ATOM 3954 C C . MET A 1 491 ? 16.992 2.157 12.952 1.00 79.00 491 MET A C 1
ATOM 3956 O O . MET A 1 491 ? 17.836 1.305 12.687 1.00 79.00 491 MET A O 1
ATOM 3960 N N . PHE A 1 492 ? 15.713 2.031 12.615 1.00 80.62 492 PHE A N 1
ATOM 3961 C CA . PHE A 1 492 ? 15.196 0.963 11.770 1.00 80.62 492 PHE A CA 1
ATOM 3962 C C . PHE A 1 492 ? 15.326 1.384 10.302 1.00 80.62 492 PHE A C 1
ATOM 3964 O O . PHE A 1 492 ? 14.531 2.184 9.794 1.00 80.62 492 PHE A O 1
ATOM 3971 N N . ALA A 1 493 ? 16.379 0.890 9.648 1.00 82.56 493 ALA A N 1
ATOM 3972 C CA . ALA A 1 493 ? 16.845 1.375 8.355 1.00 82.56 493 ALA A CA 1
ATOM 3973 C C . ALA A 1 493 ? 16.618 0.360 7.229 1.00 82.56 493 ALA A C 1
ATOM 3975 O O . ALA A 1 493 ? 16.950 -0.820 7.372 1.00 82.56 493 ALA A O 1
ATOM 3976 N N . LEU A 1 494 ? 16.066 0.826 6.102 1.00 84.75 494 LEU A N 1
ATOM 3977 C CA . LEU A 1 494 ? 15.838 0.006 4.909 1.00 84.75 494 LEU A CA 1
ATOM 3978 C C . LEU A 1 494 ? 17.179 -0.374 4.271 1.00 84.75 494 LEU A C 1
ATOM 3980 O O . LEU A 1 494 ? 18.053 0.468 4.063 1.00 84.75 494 LEU A O 1
ATOM 3984 N N . ARG A 1 495 ? 17.319 -1.641 3.891 1.00 82.81 495 ARG A N 1
ATOM 3985 C CA . ARG A 1 495 ? 18.460 -2.162 3.139 1.00 82.81 495 ARG A CA 1
ATOM 3986 C C . ARG A 1 495 ? 18.101 -2.264 1.662 1.00 82.81 495 ARG A C 1
ATOM 3988 O O . ARG A 1 495 ? 17.101 -2.873 1.293 1.00 82.81 495 ARG A O 1
ATOM 3995 N N . ILE A 1 496 ? 18.929 -1.636 0.831 1.00 78.44 496 ILE A N 1
ATOM 3996 C CA . ILE A 1 496 ? 18.747 -1.576 -0.626 1.00 78.44 496 ILE A CA 1
ATOM 3997 C C . ILE A 1 496 ? 19.718 -2.534 -1.331 1.00 78.44 496 ILE A C 1
ATOM 3999 O O . ILE A 1 496 ? 19.374 -3.073 -2.375 1.00 78.44 496 ILE A O 1
ATOM 4003 N N . ASP A 1 497 ? 20.867 -2.822 -0.712 1.00 72.56 497 ASP A N 1
ATOM 4004 C CA . ASP A 1 497 ? 21.897 -3.724 -1.231 1.00 72.56 497 ASP A CA 1
ATOM 4005 C C . ASP A 1 497 ? 22.049 -4.961 -0.328 1.00 72.56 497 ASP A C 1
ATOM 4007 O O . ASP A 1 497 ? 21.857 -4.853 0.892 1.00 72.56 497 ASP A O 1
ATOM 4011 N N . PRO A 1 498 ? 22.446 -6.121 -0.883 1.00 64.94 498 PRO A N 1
ATOM 4012 C CA . PRO A 1 498 ? 22.822 -7.274 -0.084 1.00 64.94 498 PRO A CA 1
ATOM 4013 C C . PRO A 1 498 ? 24.133 -6.949 0.640 1.00 64.94 498 PRO A C 1
ATOM 4015 O O . PRO A 1 498 ? 25.112 -6.530 0.026 1.00 64.94 498 PRO A O 1
ATOM 4018 N N . THR A 1 499 ? 24.178 -7.112 1.961 1.00 56.53 499 THR A N 1
ATOM 4019 C CA . THR A 1 499 ? 25.446 -6.999 2.697 1.00 56.53 499 THR A CA 1
ATOM 4020 C C . THR A 1 499 ? 26.289 -8.255 2.451 1.00 56.53 499 THR A C 1
ATOM 4022 O O . THR A 1 499 ? 25.818 -9.336 2.819 1.00 56.53 499 THR A O 1
ATOM 4025 N N . PRO A 1 500 ? 27.518 -8.163 1.900 1.00 44.28 500 PRO A N 1
ATOM 4026 C CA . PRO A 1 500 ? 28.395 -9.324 1.770 1.00 44.28 500 PRO A CA 1
ATOM 4027 C C . PRO A 1 500 ? 28.761 -9.878 3.153 1.00 44.28 500 PRO A C 1
ATOM 4029 O O . PRO A 1 500 ? 29.001 -9.116 4.098 1.00 44.28 500 PRO A O 1
ATOM 4032 N N . ARG A 1 501 ? 28.844 -11.207 3.295 1.00 42.56 501 ARG A N 1
ATOM 4033 C CA . ARG A 1 501 ? 29.389 -11.823 4.516 1.00 42.56 501 ARG A CA 1
ATOM 4034 C C . ARG A 1 501 ? 30.820 -11.321 4.770 1.00 42.56 501 ARG A C 1
ATOM 4036 O O . ARG A 1 501 ? 31.652 -11.279 3.873 1.00 42.56 501 ARG A O 1
ATOM 4043 N N . GLY A 1 502 ? 31.130 -11.011 6.028 1.00 40.53 502 GLY A N 1
ATOM 4044 C CA . GLY A 1 502 ? 32.512 -11.009 6.529 1.00 40.53 502 GLY A CA 1
ATOM 4045 C C . GLY A 1 502 ? 33.386 -9.783 6.248 1.00 40.53 502 GLY A C 1
ATOM 4046 O O . GLY A 1 502 ? 34.471 -9.710 6.819 1.00 40.53 502 GLY A O 1
ATOM 4047 N N . ARG A 1 503 ? 32.944 -8.785 5.474 1.00 39.84 503 ARG A N 1
ATOM 4048 C CA . ARG A 1 503 ? 33.623 -7.480 5.426 1.00 39.84 503 ARG A CA 1
ATOM 4049 C C . ARG A 1 503 ? 32.631 -6.356 5.680 1.00 39.84 503 ARG A C 1
ATOM 4051 O O . ARG A 1 503 ? 31.665 -6.226 4.932 1.00 39.84 503 ARG A O 1
ATOM 4058 N N . PRO A 1 504 ? 32.873 -5.502 6.683 1.00 39.84 504 PRO A N 1
ATOM 4059 C CA . PRO A 1 504 ? 32.259 -4.195 6.667 1.00 39.84 504 PRO A CA 1
ATOM 4060 C C . PRO A 1 504 ? 32.744 -3.493 5.406 1.00 39.84 504 PRO A C 1
ATOM 4062 O O . PRO A 1 504 ? 33.924 -3.166 5.285 1.00 39.84 504 PRO A O 1
ATOM 4065 N N . THR A 1 505 ? 31.860 -3.286 4.438 1.00 38.28 505 THR A N 1
ATOM 4066 C CA . THR A 1 505 ? 32.134 -2.322 3.378 1.00 38.28 505 THR A CA 1
ATOM 4067 C C . THR A 1 505 ? 32.180 -0.964 4.055 1.00 38.28 505 THR A C 1
ATOM 4069 O O . THR A 1 505 ? 31.137 -0.399 4.389 1.00 38.28 505 THR A O 1
ATOM 4072 N N . SER A 1 506 ? 33.392 -0.489 4.329 1.00 39.69 506 SER A N 1
ATOM 4073 C CA . SER A 1 506 ? 33.622 0.876 4.761 1.00 39.69 506 SER A CA 1
ATOM 4074 C C . SER A 1 506 ? 33.153 1.789 3.642 1.00 39.69 506 SER A C 1
ATOM 4076 O O . SER A 1 506 ? 33.797 1.864 2.596 1.00 39.69 506 SER A O 1
ATOM 4078 N N . VAL A 1 507 ? 32.030 2.469 3.843 1.00 40.56 507 VAL A N 1
ATOM 4079 C CA . VAL A 1 507 ? 31.732 3.641 3.029 1.00 40.56 507 VAL A CA 1
ATOM 4080 C C . VAL A 1 507 ? 32.586 4.755 3.615 1.00 40.56 507 VAL A C 1
ATOM 4082 O O . VAL A 1 507 ? 32.401 5.129 4.769 1.00 40.56 507 VAL A O 1
ATOM 4085 N N . VAL A 1 508 ? 33.571 5.223 2.852 1.00 35.84 508 VAL A N 1
ATOM 4086 C CA . VAL A 1 508 ? 34.310 6.436 3.201 1.00 35.84 508 VAL A CA 1
ATOM 4087 C C . VAL A 1 508 ? 33.355 7.593 2.943 1.00 35.84 508 VAL A C 1
ATOM 4089 O O . VAL A 1 508 ? 33.029 7.899 1.795 1.00 35.84 508 VAL A O 1
ATOM 4092 N N . THR A 1 509 ? 32.839 8.203 4.006 1.00 42.34 509 THR A N 1
ATOM 4093 C CA . THR A 1 509 ? 32.133 9.479 3.874 1.00 42.34 509 THR A CA 1
ATOM 4094 C C . THR A 1 509 ? 33.124 10.543 3.388 1.00 42.34 509 THR A C 1
ATOM 4096 O O . THR A 1 509 ? 34.335 10.403 3.560 1.00 42.34 509 THR A O 1
ATOM 4099 N N . ARG A 1 510 ? 32.640 11.653 2.809 1.00 39.84 510 ARG A N 1
ATOM 4100 C CA . ARG A 1 510 ? 33.486 12.802 2.402 1.00 39.84 510 ARG A CA 1
ATOM 4101 C C . ARG A 1 510 ? 34.376 13.363 3.532 1.00 39.84 510 ARG A C 1
ATOM 4103 O O . ARG A 1 510 ? 35.239 14.185 3.254 1.00 39.84 510 ARG A O 1
ATOM 4110 N N . GLN A 1 511 ? 34.159 12.932 4.776 1.00 40.88 511 GLN A N 1
ATOM 4111 C CA . GLN A 1 511 ? 34.894 13.317 5.980 1.00 40.88 511 GLN A CA 1
ATOM 4112 C C . GLN A 1 511 ? 35.850 12.226 6.506 1.00 40.88 511 GLN A C 1
ATOM 4114 O O . GLN A 1 511 ? 36.461 12.416 7.549 1.00 40.88 511 GLN A O 1
ATOM 4119 N N . GLY A 1 512 ? 36.025 11.102 5.801 1.00 34.66 512 GLY A N 1
ATOM 4120 C CA . GLY A 1 512 ? 37.015 10.077 6.161 1.00 34.66 512 GLY A CA 1
ATOM 4121 C C . GLY A 1 512 ? 36.573 9.069 7.230 1.00 34.66 512 GLY A C 1
ATOM 4122 O O . GLY A 1 512 ? 37.349 8.177 7.571 1.00 34.66 512 GLY A O 1
ATOM 4123 N N . GLU A 1 513 ? 35.337 9.140 7.731 1.00 36.38 513 GLU A N 1
ATOM 4124 C CA . GLU A 1 513 ? 34.828 8.177 8.714 1.00 36.38 513 GLU A CA 1
ATOM 4125 C C . GLU A 1 513 ? 34.366 6.874 8.048 1.00 36.38 513 GLU A C 1
ATOM 4127 O O . GLU A 1 513 ? 33.564 6.874 7.111 1.00 36.38 513 GLU A O 1
ATOM 4132 N N . ARG A 1 514 ? 34.864 5.739 8.559 1.00 35.88 514 ARG A N 1
ATOM 4133 C CA . ARG A 1 514 ? 34.431 4.393 8.164 1.00 35.88 514 ARG A CA 1
ATOM 4134 C C . ARG A 1 514 ? 33.173 4.008 8.942 1.00 35.88 514 ARG A C 1
ATOM 4136 O O . ARG A 1 514 ? 33.271 3.537 10.070 1.00 35.88 514 ARG A O 1
ATOM 4143 N N . THR A 1 515 ? 31.999 4.130 8.333 1.00 42.94 515 THR A N 1
ATOM 4144 C CA . THR A 1 515 ? 30.767 3.547 8.890 1.00 42.94 515 THR A CA 1
ATOM 4145 C C . THR A 1 515 ? 30.625 2.091 8.441 1.00 42.94 515 THR A C 1
ATOM 4147 O O . THR A 1 515 ? 30.689 1.775 7.250 1.00 42.94 515 THR A O 1
ATOM 4150 N N . LEU A 1 516 ? 30.467 1.176 9.403 1.00 48.22 516 LEU A N 1
ATOM 4151 C CA . LEU A 1 516 ? 30.161 -0.233 9.143 1.00 48.22 516 LEU A CA 1
ATOM 4152 C C . LEU A 1 516 ? 28.727 -0.305 8.594 1.00 48.22 516 LEU A C 1
ATOM 4154 O O . LEU A 1 516 ? 27.804 0.088 9.301 1.00 48.22 516 LEU A O 1
ATOM 4158 N N . ARG A 1 517 ? 28.506 -0.813 7.370 1.00 51.69 517 ARG A N 1
ATOM 4159 C CA . ARG A 1 517 ? 27.136 -1.118 6.910 1.00 51.69 517 ARG A CA 1
ATOM 4160 C C . ARG A 1 517 ? 26.557 -2.238 7.790 1.00 51.69 517 ARG A C 1
ATOM 4162 O O . ARG A 1 517 ? 27.113 -3.339 7.778 1.00 51.69 517 ARG A O 1
ATOM 4169 N N . PRO A 1 518 ? 25.474 -2.009 8.548 1.00 57.72 518 PRO A N 1
ATOM 4170 C CA . PRO A 1 518 ? 24.926 -3.050 9.406 1.00 57.72 518 PRO A CA 1
ATOM 4171 C C . PRO A 1 518 ? 24.204 -4.114 8.590 1.00 57.72 518 PRO A C 1
ATOM 4173 O O . PRO A 1 518 ? 23.606 -3.840 7.548 1.00 57.72 518 PRO A O 1
ATOM 4176 N N . ARG A 1 519 ? 24.252 -5.340 9.109 1.00 72.69 519 ARG A N 1
ATOM 4177 C CA . ARG A 1 519 ? 23.643 -6.531 8.512 1.00 72.69 519 ARG A CA 1
ATOM 4178 C C . ARG A 1 519 ? 22.122 -6.380 8.402 1.00 72.69 519 ARG A C 1
ATOM 4180 O O . ARG A 1 519 ? 21.498 -5.678 9.201 1.00 72.69 519 ARG A O 1
ATOM 4187 N N . ILE A 1 520 ? 21.529 -7.064 7.425 1.00 80.56 520 ILE A N 1
ATOM 4188 C CA . ILE A 1 520 ? 20.084 -7.316 7.416 1.00 80.56 520 ILE A CA 1
ATOM 4189 C C . ILE A 1 520 ? 19.751 -8.145 8.663 1.00 80.56 520 ILE A C 1
ATOM 4191 O O . ILE A 1 520 ? 20.422 -9.132 8.951 1.00 80.56 520 ILE A O 1
ATOM 4195 N N . GLN A 1 521 ? 18.755 -7.703 9.426 1.00 82.81 521 GLN A N 1
ATOM 4196 C CA . GLN A 1 521 ? 18.282 -8.376 10.641 1.00 82.81 521 GLN A CA 1
ATOM 4197 C C . GLN A 1 521 ? 16.832 -8.832 10.504 1.00 82.81 521 GLN A C 1
ATOM 4199 O O . GLN A 1 521 ? 16.460 -9.870 11.047 1.00 82.81 521 GLN A O 1
ATOM 4204 N N . TYR A 1 522 ? 16.028 -8.073 9.759 1.00 86.38 522 TYR A N 1
ATOM 4205 C CA . TYR A 1 522 ? 14.615 -8.353 9.548 1.00 86.38 522 TYR A CA 1
ATOM 4206 C C . TYR A 1 522 ? 14.326 -8.392 8.057 1.00 86.38 522 TYR A C 1
ATOM 4208 O O . TYR A 1 522 ? 14.618 -7.438 7.338 1.00 86.38 522 TYR A O 1
ATOM 4216 N N . THR A 1 523 ? 13.703 -9.468 7.597 1.00 89.06 523 THR A N 1
ATOM 4217 C CA . THR A 1 523 ? 13.131 -9.537 6.250 1.00 89.06 523 THR A CA 1
ATOM 4218 C C . THR A 1 523 ? 11.626 -9.678 6.365 1.00 89.06 523 THR A C 1
ATOM 4220 O O . THR A 1 523 ? 11.124 -10.468 7.168 1.00 89.06 523 THR A O 1
ATOM 4223 N N . ILE A 1 524 ? 10.902 -8.877 5.588 1.00 91.56 524 ILE A N 1
ATOM 4224 C CA . ILE A 1 524 ? 9.446 -8.935 5.552 1.00 91.56 524 ILE A CA 1
ATOM 4225 C C . ILE A 1 524 ? 9.033 -9.906 4.451 1.00 91.56 524 ILE A C 1
ATOM 4227 O O . ILE A 1 524 ? 9.578 -9.893 3.341 1.00 91.56 524 ILE A O 1
ATOM 4231 N N . GLN A 1 525 ? 8.061 -10.750 4.763 1.00 91.50 525 GLN A N 1
ATOM 4232 C CA . GLN A 1 525 ? 7.541 -11.756 3.858 1.00 91.50 525 GLN A CA 1
ATOM 4233 C C . GLN A 1 525 ? 6.020 -11.676 3.751 1.00 91.50 525 GLN A C 1
ATOM 4235 O O . GLN A 1 525 ? 5.326 -11.226 4.668 1.00 91.50 525 GLN A O 1
ATOM 4240 N N . PHE A 1 526 ? 5.534 -12.104 2.587 1.00 91.00 526 PHE A N 1
ATOM 4241 C CA . PHE A 1 526 ? 4.127 -12.274 2.270 1.00 91.00 526 PHE A CA 1
ATOM 4242 C C . PHE A 1 526 ? 3.868 -13.718 1.837 1.00 91.00 526 PHE A C 1
ATOM 4244 O O . PHE A 1 526 ? 4.186 -14.112 0.714 1.00 91.00 526 PHE A O 1
ATOM 4251 N N . GLY A 1 527 ? 3.264 -14.518 2.716 1.00 85.12 527 GLY A N 1
ATOM 4252 C CA . GLY A 1 527 ? 3.047 -15.941 2.474 1.00 85.12 527 GLY A CA 1
ATOM 4253 C C . GLY A 1 527 ? 4.364 -16.713 2.363 1.00 85.12 527 GLY A C 1
ATOM 4254 O O . GLY A 1 527 ? 4.455 -17.638 1.561 1.00 85.12 527 GLY A O 1
ATOM 4255 N N . GLY A 1 528 ? 5.395 -16.298 3.106 1.00 85.94 528 GLY A N 1
ATOM 4256 C CA . GLY A 1 528 ? 6.742 -16.881 3.050 1.00 85.94 528 GLY A CA 1
ATOM 4257 C C . GLY A 1 528 ? 7.608 -16.414 1.872 1.00 85.94 528 GLY A C 1
ATOM 4258 O O . GLY A 1 528 ? 8.755 -16.843 1.750 1.00 85.94 528 GLY A O 1
ATOM 4259 N N . VAL A 1 529 ? 7.098 -15.525 1.013 1.00 89.50 529 VAL A N 1
ATOM 4260 C CA . VAL A 1 529 ? 7.846 -14.940 -0.112 1.00 89.50 529 VAL A CA 1
ATOM 4261 C C . VAL A 1 529 ? 8.385 -13.568 0.280 1.00 89.50 529 VAL A C 1
ATOM 4263 O O . VAL A 1 529 ? 7.656 -12.762 0.850 1.00 89.50 529 VAL A O 1
ATOM 4266 N N . PHE A 1 530 ? 9.649 -13.278 -0.037 1.00 90.88 530 PHE A N 1
ATOM 4267 C CA . PHE A 1 530 ? 10.273 -11.982 0.244 1.00 90.88 530 PHE A CA 1
ATOM 4268 C C . PHE A 1 530 ? 9.498 -10.824 -0.402 1.00 90.88 530 PHE A C 1
ATOM 4270 O O . PHE A 1 530 ? 9.217 -10.842 -1.600 1.00 90.88 530 PHE A O 1
ATOM 4277 N N . SER A 1 531 ? 9.171 -9.799 0.387 1.00 91.50 531 SER A N 1
ATOM 4278 C CA . SER A 1 531 ? 8.368 -8.662 -0.075 1.00 91.50 531 SER A CA 1
ATOM 4279 C C . SER A 1 531 ? 9.177 -7.567 -0.777 1.00 91.50 531 SER A C 1
ATOM 4281 O O . SER A 1 531 ? 8.594 -6.603 -1.267 1.00 91.50 531 SER A O 1
ATOM 4283 N N . GLY A 1 532 ? 10.509 -7.668 -0.801 1.00 89.81 532 GLY A N 1
ATOM 4284 C CA . GLY A 1 532 ? 11.405 -6.576 -1.201 1.00 89.81 532 GLY A CA 1
ATOM 4285 C C . GLY A 1 532 ? 11.853 -5.681 -0.039 1.00 89.81 532 GLY A C 1
ATOM 4286 O O . GLY A 1 532 ? 12.741 -4.848 -0.218 1.00 89.81 532 GLY A O 1
ATOM 4287 N N . LEU A 1 533 ? 11.280 -5.856 1.157 1.00 91.56 533 LEU A N 1
ATOM 4288 C CA . LEU A 1 533 ? 11.646 -5.091 2.347 1.00 91.56 533 LEU A CA 1
ATOM 4289 C C . LEU A 1 533 ? 12.588 -5.885 3.253 1.00 91.56 533 LEU A C 1
ATOM 4291 O O . LEU A 1 533 ? 12.222 -6.927 3.804 1.00 91.56 533 LEU A O 1
ATOM 4295 N N . ALA A 1 534 ? 13.784 -5.344 3.452 1.00 89.00 534 ALA A N 1
ATOM 4296 C CA . ALA A 1 534 ? 14.761 -5.835 4.410 1.00 89.00 534 ALA A CA 1
ATOM 4297 C C . ALA A 1 534 ? 15.263 -4.668 5.261 1.00 89.00 534 ALA A C 1
ATOM 4299 O O . ALA A 1 534 ? 15.502 -3.582 4.739 1.00 89.00 534 ALA A O 1
ATOM 4300 N N . TYR A 1 535 ? 15.437 -4.892 6.558 1.00 86.75 535 TYR A N 1
ATOM 4301 C CA . TYR A 1 535 ? 15.796 -3.858 7.518 1.00 86.75 535 TYR A CA 1
ATOM 4302 C C . TYR A 1 535 ? 16.975 -4.281 8.389 1.00 86.75 535 TYR A C 1
ATOM 4304 O O . TYR A 1 535 ? 17.126 -5.456 8.733 1.00 86.75 535 TYR A O 1
ATOM 4312 N N . GLY A 1 536 ? 17.796 -3.305 8.770 1.00 84.19 536 GLY A N 1
ATOM 4313 C CA . GLY A 1 536 ? 18.807 -3.445 9.817 1.00 84.19 536 GLY A CA 1
ATOM 4314 C C . GLY A 1 536 ? 18.670 -2.345 10.867 1.00 84.19 536 GLY A C 1
ATOM 4315 O O . GLY A 1 536 ? 18.061 -1.307 10.609 1.00 84.19 536 GLY A O 1
ATOM 4316 N N . LEU A 1 537 ? 19.245 -2.579 12.044 1.00 82.88 537 LEU A N 1
ATOM 4317 C CA . LEU A 1 537 ? 19.321 -1.611 13.134 1.00 82.88 537 LEU A CA 1
ATOM 4318 C C . LEU A 1 537 ? 20.664 -0.877 13.104 1.00 82.88 537 LEU A C 1
ATOM 4320 O O . LEU A 1 537 ? 21.719 -1.506 13.017 1.00 82.88 537 LEU A O 1
ATOM 4324 N N . GLU A 1 538 ? 20.614 0.448 13.190 1.00 78.62 538 GLU A N 1
ATOM 4325 C CA . GLU A 1 538 ? 21.781 1.336 13.272 1.00 78.62 538 GLU A CA 1
ATOM 4326 C C . GLU A 1 538 ? 21.801 2.050 14.619 1.00 78.62 538 GLU A C 1
ATOM 4328 O O . GLU A 1 538 ? 20.763 2.523 15.076 1.00 78.62 538 GLU A O 1
ATOM 4333 N N . GLU A 1 539 ? 22.961 2.155 15.262 1.00 72.69 539 GLU A N 1
ATOM 4334 C CA . GLU A 1 539 ? 23.083 3.018 16.437 1.00 72.69 539 GLU A CA 1
ATOM 4335 C C . GLU A 1 539 ? 22.909 4.480 16.023 1.00 72.69 539 GLU A C 1
ATOM 4337 O O . GLU A 1 539 ? 23.479 4.938 15.029 1.00 72.69 539 GLU A O 1
ATOM 4342 N N . MET A 1 540 ? 22.131 5.235 16.803 1.00 66.38 540 MET A N 1
ATOM 4343 C CA . MET A 1 540 ? 22.133 6.685 16.662 1.00 66.38 540 MET A CA 1
ATOM 4344 C C . MET A 1 540 ? 23.478 7.211 17.156 1.00 66.38 540 MET A C 1
ATOM 4346 O O . MET A 1 540 ? 23.682 7.355 18.361 1.00 66.38 540 MET A O 1
ATOM 4350 N N . LEU A 1 541 ? 24.381 7.537 16.231 1.00 55.88 541 LEU A N 1
ATOM 4351 C CA . LEU A 1 541 ? 25.526 8.380 16.549 1.00 55.88 541 LEU A CA 1
ATOM 4352 C C . LEU A 1 541 ? 24.973 9.750 16.953 1.00 55.88 541 LEU A C 1
ATOM 4354 O O . LEU A 1 541 ? 24.621 10.578 16.113 1.00 55.88 541 LEU A O 1
ATOM 4358 N N . TYR A 1 542 ? 24.832 9.982 18.258 1.00 43.00 542 TYR A N 1
ATOM 4359 C CA . TYR A 1 542 ? 24.672 11.333 18.765 1.00 43.00 542 TYR A CA 1
ATOM 4360 C C . TYR A 1 542 ? 25.930 12.085 18.350 1.00 43.00 542 TYR A C 1
ATOM 4362 O O . TYR A 1 542 ? 27.013 11.788 18.849 1.00 43.00 542 TYR A O 1
ATOM 4370 N N . SER A 1 543 ? 25.802 13.034 17.423 1.00 34.81 543 SER A N 1
ATOM 4371 C CA . SER A 1 543 ? 26.875 13.971 17.115 1.00 34.81 543 SER A CA 1
ATOM 4372 C C . SER A 1 543 ? 27.194 14.758 18.390 1.00 34.81 543 SER A C 1
ATOM 4374 O O . SER A 1 543 ? 26.563 15.774 18.694 1.00 34.81 543 SER A O 1
ATOM 4376 N N . LEU A 1 544 ? 28.155 14.265 19.161 1.00 31.38 544 LEU A N 1
ATOM 4377 C CA . LEU A 1 544 ? 28.783 14.930 20.294 1.00 31.38 544 LEU A CA 1
ATOM 4378 C C . LEU A 1 544 ? 29.745 16.019 19.790 1.00 31.38 544 LEU A C 1
ATOM 4380 O O . LEU A 1 544 ? 30.859 16.122 20.262 1.00 31.38 544 LEU A O 1
ATOM 4384 N N . GLU A 1 545 ? 29.332 16.856 18.835 1.00 34.12 545 GLU A N 1
ATOM 4385 C CA . GLU A 1 545 ? 30.147 17.976 18.349 1.00 34.12 545 GLU A CA 1
ATOM 4386 C C . GLU A 1 545 ? 29.264 19.175 17.990 1.00 34.12 545 GLU A C 1
ATOM 4388 O O . GLU A 1 545 ? 28.922 19.421 16.837 1.00 34.12 545 GLU A O 1
ATOM 4393 N N . ARG A 1 546 ? 28.848 19.908 19.029 1.00 32.25 546 ARG A N 1
ATOM 4394 C CA . ARG A 1 546 ? 28.659 21.376 19.046 1.00 32.25 546 ARG A CA 1
ATOM 4395 C C . ARG A 1 546 ? 28.280 21.835 20.459 1.00 32.25 546 ARG A C 1
ATOM 4397 O O . ARG A 1 546 ? 27.281 22.509 20.690 1.00 32.25 546 ARG A O 1
ATOM 4404 N N . LYS A 1 547 ? 29.100 21.457 21.436 1.00 31.92 547 LYS A N 1
ATOM 4405 C CA . LYS A 1 547 ? 29.348 22.304 22.606 1.00 31.92 547 LYS A CA 1
ATOM 4406 C C . LYS A 1 547 ? 30.736 22.903 22.401 1.00 31.92 547 LYS A C 1
ATOM 4408 O O . LYS A 1 547 ? 31.602 22.224 21.875 1.00 31.92 547 LYS A O 1
ATOM 4413 N N . GLU A 1 548 ? 30.883 24.162 22.797 1.00 34.06 548 GLU A N 1
ATOM 4414 C CA . GLU A 1 548 ? 32.103 24.982 22.729 1.00 34.06 548 GLU A CA 1
ATOM 4415 C C . GLU A 1 548 ? 32.359 25.706 21.401 1.00 34.06 548 GLU A C 1
ATOM 4417 O O . GLU A 1 548 ? 33.126 25.286 20.543 1.00 34.06 548 GLU A O 1
ATOM 4422 N N . ARG A 1 549 ? 31.718 26.872 21.274 1.00 28.30 549 ARG A N 1
ATOM 4423 C CA . ARG A 1 549 ? 32.391 28.159 21.020 1.00 28.30 549 ARG A CA 1
ATOM 4424 C C . ARG A 1 549 ? 31.432 29.285 21.421 1.00 28.30 549 ARG A C 1
ATOM 4426 O O . ARG A 1 549 ? 30.879 29.988 20.586 1.00 28.30 549 ARG A O 1
ATOM 4433 N N . TYR A 1 550 ? 31.216 29.425 22.728 1.00 31.08 550 TYR A N 1
ATOM 4434 C CA . TYR A 1 550 ? 30.969 30.752 23.284 1.00 31.08 550 TYR A CA 1
ATOM 4435 C C . TYR A 1 550 ? 32.347 31.388 23.427 1.00 31.08 550 TYR A C 1
ATOM 4437 O O . TYR A 1 550 ? 33.107 31.029 24.321 1.00 31.08 550 TYR A O 1
ATOM 4445 N N . VAL A 1 551 ? 32.699 32.265 22.491 1.00 28.77 551 VAL A N 1
ATOM 4446 C CA . VAL A 1 551 ? 33.795 33.207 22.709 1.00 28.77 551 VAL A CA 1
ATOM 4447 C C . VAL A 1 551 ? 33.219 34.301 23.599 1.00 28.77 551 VAL A C 1
ATOM 4449 O O . VAL A 1 551 ? 32.429 35.122 23.146 1.00 28.77 551 VAL A O 1
ATOM 4452 N N . TYR A 1 552 ? 33.570 34.254 24.881 1.00 29.20 552 TYR A N 1
ATOM 4453 C CA . TYR A 1 552 ? 33.722 35.463 25.678 1.00 29.20 552 TYR A CA 1
ATOM 4454 C C . TYR A 1 552 ? 35.059 36.087 25.272 1.00 29.20 552 TYR A C 1
ATOM 4456 O O . TYR A 1 552 ? 36.086 35.455 25.501 1.00 29.20 552 TYR A O 1
ATOM 4464 N N . VAL A 1 553 ? 35.021 37.240 24.601 1.00 35.91 553 VAL A N 1
ATOM 4465 C CA . VAL A 1 553 ? 35.606 38.545 24.984 1.00 35.91 553 VAL A CA 1
ATOM 4466 C C . VAL A 1 553 ? 34.951 39.588 24.089 1.00 35.91 553 VAL A C 1
ATOM 4468 O O . VAL A 1 553 ? 34.973 39.384 22.854 1.00 35.91 553 VAL A O 1
#

Radius of gyration: 26.99 Å; chains: 1; bounding box: 83×82×81 Å

Secondary structure (DSSP, 8-state):
-------------------TTSS-TTTT-EEEEEETTEEEEESS----TTS-SSS--HHHHHHHHHHHH---TTSEEESSPPPPPTT-SEEEEEETTTTEEEEEESS-SS-EEEEEGGG--SHHHHHS-----S-S-----SS----PPP-SSBPP---PPPPHHHHHHHHHHHHHHHHTHHHHT-GGG-STT-HHHHHHHHHHHHHHTT--EEEE-SS--TTT---SPPTT----S---SSSEEEETTEEEEE-S--SSHHHHHHHHHHHHHHHTTT--S-EEEEEE-SSEEEEEEEETTEEEEPPPEE-S-TTTT-----STTS-SSTTT--HHHHHHHHHHHSGGGS--GGGT---SSPPPHHHHHHHHHHS-HHHHHHHHHH-HHHHHHHHHH-TTSTTEEE--PPEE-TTT--EE-TTSEEE-TTT--EEETT-TTT---SSS---HHHHHH-SPPP--TTHHHHHHHHS-----EEEEETTEEEEEEE--SPPPTT---EEE-TT--EEEPPPP-EEEEETTEEEEEEEEEEE----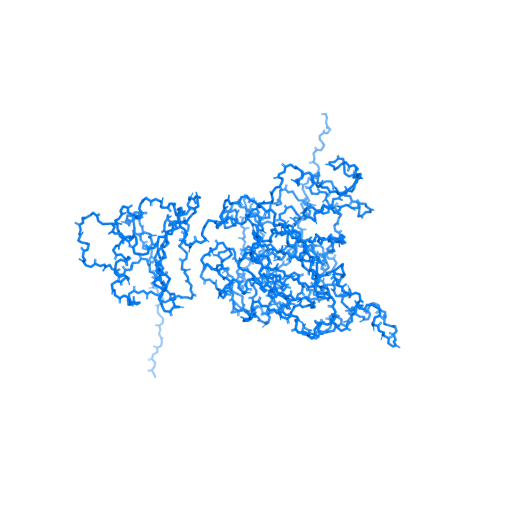----------

Sequence (553 aa):
MEEIHHIDELGIDWDLDIDYSDFSDDDRRCYNLLLNGKWYSSYSPPLSDEDGVGMGSRALSVIRHAQKERSAIGWDPVDGPRLPDSNVGYWYTINLDAGHFTQHEWQREPSVDRFPLAAIHDAYDIKLGWSFKDGPADFYLYNHGFVRPPVPTTLYMEFSPPTRLNQLQYQMISDFIYQWRFVIDDPTRWPASSLGFRRLAIGLLRIAAWDLEVKLEDNYSEKSVRLPIQRSSTPDWVYMKDDIFWFHGFLIVQCWRLDRTGPVEKAIQKALDFLSPHYHGPARVILTSLRHVAFVEISQGCSSCSAVLPLITSTSADMKSSQIGAWPADKTTSPGIRALVQVLSTPSWKSSQSEKEHWGFSLPPEIIEMILQHLGPKDLAAFCRASYVAERLYYSTIPQLRGVNVSPGAFICPSCFQKELYQDLVCCVSCFEWHPAKCECHGRPLGDYKCVNCKNNGVHPTLAARRIEQRSKVLQRGTECKVFVKGHHMMFALRIDPTPRGRPTSVVTRQGERTLRPRIQYTIQFGGVFSGLAYGLEEMLYSLERKERYVYV